Protein AF-S9SRG2-F1 (afdb_monomer)

Sequence (415 aa):
MQALTKKVGISVLIGMWIVGSGGALGHAAGHDTNTRIVNGTLVSTEGKIGGIAEEGNADIKDAAQVQVRVDKGKQQIANIEQRFKEVKRQFLDVPYASIENKLMLAKSALAASEWKDEQRSEKERGEKLAELEGWIQEAYYLSLESRIVEIRGVWVQPTESSIEQVRDHLQKIKSAHLNAVYLASGASHSFGETMQSTMLKKQAAFDPVQAYVEEGAKLGLAVLTADNKERDRMMKNGGSGKLGAALTDHPVWNVDLIEIGKNAGPVEQLVQKRRALHTAGFVIVDEQSFFNGTVKWQWWMGVYRSPAFLPDYRSAQPVALLLEQISRKIRTIYLPLQGIEGEAANRYMKWIDQMSTIVRQVKQWDKNSVQSVREVLNNLMEEISRDRDIGEGAKMKLSFDIEEGIALIDAFMTQ

Secondary structure (DSSP, 8-state):
----------------------S---------TTEEEETTEEEE----BTTB----S-----HHHHHHHHHHHHHHHHHHHHHHHHHHHTT-SS-HHHHHHHHHHHHHHHHHHH---TT--HHHHHHHHHHHHHHHHHHHHHTS---SB-EEEEEE-----SHHHHHHHHHHHHHTT--EEEEEE-SS--S-S---TTS--SS-S--HHHHHHHHHHHTT-EEEEEEHHHHHHHHHTTSEEE-SEESSS----EEEEE--TT-HHHHHHHHHHHHTTT-SEEEES-HHHHHTSS--TTTTTTTTSSPPBP--TTSSHHHHHHHHHHHHHIIIIITTTTSB-HHHHHHHHHHHHHHHHHHHT-S---HHHHHHHHHHHHHHHHHHHH-SSB-HHHHHHHHHHHHHHHHHHHHHHT-

Mean predicted aligned error: 11.52 Å

pLDDT: mean 77.33, std 23.4, range [20.62, 98.12]

Nearest PDB structures (foldseek):
  6q2f-assembly1_A  TM=5.876E-01  e=2.027E+00  Novosphingobium sp. PP1Y
  6jow-assembly2_D  TM=2.425E-01  e=1.420E-01  Pyrococcus furiosus
  5ac5-assembly1_B  TM=1.995E-01  e=4.243E-01  Streptococcus pneumoniae TIGR4
  5a6b-assembly1_A  TM=1.699E-01  e=3.270E-01  Streptococcus pneumoniae TIGR4
  5a6b-assembly1_B  TM=1.889E-01  e=1.029E+00  Streptococcus pneumoniae TIGR4

Structure (mmCIF, N/CA/C/O backbone):
data_AF-S9SRG2-F1
#
_entry.id   AF-S9SRG2-F1
#
loop_
_atom_site.group_PDB
_atom_site.id
_atom_site.type_symbol
_atom_site.label_atom_id
_atom_site.label_alt_id
_atom_site.label_comp_id
_atom_site.label_asym_id
_atom_site.label_entity_id
_atom_site.label_seq_id
_atom_site.pdbx_PDB_ins_code
_atom_site.Cartn_x
_atom_site.Cartn_y
_atom_site.Cartn_z
_atom_site.occupancy
_atom_site.B_iso_or_equiv
_atom_site.auth_seq_id
_atom_site.auth_comp_id
_atom_site.auth_asym_id
_atom_site.auth_atom_id
_atom_site.pdbx_PDB_model_num
ATOM 1 N N . MET A 1 1 ? 0.106 -51.763 15.249 1.00 27.59 1 MET A N 1
ATOM 2 C CA . MET A 1 1 ? -1.198 -51.631 14.564 1.00 27.59 1 MET A CA 1
ATOM 3 C C . MET A 1 1 ? -1.865 -50.396 15.142 1.00 27.59 1 MET A C 1
ATOM 5 O O . MET A 1 1 ? -2.055 -50.365 16.344 1.00 27.59 1 MET A O 1
ATOM 9 N N . GLN A 1 2 ? -1.766 -49.266 14.432 1.00 26.31 2 GLN A N 1
ATOM 10 C CA . GLN A 1 2 ? -2.866 -48.682 13.634 1.00 26.31 2 GLN A CA 1
ATOM 11 C C . GLN A 1 2 ? -3.991 -48.165 14.545 1.00 26.31 2 GLN A C 1
ATOM 13 O O . GLN A 1 2 ? -4.501 -48.923 15.348 1.00 26.31 2 GLN A O 1
ATOM 18 N N . ALA A 1 3 ? -4.493 -46.943 14.476 1.00 25.55 3 ALA A N 1
ATOM 19 C CA . ALA A 1 3 ? -4.219 -45.733 13.715 1.00 25.55 3 ALA A CA 1
ATOM 20 C C . ALA A 1 3 ? -5.130 -44.671 14.362 1.00 25.55 3 ALA A C 1
ATOM 22 O O . ALA A 1 3 ? -6.240 -45.029 14.738 1.00 25.55 3 ALA A O 1
ATOM 23 N N . LEU A 1 4 ? -4.689 -43.416 14.490 1.00 26.61 4 LEU A N 1
ATOM 24 C CA . LEU A 1 4 ? -5.530 -42.202 14.424 1.00 26.61 4 LEU A CA 1
ATOM 25 C C . LEU A 1 4 ? -4.648 -40.971 14.674 1.00 26.61 4 LEU A C 1
ATOM 27 O O . LEU A 1 4 ? -4.631 -40.348 15.730 1.00 26.61 4 LEU A O 1
ATOM 31 N N . THR A 1 5 ? -3.864 -40.659 13.649 1.00 28.88 5 THR A N 1
ATOM 32 C CA . THR A 1 5 ? -3.221 -39.367 13.416 1.00 28.88 5 THR A CA 1
ATOM 33 C C . THR A 1 5 ? -3.954 -38.648 12.280 1.00 28.88 5 THR A C 1
ATOM 35 O O . THR A 1 5 ? -4.378 -39.306 11.329 1.00 28.88 5 THR A O 1
ATOM 38 N N . LYS A 1 6 ? -3.980 -37.303 12.362 1.00 26.86 6 LYS A N 1
ATOM 39 C CA . LYS A 1 6 ? -4.413 -36.255 11.392 1.00 26.86 6 LYS A CA 1
ATOM 40 C C . LYS A 1 6 ? -5.714 -35.561 11.825 1.00 26.86 6 LYS A C 1
ATOM 42 O O . LYS A 1 6 ? -6.680 -36.237 12.120 1.00 26.86 6 LYS A O 1
ATOM 47 N N . LYS A 1 7 ? -5.862 -34.233 11.824 1.00 24.89 7 LYS A N 1
ATOM 48 C CA . LYS A 1 7 ? -5.049 -33.091 11.356 1.00 24.89 7 LYS A CA 1
ATOM 49 C C . LYS A 1 7 ? -5.764 -31.827 11.873 1.00 24.89 7 LYS A C 1
ATOM 51 O O . LYS A 1 7 ? -6.877 -31.619 11.422 1.00 24.89 7 LYS A O 1
ATOM 56 N N . VAL A 1 8 ? -5.144 -30.991 12.711 1.00 25.00 8 VAL A N 1
ATOM 57 C CA . VAL A 1 8 ? -5.297 -29.514 12.717 1.00 25.00 8 VAL A CA 1
ATOM 58 C C . VAL A 1 8 ? -4.052 -28.953 13.415 1.00 25.00 8 VAL A C 1
ATOM 60 O O . VAL A 1 8 ? -3.945 -28.997 14.634 1.00 25.00 8 VAL A O 1
ATOM 63 N N . GLY A 1 9 ? -3.067 -28.504 12.639 1.00 23.67 9 GLY A N 1
ATOM 64 C CA . GLY A 1 9 ? -1.883 -27.814 13.151 1.00 23.67 9 GLY A CA 1
ATOM 65 C C . GLY A 1 9 ? -2.037 -26.313 12.951 1.00 23.67 9 GLY A C 1
ATOM 66 O O . GLY A 1 9 ? -1.753 -25.818 11.865 1.00 23.67 9 GLY A O 1
ATOM 67 N N . ILE A 1 10 ? -2.497 -25.606 13.984 1.00 24.22 10 ILE A N 1
ATOM 68 C CA . ILE A 1 10 ? -2.312 -24.158 14.125 1.00 24.22 10 ILE A CA 1
ATOM 69 C C . ILE A 1 10 ? -1.013 -23.991 14.914 1.00 24.22 10 ILE A C 1
ATOM 71 O O . ILE A 1 10 ? -0.979 -24.193 16.126 1.00 24.22 10 ILE A O 1
ATOM 75 N N . SER A 1 11 ? 0.080 -23.700 14.214 1.00 24.28 11 SER A N 1
ATOM 76 C CA . SER A 1 11 ? 1.364 -23.396 14.842 1.00 24.28 11 SER A CA 1
ATOM 77 C C . SER A 1 11 ? 1.350 -21.957 15.351 1.00 24.28 11 SER A C 1
ATOM 79 O O . SER A 1 11 ? 1.573 -21.014 14.597 1.00 24.28 11 SER A O 1
ATOM 81 N N . VAL A 1 12 ? 1.084 -21.803 16.647 1.00 24.25 12 VAL A N 1
ATOM 82 C CA . VAL A 1 12 ? 1.430 -20.607 17.421 1.00 24.25 12 VAL A CA 1
ATOM 83 C C . VAL A 1 12 ? 2.943 -20.640 17.639 1.00 24.25 12 VAL A C 1
ATOM 85 O O . VAL A 1 12 ? 3.455 -21.514 18.337 1.00 24.25 12 VAL A O 1
ATOM 88 N N . LEU A 1 13 ? 3.673 -19.724 17.005 1.00 23.23 13 LEU A N 1
ATOM 89 C CA . LEU A 1 13 ? 5.106 -19.551 17.237 1.00 23.23 13 LEU A CA 1
ATOM 90 C C . LEU A 1 13 ? 5.309 -18.778 18.545 1.00 23.23 13 LEU A C 1
ATOM 92 O O . LEU A 1 13 ? 5.176 -17.559 18.603 1.00 23.23 13 LEU A O 1
ATOM 96 N N . ILE A 1 14 ? 5.614 -19.538 19.596 1.00 24.83 14 ILE A N 1
ATOM 97 C CA . ILE A 1 14 ? 6.183 -19.076 20.861 1.00 24.83 14 ILE A CA 1
ATOM 98 C C . ILE A 1 14 ? 7.696 -18.954 20.638 1.00 24.83 14 ILE A C 1
ATOM 100 O O . ILE A 1 14 ? 8.371 -19.955 20.406 1.00 24.83 14 ILE A O 1
ATOM 104 N N . GLY A 1 15 ? 8.226 -17.731 20.672 1.00 24.45 15 GLY A N 1
ATOM 105 C CA . GLY A 1 15 ? 9.664 -17.464 20.649 1.00 24.45 15 GLY A CA 1
ATOM 106 C C . GLY A 1 15 ? 10.226 -17.403 22.066 1.00 24.45 15 GLY A C 1
ATOM 107 O O . GLY A 1 15 ? 9.922 -16.479 22.814 1.00 24.45 15 GLY A O 1
ATOM 108 N N . MET A 1 16 ? 11.013 -18.419 22.416 1.00 23.05 16 MET A N 1
ATOM 109 C CA . MET A 1 16 ? 11.696 -18.625 23.691 1.00 23.05 16 MET A CA 1
ATOM 110 C C . MET A 1 16 ? 12.854 -17.651 23.946 1.00 23.05 16 MET A C 1
ATOM 112 O O . MET A 1 16 ? 13.597 -17.264 23.050 1.00 23.05 16 MET A O 1
ATOM 116 N N . TRP A 1 17 ? 13.008 -17.381 25.241 1.00 20.62 17 TRP A N 1
ATOM 117 C CA . TRP A 1 17 ? 14.208 -17.025 25.995 1.00 20.62 17 TRP A CA 1
ATOM 118 C C . TRP A 1 17 ? 15.550 -17.510 25.415 1.00 20.62 17 TRP A C 1
ATOM 120 O O . TRP A 1 17 ? 15.721 -18.696 25.137 1.00 20.62 17 TRP A O 1
ATOM 130 N N . ILE A 1 18 ? 16.542 -16.614 25.402 1.00 24.41 18 ILE A N 1
ATOM 131 C CA . ILE A 1 18 ? 17.969 -16.962 25.404 1.00 24.41 18 ILE A CA 1
ATOM 132 C C . ILE A 1 18 ? 18.570 -16.469 26.727 1.00 24.41 18 ILE A C 1
ATOM 134 O O . ILE A 1 18 ? 18.487 -15.289 27.060 1.00 24.41 18 ILE A O 1
ATOM 138 N N . VAL A 1 19 ? 19.160 -17.403 27.475 1.00 22.69 19 VAL A N 1
ATOM 139 C CA . VAL A 1 19 ? 19.951 -17.195 28.696 1.00 22.69 19 VAL A CA 1
ATOM 140 C C . VAL A 1 19 ? 21.416 -17.497 28.386 1.00 22.69 19 VAL A C 1
ATOM 142 O O . VAL A 1 19 ? 21.709 -18.521 27.776 1.00 22.69 19 VAL A O 1
ATOM 145 N N . GLY A 1 20 ? 22.305 -16.639 28.902 1.00 21.62 20 GLY A N 1
ATOM 146 C CA . GLY A 1 20 ? 23.758 -16.833 29.017 1.00 21.62 20 GLY A CA 1
ATOM 147 C C . GLY A 1 20 ? 24.553 -16.123 27.912 1.00 21.62 20 GLY A C 1
ATOM 148 O O . GLY A 1 20 ? 24.310 -16.367 26.743 1.00 21.62 20 GLY A O 1
ATOM 149 N N . SER A 1 21 ? 25.524 -15.243 28.172 1.00 22.06 21 SER A N 1
ATOM 150 C CA . SER A 1 21 ? 26.237 -14.935 29.416 1.00 22.06 21 SER A CA 1
ATOM 151 C C . SER A 1 21 ? 27.098 -13.668 29.255 1.00 22.06 21 SER A C 1
ATOM 153 O O . SER A 1 21 ? 27.870 -13.582 28.309 1.00 22.06 21 SER A O 1
ATOM 155 N N . GLY A 1 22 ? 27.012 -12.760 30.236 1.00 21.80 22 GLY A N 1
ATOM 156 C CA . GLY A 1 22 ? 28.145 -12.028 30.829 1.00 21.80 22 GLY A CA 1
ATOM 157 C C . GLY A 1 22 ? 28.872 -10.951 30.013 1.00 21.80 22 GLY A C 1
ATOM 158 O O . GLY A 1 22 ? 29.821 -11.254 29.302 1.00 21.80 22 GLY A O 1
ATOM 159 N N . GLY A 1 23 ? 28.547 -9.677 30.265 1.00 21.11 23 GLY A N 1
ATOM 160 C CA . GLY A 1 23 ? 29.424 -8.555 29.911 1.00 21.11 23 GLY A CA 1
ATOM 161 C C . GLY A 1 23 ? 28.792 -7.170 30.066 1.00 21.11 23 GLY A C 1
ATOM 162 O O . GLY A 1 23 ? 28.349 -6.598 29.084 1.00 21.11 23 GLY A O 1
ATOM 163 N N . ALA A 1 24 ? 28.798 -6.641 31.294 1.00 22.45 24 ALA A N 1
ATOM 164 C CA . ALA A 1 24 ? 28.583 -5.231 31.657 1.00 22.45 24 ALA A CA 1
ATOM 165 C C . ALA A 1 24 ? 27.199 -4.601 31.364 1.00 22.45 24 ALA A C 1
ATOM 167 O O . ALA A 1 24 ? 27.049 -3.732 30.510 1.00 22.45 24 ALA A O 1
ATOM 168 N N . LEU A 1 25 ? 26.202 -4.948 32.187 1.00 23.45 25 LEU A N 1
ATOM 169 C CA . LEU A 1 25 ? 25.038 -4.087 32.420 1.00 23.45 25 LEU A CA 1
ATOM 170 C C . LEU A 1 25 ? 25.386 -3.065 33.508 1.00 23.45 25 LEU A C 1
ATOM 172 O O . LEU A 1 25 ? 25.343 -3.365 34.700 1.00 23.45 25 LEU A O 1
ATOM 176 N N . GLY A 1 26 ? 25.744 -1.857 33.079 1.00 22.09 26 GLY A N 1
ATOM 177 C CA . GLY A 1 26 ? 25.645 -0.670 33.916 1.00 22.09 26 GLY A CA 1
ATOM 178 C C . GLY A 1 26 ? 24.181 -0.252 34.003 1.00 22.09 26 GLY A C 1
ATOM 179 O O . GLY A 1 26 ? 23.543 0.004 32.984 1.00 22.09 26 GLY A O 1
ATOM 180 N N . HIS A 1 27 ? 23.645 -0.213 35.219 1.00 24.59 27 HIS A N 1
ATOM 181 C CA . HIS A 1 27 ? 22.365 0.412 35.518 1.00 24.59 27 HIS A CA 1
ATOM 182 C C . HIS A 1 27 ? 22.336 1.858 35.002 1.00 24.59 27 HIS A C 1
ATOM 184 O O . HIS A 1 27 ? 23.081 2.704 35.488 1.00 24.59 27 HIS A O 1
ATOM 190 N N . ALA A 1 28 ? 21.412 2.148 34.089 1.00 23.69 28 ALA A N 1
ATOM 191 C CA . ALA A 1 28 ? 20.861 3.482 33.913 1.00 23.69 28 ALA A CA 1
ATOM 192 C C . ALA A 1 28 ? 19.337 3.357 33.967 1.00 23.69 28 ALA A C 1
ATOM 194 O O . ALA A 1 28 ? 18.688 2.843 33.059 1.00 23.69 28 ALA A O 1
ATOM 195 N N . ALA A 1 29 ? 18.802 3.752 35.117 1.00 24.86 29 ALA A N 1
ATOM 196 C CA . ALA A 1 29 ? 17.392 3.973 35.343 1.00 24.86 29 ALA A CA 1
ATOM 197 C C . ALA A 1 29 ? 16.911 5.143 34.474 1.00 24.86 29 ALA A C 1
ATOM 199 O O . ALA A 1 29 ? 17.573 6.175 34.390 1.00 24.86 29 ALA A O 1
ATOM 200 N N . GLY A 1 30 ? 15.748 4.968 33.857 1.00 22.53 30 GLY A N 1
ATOM 201 C CA . GLY A 1 30 ? 15.091 5.970 33.029 1.00 22.53 30 GLY A CA 1
ATOM 202 C C . GLY A 1 30 ? 14.145 5.275 32.066 1.00 22.53 30 GLY A C 1
ATOM 203 O O . GLY A 1 30 ? 14.550 4.863 30.986 1.00 22.53 30 GLY A O 1
ATOM 204 N N . HIS A 1 31 ? 12.892 5.085 32.480 1.00 26.45 31 HIS A N 1
ATOM 205 C CA . HIS A 1 31 ? 11.817 4.696 31.573 1.00 26.45 31 HIS A CA 1
ATOM 206 C C . HIS A 1 31 ? 11.578 5.878 30.621 1.00 26.45 31 HIS A C 1
ATOM 208 O O . HIS A 1 31 ? 10.761 6.748 30.903 1.00 26.45 31 HIS A O 1
ATOM 214 N N . ASP A 1 32 ? 12.336 5.953 29.530 1.00 31.14 32 ASP A N 1
ATOM 215 C CA . ASP A 1 32 ? 12.049 6.895 28.456 1.00 31.14 32 ASP A CA 1
ATOM 216 C C . ASP A 1 32 ? 10.913 6.304 27.610 1.00 31.14 32 ASP A C 1
ATOM 218 O O . ASP A 1 32 ? 11.117 5.460 26.737 1.00 31.14 32 ASP A O 1
ATOM 222 N N . THR A 1 33 ? 9.674 6.663 27.948 1.00 40.72 33 THR A N 1
ATOM 223 C CA . THR A 1 33 ? 8.454 6.215 27.254 1.00 40.72 33 THR A CA 1
ATOM 224 C C . THR A 1 33 ? 8.291 6.842 25.869 1.00 40.72 33 THR A C 1
ATOM 226 O O . THR A 1 33 ? 7.333 6.508 25.170 1.00 40.72 33 THR A O 1
ATOM 229 N N . ASN A 1 34 ? 9.207 7.731 25.470 1.00 42.22 34 ASN A N 1
ATOM 230 C CA . ASN A 1 34 ? 9.042 8.595 24.308 1.00 42.22 34 ASN A CA 1
ATOM 231 C C . ASN A 1 34 ? 9.718 8.087 23.030 1.00 42.22 34 ASN A C 1
ATOM 233 O O . ASN A 1 34 ? 9.671 8.759 21.999 1.00 42.22 34 ASN A O 1
ATOM 237 N N . THR A 1 35 ? 10.327 6.900 23.065 1.00 40.94 35 THR A N 1
ATOM 238 C CA . THR A 1 35 ? 10.994 6.299 21.905 1.00 40.94 35 THR A CA 1
ATOM 239 C C . THR A 1 35 ? 10.545 4.855 21.681 1.00 40.94 35 THR A C 1
ATOM 241 O O . THR A 1 35 ? 10.370 4.068 22.611 1.00 40.94 35 THR A O 1
ATOM 244 N N . ARG A 1 36 ? 10.317 4.486 20.415 1.00 44.12 36 ARG A N 1
ATOM 245 C CA . ARG A 1 36 ? 9.988 3.114 19.996 1.00 44.12 36 ARG A CA 1
ATOM 246 C C . ARG A 1 36 ? 10.901 2.671 18.863 1.00 44.12 36 ARG A C 1
ATOM 248 O O . ARG A 1 36 ? 11.171 3.444 17.950 1.00 44.12 36 ARG A O 1
ATOM 255 N N . ILE A 1 37 ? 11.323 1.406 18.897 1.00 44.22 37 ILE A N 1
ATOM 256 C CA . ILE A 1 37 ? 11.978 0.762 17.754 1.00 44.22 37 ILE A CA 1
ATOM 257 C C . ILE A 1 37 ? 10.890 0.194 16.841 1.00 44.22 37 ILE A C 1
ATOM 259 O O . ILE A 1 37 ? 10.158 -0.715 17.236 1.00 44.22 37 ILE A O 1
ATOM 263 N N . VAL A 1 38 ? 10.788 0.717 15.620 1.00 40.97 38 VAL A N 1
ATOM 264 C CA . VAL A 1 38 ? 9.889 0.221 14.568 1.00 40.97 38 VAL A CA 1
ATOM 265 C C . VAL A 1 38 ? 10.731 -0.123 13.346 1.00 40.97 38 VAL A C 1
ATOM 267 O O . VAL A 1 38 ? 11.479 0.717 12.855 1.00 40.97 38 VAL A O 1
ATOM 270 N N . ASN A 1 39 ? 10.650 -1.373 12.879 1.00 40.38 39 ASN A N 1
ATOM 271 C CA . ASN A 1 39 ? 11.429 -1.883 11.738 1.00 40.38 39 ASN A CA 1
ATOM 272 C C . ASN A 1 39 ? 12.942 -1.587 11.844 1.00 40.38 39 ASN A C 1
ATOM 274 O O . ASN A 1 39 ? 13.585 -1.230 10.864 1.00 40.38 39 ASN A O 1
ATOM 278 N N . GLY A 1 40 ? 13.509 -1.686 13.053 1.00 42.00 40 GLY A N 1
ATOM 279 C CA . GLY A 1 40 ? 14.929 -1.410 13.310 1.00 42.00 40 GLY A CA 1
ATOM 280 C C . GLY A 1 40 ? 15.305 0.074 13.435 1.00 42.00 40 GLY A C 1
ATOM 281 O O . GLY A 1 40 ? 16.468 0.368 13.683 1.00 42.00 40 GLY A O 1
ATOM 282 N N . THR A 1 41 ? 14.347 1.003 13.325 1.00 39.56 41 THR A N 1
ATOM 283 C CA . THR A 1 41 ? 14.576 2.454 13.461 1.00 39.56 41 THR A CA 1
ATOM 284 C C . THR A 1 41 ? 14.011 2.979 14.783 1.00 39.56 41 THR A C 1
ATOM 286 O O . THR A 1 41 ? 12.878 2.658 15.140 1.00 39.56 41 THR A O 1
ATOM 289 N N . LEU A 1 42 ? 14.785 3.792 15.511 1.00 44.16 42 LEU A N 1
ATOM 290 C CA . LEU A 1 42 ? 14.324 4.534 16.693 1.00 44.16 42 LEU A CA 1
ATOM 291 C C . LEU A 1 42 ? 13.462 5.728 16.255 1.00 44.16 42 LEU A C 1
ATOM 293 O O . LEU A 1 42 ? 13.927 6.570 15.491 1.00 44.16 42 LEU A O 1
ATOM 297 N N . VAL A 1 43 ? 12.222 5.806 16.742 1.00 44.88 43 VAL A N 1
ATOM 298 C CA . VAL A 1 43 ? 11.251 6.860 16.396 1.00 44.88 43 VAL A CA 1
ATOM 299 C C . VAL A 1 43 ? 10.671 7.490 17.667 1.00 44.88 43 VAL A C 1
ATOM 301 O O . VAL A 1 43 ? 10.350 6.771 18.615 1.00 44.88 43 VAL A O 1
ATOM 304 N N . SER A 1 44 ? 10.516 8.820 17.675 1.00 43.44 44 SER A N 1
ATOM 305 C CA . SER A 1 44 ? 9.883 9.581 18.767 1.00 43.44 44 SER A CA 1
ATOM 306 C C . SER A 1 44 ? 8.351 9.448 18.759 1.00 43.44 44 SER A C 1
ATOM 308 O O . SER A 1 44 ? 7.728 9.370 17.694 1.00 43.44 44 SER A O 1
ATOM 310 N N . THR A 1 45 ? 7.718 9.423 19.936 1.00 44.16 45 THR A N 1
ATOM 311 C CA . THR A 1 45 ? 6.250 9.357 20.084 1.00 44.16 45 THR A CA 1
ATOM 312 C C . THR A 1 45 ? 5.570 10.714 20.299 1.00 44.16 45 THR A C 1
ATOM 314 O O . THR A 1 45 ? 4.348 10.797 20.141 1.00 44.16 45 THR A O 1
ATOM 317 N N . GLU A 1 46 ? 6.312 11.778 20.619 1.00 37.41 46 GLU A N 1
ATOM 318 C CA . GLU A 1 46 ? 5.743 13.100 20.930 1.00 37.41 46 GLU A CA 1
ATOM 319 C C . GLU A 1 46 ? 5.459 13.924 19.659 1.00 37.41 46 GLU A C 1
ATOM 321 O O . GLU A 1 46 ? 6.327 14.092 18.803 1.00 37.41 46 GLU A O 1
ATOM 326 N N . GLY A 1 47 ? 4.237 14.462 19.512 1.00 36.94 47 GLY A N 1
ATOM 327 C CA . GLY A 1 47 ? 3.928 15.388 18.414 1.00 36.94 47 GLY A CA 1
ATOM 328 C C . GLY A 1 47 ? 2.446 15.761 18.275 1.00 36.94 47 GLY A C 1
ATOM 329 O O . GLY A 1 47 ? 1.563 14.922 18.143 1.00 36.94 47 GLY A O 1
ATOM 330 N N . LYS A 1 48 ? 2.138 17.053 18.230 1.00 33.78 48 LYS A N 1
ATOM 331 C CA . LYS A 1 48 ? 0.758 17.543 18.096 1.00 33.78 48 LYS A CA 1
ATOM 332 C C . LYS A 1 48 ? 0.181 17.231 16.710 1.00 33.78 48 LYS A C 1
ATOM 334 O O . LYS A 1 48 ? 0.756 17.626 15.698 1.00 33.78 48 LYS A O 1
ATOM 339 N N . ILE A 1 49 ? -0.987 16.587 16.660 1.00 34.66 49 ILE A N 1
ATOM 340 C CA . ILE A 1 49 ? -1.775 16.441 15.429 1.00 34.66 49 ILE A CA 1
ATOM 341 C C . ILE A 1 49 ? -2.750 17.619 15.332 1.00 34.66 49 ILE A C 1
ATOM 343 O O . ILE A 1 49 ? -3.513 17.894 16.258 1.00 34.66 49 ILE A O 1
ATOM 347 N N . GLY A 1 50 ? -2.774 18.293 14.180 1.00 33.03 50 GLY A N 1
ATOM 348 C CA . GLY A 1 50 ? -3.865 19.198 13.823 1.00 33.03 50 GLY A CA 1
ATOM 349 C C . GLY A 1 50 ? -5.192 18.435 13.807 1.00 33.03 50 GLY A C 1
ATOM 350 O O . GLY A 1 50 ? -5.418 17.610 12.927 1.00 33.03 50 GLY A O 1
ATOM 351 N N . GLY A 1 51 ? -6.035 18.688 14.811 1.00 33.31 51 GLY A N 1
ATOM 352 C CA . GLY A 1 51 ? -7.355 18.071 15.000 1.00 33.31 51 GLY A CA 1
ATOM 353 C C . GLY A 1 51 ? -7.457 17.113 16.193 1.00 33.31 51 GLY A C 1
ATOM 354 O O . GLY A 1 51 ? -8.555 16.878 16.692 1.00 33.31 51 GLY A O 1
ATOM 355 N N . ILE A 1 52 ? -6.332 16.621 16.717 1.00 37.12 52 ILE A N 1
ATOM 356 C CA . ILE A 1 52 ? -6.279 15.856 17.968 1.00 37.12 52 ILE A CA 1
ATOM 357 C C . ILE A 1 52 ? -5.188 16.510 18.803 1.00 37.12 52 ILE A C 1
ATOM 359 O O . ILE A 1 52 ? -4.017 16.150 18.728 1.00 37.12 52 ILE A O 1
ATOM 363 N N . ALA A 1 53 ? -5.578 17.545 19.547 1.00 31.61 53 ALA A N 1
ATOM 364 C CA . ALA A 1 53 ? -4.711 18.101 20.568 1.00 31.61 53 ALA A CA 1
ATOM 365 C C . ALA A 1 53 ? -4.330 16.966 21.530 1.00 31.61 53 ALA A C 1
ATOM 367 O O . ALA A 1 53 ? -5.192 16.482 22.263 1.00 31.61 53 ALA A O 1
ATOM 368 N N . GLU A 1 54 ? -3.058 16.558 21.508 1.00 37.81 54 GLU A N 1
ATOM 369 C CA . GLU A 1 54 ? -2.351 16.185 22.730 1.00 37.81 54 GLU A CA 1
ATOM 370 C C . GLU A 1 54 ? -2.350 17.465 23.577 1.00 37.81 54 GLU A C 1
ATOM 372 O O . GLU A 1 54 ? -1.426 18.283 23.530 1.00 37.81 54 GLU A O 1
ATOM 377 N N . GLU A 1 55 ? -3.449 17.698 24.301 1.00 38.88 55 GLU A N 1
ATOM 378 C CA . GLU A 1 55 ? -3.282 18.263 25.630 1.00 38.88 55 GLU A CA 1
ATOM 379 C C . GLU A 1 55 ? -2.362 17.269 26.312 1.00 38.88 55 GLU A C 1
ATOM 381 O O . GLU A 1 55 ? -2.722 16.107 26.500 1.00 38.88 55 GLU A O 1
ATOM 386 N N . GLY A 1 56 ? -1.112 17.694 26.497 1.00 38.34 56 GLY A N 1
ATOM 387 C CA . GLY A 1 56 ? -0.094 16.863 27.101 1.00 38.34 56 GLY A CA 1
ATOM 388 C C . GLY A 1 56 ? -0.569 16.340 28.449 1.00 38.34 56 GLY A C 1
ATOM 389 O O . GLY A 1 56 ? -1.643 16.678 28.941 1.00 38.34 56 GLY A O 1
ATOM 390 N N . ASN A 1 57 ? 0.293 15.555 29.069 1.00 40.50 57 ASN A N 1
ATOM 391 C CA . ASN A 1 57 ? 0.204 15.087 30.448 1.00 40.50 57 ASN A CA 1
ATOM 392 C C . ASN A 1 57 ? 0.181 16.244 31.488 1.00 40.50 57 ASN A C 1
ATOM 394 O O . ASN A 1 57 ? 0.852 16.193 32.513 1.00 40.50 57 ASN A O 1
ATOM 398 N N . ALA A 1 58 ? -0.531 17.340 31.216 1.00 44.28 58 ALA A N 1
ATOM 399 C CA . ALA A 1 58 ? -0.938 18.320 32.190 1.00 44.28 58 ALA A CA 1
ATOM 400 C C . ALA A 1 58 ? -1.736 17.568 33.249 1.00 44.28 58 ALA A C 1
ATOM 402 O O . ALA A 1 58 ? -2.701 16.879 32.916 1.00 44.28 58 ALA A O 1
ATOM 403 N N . ASP A 1 59 ? -1.299 17.687 34.503 1.00 47.78 59 ASP A N 1
ATOM 404 C CA . ASP A 1 59 ? -2.077 17.287 35.670 1.00 47.78 59 ASP A CA 1
ATOM 405 C C . ASP A 1 59 ? -3.531 17.699 35.433 1.00 47.78 59 ASP A C 1
ATOM 407 O O . ASP A 1 59 ? -3.850 18.893 35.439 1.00 47.78 59 ASP A O 1
ATOM 411 N N . ILE A 1 60 ? -4.407 16.726 35.172 1.00 53.22 60 ILE A N 1
ATOM 412 C CA . ILE A 1 60 ? -5.828 17.011 35.057 1.00 53.22 60 ILE A CA 1
ATOM 413 C C . ILE A 1 60 ? -6.300 17.273 36.479 1.00 53.22 60 ILE A C 1
ATOM 415 O O . ILE A 1 60 ? -6.427 16.358 37.289 1.00 53.22 60 ILE A O 1
ATOM 419 N N . LYS A 1 61 ? -6.473 18.553 36.804 1.00 53.53 61 LYS A N 1
ATOM 420 C CA . LYS A 1 61 ? -6.816 19.001 38.160 1.00 53.53 61 LYS A CA 1
ATOM 421 C C . LYS A 1 61 ? -8.324 19.097 38.393 1.00 53.53 61 LYS A C 1
ATOM 423 O O . LYS A 1 61 ? -8.724 19.369 39.519 1.00 53.53 61 LYS A O 1
ATOM 428 N N . ASP A 1 62 ? -9.146 18.896 37.359 1.00 67.06 62 ASP A N 1
ATOM 429 C CA . ASP A 1 62 ? -10.592 19.140 37.411 1.00 67.06 62 ASP A CA 1
ATOM 430 C C . ASP A 1 62 ? -11.409 18.075 36.650 1.00 67.06 62 ASP A C 1
ATOM 432 O O . ASP A 1 62 ? -11.134 17.753 35.489 1.00 67.06 62 ASP A O 1
ATOM 436 N N . ALA A 1 63 ? -12.461 17.573 37.302 1.00 69.31 63 ALA A N 1
ATOM 437 C CA . ALA A 1 63 ? -13.425 16.606 36.782 1.00 69.31 63 ALA A CA 1
ATOM 438 C C . ALA A 1 63 ? -14.133 17.081 35.498 1.00 69.31 63 ALA A C 1
ATOM 440 O O . ALA A 1 63 ? -14.481 16.261 34.642 1.00 69.31 63 ALA A O 1
ATOM 441 N N . ALA A 1 64 ? -14.323 18.397 35.324 1.00 74.19 64 ALA A N 1
ATOM 442 C CA . ALA A 1 64 ? -14.925 18.953 34.111 1.00 74.19 64 ALA A CA 1
ATOM 443 C C . ALA A 1 64 ? -14.061 18.696 32.862 1.00 74.19 64 ALA A C 1
ATOM 445 O O . ALA A 1 64 ? -14.586 18.346 31.803 1.00 74.19 64 ALA A O 1
ATOM 446 N N . GLN A 1 65 ? -12.734 18.797 32.989 1.00 77.81 65 GLN A N 1
ATOM 447 C CA . GLN A 1 65 ? -11.796 18.538 31.889 1.00 77.81 65 GLN A CA 1
ATOM 448 C C . GLN A 1 65 ? -11.768 17.052 31.513 1.00 77.81 65 GLN A C 1
ATOM 450 O O . GLN A 1 65 ? -11.753 16.707 30.329 1.00 77.81 65 GLN A O 1
ATOM 455 N N . VAL A 1 66 ? -11.840 16.162 32.510 1.00 81.44 66 VAL A N 1
ATOM 456 C CA . VAL A 1 66 ? -11.946 14.713 32.280 1.00 81.44 66 VAL A CA 1
ATOM 457 C C . VAL A 1 66 ? -13.221 14.380 31.509 1.00 81.44 66 VAL A C 1
ATOM 459 O O . VAL A 1 66 ? -13.168 13.620 30.544 1.00 81.44 66 VAL A O 1
ATOM 462 N N . GLN A 1 67 ? -14.358 14.982 31.869 1.00 85.00 67 GLN A N 1
ATOM 463 C CA . GLN A 1 67 ? -15.623 14.728 31.177 1.00 85.00 67 GLN A CA 1
ATOM 464 C C . GLN A 1 67 ? -15.592 15.180 29.708 1.00 85.00 67 GLN A C 1
ATOM 466 O O . GLN A 1 67 ? -16.019 14.428 28.834 1.00 85.00 67 GLN A O 1
ATOM 471 N N . VAL A 1 68 ? -15.016 16.352 29.413 1.00 87.62 68 VAL A N 1
ATOM 472 C CA . VAL A 1 68 ? -14.836 16.825 28.026 1.00 87.62 68 VAL A CA 1
ATOM 473 C C . VAL A 1 68 ? -14.005 15.834 27.205 1.00 87.62 68 VAL A C 1
ATOM 475 O O . VAL A 1 68 ? -14.354 15.525 26.062 1.00 87.62 68 VAL A O 1
ATOM 478 N N . ARG A 1 69 ? -12.926 15.289 27.781 1.00 87.25 69 ARG A N 1
ATOM 479 C CA . ARG A 1 69 ? -12.094 14.273 27.116 1.00 87.25 69 ARG A CA 1
ATOM 480 C C . ARG A 1 69 ? -12.820 12.940 26.928 1.00 87.25 69 ARG A C 1
ATOM 482 O O . ARG A 1 69 ? -12.677 12.338 25.868 1.00 87.25 69 ARG A O 1
ATOM 489 N N . VAL A 1 70 ? -13.641 12.508 27.889 1.00 89.88 70 VAL A N 1
ATOM 490 C CA . VAL A 1 70 ? -14.519 11.328 27.744 1.00 89.88 70 VAL A CA 1
ATOM 491 C C . VAL A 1 70 ? -15.472 11.505 26.559 1.00 89.88 70 VAL A C 1
ATOM 493 O O . VAL A 1 70 ? -15.572 10.620 25.707 1.00 89.88 70 VAL A O 1
ATOM 496 N N . ASP A 1 71 ? -16.147 12.652 26.466 1.00 90.38 71 ASP A N 1
ATOM 497 C CA . ASP A 1 71 ? -17.127 12.914 25.406 1.00 90.38 71 ASP A CA 1
ATOM 498 C C . ASP A 1 71 ? -16.458 13.006 24.026 1.00 90.38 71 ASP A C 1
ATOM 500 O O . ASP A 1 71 ? -16.943 12.420 23.051 1.00 90.38 71 ASP A O 1
ATOM 504 N N . LYS A 1 72 ? -15.281 13.640 23.953 1.00 90.12 72 LYS A N 1
ATOM 505 C CA . LYS A 1 72 ? -14.427 13.621 22.757 1.00 90.12 72 LYS A CA 1
ATOM 506 C C . LYS A 1 72 ? -14.022 12.192 22.384 1.00 90.12 72 LYS A C 1
ATOM 508 O O . LYS A 1 72 ? -14.139 11.811 21.220 1.00 90.12 72 LYS A O 1
ATOM 513 N N . GLY A 1 73 ? -13.611 11.384 23.360 1.00 91.62 73 GLY A N 1
ATOM 514 C CA . GLY A 1 73 ? -13.244 9.981 23.175 1.00 91.62 73 GLY A CA 1
ATOM 515 C C . GLY A 1 73 ? -14.381 9.137 22.590 1.00 91.62 73 GLY A C 1
ATOM 516 O O . GLY A 1 73 ? -14.159 8.382 21.643 1.00 91.62 73 GLY A O 1
ATOM 517 N N . LYS A 1 74 ? -15.620 9.323 23.067 1.00 94.50 74 LYS A N 1
ATOM 518 C CA . LYS A 1 74 ? -16.824 8.683 22.497 1.00 94.50 74 LYS A CA 1
ATOM 519 C C . LYS A 1 74 ? -17.021 9.030 21.030 1.00 94.50 74 LYS A C 1
ATOM 521 O O . LYS A 1 74 ? -17.214 8.137 20.203 1.00 94.50 74 LYS A O 1
ATOM 526 N N . GLN A 1 75 ? -16.964 10.321 20.706 1.00 94.31 75 GLN A N 1
ATOM 527 C CA . GLN A 1 75 ? -17.122 10.790 19.333 1.00 94.31 75 GLN A CA 1
ATOM 528 C C . GLN A 1 75 ? -16.028 10.211 18.429 1.00 94.31 75 GLN A C 1
ATOM 530 O O . GLN A 1 75 ? -16.305 9.757 17.319 1.00 94.31 75 GLN A O 1
ATOM 535 N N . GLN A 1 76 ? -14.786 10.186 18.910 1.00 90.81 76 GLN A N 1
ATOM 536 C CA . GLN A 1 76 ? -13.665 9.642 18.159 1.00 90.81 76 GLN A CA 1
ATOM 537 C C . GLN A 1 76 ? -13.787 8.129 17.943 1.00 90.81 76 GLN A C 1
ATOM 539 O O . GLN A 1 76 ? -13.568 7.698 16.812 1.00 90.81 76 GLN A O 1
ATOM 544 N N . ILE A 1 77 ? -14.202 7.344 18.951 1.00 95.62 77 ILE A N 1
ATOM 545 C CA . ILE A 1 77 ? -14.526 5.913 18.783 1.00 95.62 77 ILE A CA 1
ATOM 546 C C . ILE A 1 77 ? -15.586 5.736 17.693 1.00 95.62 77 ILE A C 1
ATOM 548 O O . ILE A 1 77 ? -15.369 4.965 16.761 1.00 95.62 77 ILE A O 1
ATOM 552 N N . ALA A 1 78 ? -16.694 6.478 17.754 1.00 95.62 78 ALA A N 1
ATOM 553 C CA . ALA A 1 78 ? -17.761 6.365 16.758 1.00 95.62 78 ALA A CA 1
ATOM 554 C C . ALA A 1 78 ? -17.259 6.674 15.333 1.00 95.62 78 ALA A C 1
ATOM 556 O O . ALA A 1 78 ? -17.586 5.960 14.381 1.00 95.62 78 ALA A O 1
ATOM 557 N N . ASN A 1 79 ? -16.405 7.692 15.185 1.00 93.00 79 ASN A N 1
ATOM 558 C CA . ASN A 1 79 ? -15.791 8.041 13.904 1.00 93.00 79 ASN A CA 1
ATOM 559 C C . ASN A 1 79 ? -14.898 6.913 13.366 1.00 93.00 79 ASN A C 1
ATOM 561 O O . ASN A 1 79 ? -14.981 6.578 12.180 1.00 93.00 79 ASN A O 1
ATOM 565 N N . ILE A 1 80 ? -14.054 6.308 14.212 1.00 93.75 80 ILE A N 1
ATOM 566 C CA . ILE A 1 80 ? -13.170 5.226 13.766 1.00 93.75 80 ILE A CA 1
ATOM 567 C C . ILE A 1 80 ? -13.935 3.923 13.501 1.00 93.75 80 ILE A C 1
ATOM 569 O O . ILE A 1 80 ? -13.605 3.210 12.557 1.00 93.75 80 ILE A O 1
ATOM 573 N N . GLU A 1 81 ? -15.012 3.638 14.234 1.00 96.44 81 GLU A N 1
ATOM 574 C CA . GLU A 1 81 ? -15.911 2.522 13.923 1.00 96.44 81 GLU A CA 1
ATOM 575 C C . GLU A 1 81 ? -16.597 2.705 12.571 1.00 96.44 81 GLU A C 1
ATOM 577 O O . GLU A 1 81 ? -16.671 1.763 11.779 1.00 96.44 81 GLU A O 1
ATOM 582 N N . GLN A 1 82 ? -17.070 3.919 12.277 1.00 95.81 82 GLN A N 1
ATOM 583 C CA . GLN A 1 82 ? -17.665 4.226 10.981 1.00 95.81 82 GLN A CA 1
ATOM 584 C C . GLN A 1 82 ? -16.642 4.082 9.852 1.00 95.81 82 GLN A C 1
ATOM 586 O O . GLN A 1 82 ? -16.935 3.469 8.824 1.00 95.81 82 GLN A O 1
ATOM 591 N N . ARG A 1 83 ? -15.416 4.572 10.056 1.00 92.31 83 ARG A N 1
ATOM 592 C CA . ARG A 1 83 ? -14.314 4.355 9.115 1.00 92.31 83 ARG A CA 1
ATOM 593 C C . ARG A 1 83 ? -13.998 2.871 8.942 1.00 92.31 83 ARG A C 1
ATOM 595 O O . ARG A 1 83 ? -13.763 2.435 7.823 1.00 92.31 83 ARG A O 1
ATOM 602 N N . PHE A 1 84 ? -14.019 2.077 10.007 1.00 95.62 84 PHE A N 1
ATOM 603 C CA . PHE A 1 84 ? -13.746 0.647 9.914 1.00 95.62 84 PHE A CA 1
ATOM 604 C C . PHE A 1 84 ? -14.835 -0.116 9.142 1.00 95.62 84 PHE A C 1
ATOM 606 O O . PHE A 1 84 ? -14.521 -1.021 8.367 1.00 95.62 84 PHE A O 1
ATOM 613 N N . LYS A 1 85 ? -16.105 0.292 9.272 1.00 96.06 85 LYS A N 1
ATOM 614 C CA . LYS A 1 85 ? -17.190 -0.200 8.404 1.00 96.06 85 LYS A CA 1
ATOM 615 C C . LYS A 1 85 ? -16.930 0.146 6.940 1.00 96.06 85 LYS A C 1
ATOM 617 O O . LYS A 1 85 ? -17.096 -0.712 6.079 1.00 96.06 85 LYS A O 1
ATOM 622 N N . GLU A 1 86 ? -16.481 1.368 6.667 1.00 92.88 86 GLU A N 1
ATOM 623 C CA . GLU A 1 86 ? -16.151 1.804 5.310 1.00 92.88 86 GLU A CA 1
ATOM 624 C C . GLU A 1 86 ? -14.988 1.007 4.710 1.00 92.88 86 GLU A C 1
ATOM 626 O O . GLU A 1 86 ? -15.071 0.531 3.585 1.00 92.88 86 GLU A O 1
ATOM 631 N N . VAL A 1 87 ? -13.936 0.786 5.493 1.00 93.06 87 VAL A N 1
ATOM 632 C CA . VAL A 1 87 ? -12.770 -0.027 5.123 1.00 93.06 87 VAL A CA 1
ATOM 633 C C . VAL A 1 87 ? -13.180 -1.454 4.748 1.00 93.06 87 VAL A C 1
ATOM 635 O O . VAL A 1 87 ? -12.719 -1.961 3.727 1.00 93.06 87 VAL A O 1
ATOM 638 N N . LYS A 1 88 ? -14.089 -2.078 5.519 1.00 95.88 88 LYS A N 1
ATOM 639 C CA . LYS A 1 88 ? -14.679 -3.389 5.185 1.00 95.88 88 LYS A CA 1
ATOM 640 C C . LYS A 1 88 ? -15.496 -3.333 3.894 1.00 95.88 88 LYS A C 1
ATOM 642 O O . LYS A 1 88 ? -15.337 -4.204 3.048 1.00 95.88 88 LYS A O 1
ATOM 647 N N . ARG A 1 89 ? -16.331 -2.302 3.722 1.00 94.19 89 ARG A N 1
ATOM 648 C CA . ARG A 1 89 ? -17.170 -2.108 2.525 1.00 94.19 89 ARG A CA 1
ATOM 649 C C . ARG A 1 89 ? -16.344 -1.930 1.248 1.00 94.19 89 ARG A C 1
ATOM 651 O O . ARG A 1 89 ? -16.749 -2.405 0.193 1.00 94.19 89 ARG A O 1
ATOM 658 N N . GLN A 1 90 ? -15.205 -1.250 1.352 1.00 92.38 90 GLN A N 1
ATOM 659 C CA . GLN A 1 90 ? -14.257 -1.028 0.256 1.00 92.38 90 GLN A CA 1
ATOM 660 C C . GLN A 1 90 ? -13.254 -2.176 0.076 1.00 92.38 90 GLN A C 1
ATOM 662 O O . GLN A 1 90 ? -12.449 -2.136 -0.852 1.00 92.38 90 GLN A O 1
ATOM 667 N N . PHE A 1 91 ? -13.268 -3.176 0.964 1.00 95.62 91 PHE A N 1
ATOM 668 C CA . PHE A 1 91 ? -12.333 -4.300 0.963 1.00 95.62 91 PHE A CA 1
ATOM 669 C C . PHE A 1 91 ? -10.853 -3.871 0.903 1.00 95.62 91 PHE A C 1
ATOM 671 O O . PHE A 1 91 ? -10.046 -4.468 0.186 1.00 95.62 91 PHE A O 1
ATOM 678 N N . LEU A 1 92 ? -10.481 -2.823 1.647 1.00 92.25 92 LEU A N 1
ATOM 679 C CA . LEU A 1 92 ? -9.100 -2.326 1.646 1.00 92.25 92 LEU A CA 1
ATOM 680 C C . LEU A 1 92 ? -8.131 -3.357 2.236 1.00 92.25 92 LEU A C 1
ATOM 682 O O . LEU A 1 92 ? -8.476 -4.101 3.159 1.00 92.25 92 LEU A O 1
ATOM 686 N N . ASP A 1 93 ? -6.892 -3.367 1.748 1.00 92.69 93 ASP A N 1
ATOM 687 C CA . ASP A 1 93 ? -5.846 -4.258 2.248 1.00 92.69 93 ASP A CA 1
ATOM 688 C C . ASP A 1 93 ? -5.213 -3.739 3.549 1.00 92.69 93 ASP A C 1
ATOM 690 O O . ASP A 1 93 ? -4.183 -3.049 3.588 1.00 92.69 93 ASP A O 1
ATOM 694 N N . VAL A 1 94 ? -5.888 -4.053 4.653 1.00 93.38 94 VAL A N 1
ATOM 695 C CA . VAL A 1 94 ? -5.541 -3.622 6.009 1.00 93.38 94 VAL A CA 1
ATOM 696 C C . VAL A 1 94 ? -5.541 -4.801 6.991 1.00 93.38 94 VAL A C 1
ATOM 698 O O . VAL A 1 94 ? -6.196 -5.817 6.752 1.00 93.38 94 VAL A O 1
ATOM 701 N N . PRO A 1 95 ? -4.845 -4.695 8.137 1.0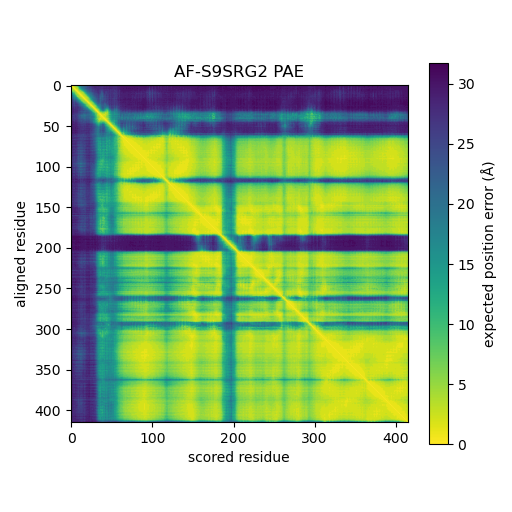0 94.62 95 PRO A N 1
ATOM 702 C CA . PRO A 1 95 ? -4.861 -5.726 9.167 1.00 94.62 95 PRO A CA 1
ATOM 703 C C . PRO A 1 95 ? -6.153 -5.647 10.002 1.00 94.62 95 PRO A C 1
ATOM 705 O O . PRO A 1 95 ? -6.148 -5.131 11.119 1.00 94.62 95 PRO A O 1
ATOM 708 N N . TYR A 1 96 ? -7.263 -6.170 9.467 1.00 96.00 96 TYR A N 1
ATOM 709 C CA . TYR A 1 96 ? -8.600 -6.111 10.085 1.00 96.00 96 TYR A CA 1
ATOM 710 C C . TYR A 1 96 ? -8.615 -6.516 11.566 1.00 96.00 96 TYR A C 1
ATOM 712 O O . TYR A 1 96 ? -9.134 -5.772 12.395 1.00 96.00 96 TYR A O 1
ATOM 720 N N . ALA A 1 97 ? -7.981 -7.641 11.911 1.00 95.81 97 ALA A N 1
ATOM 721 C CA . ALA A 1 97 ? -7.911 -8.126 13.290 1.00 95.81 97 ALA A CA 1
ATOM 722 C C . ALA A 1 97 ? -7.173 -7.152 14.228 1.00 95.81 97 ALA A C 1
ATOM 724 O O . ALA A 1 97 ? -7.578 -6.957 15.373 1.00 95.81 97 ALA A O 1
ATOM 725 N N . SER A 1 98 ? -6.113 -6.496 13.745 1.00 95.00 98 SER A N 1
ATOM 726 C CA . SER A 1 98 ? -5.389 -5.493 14.531 1.00 95.00 98 SER A CA 1
ATOM 727 C C . SER A 1 98 ? -6.243 -4.251 14.769 1.00 95.00 98 SER A C 1
ATOM 729 O O . SER A 1 98 ? -6.239 -3.729 15.880 1.00 95.00 98 SER A O 1
ATOM 731 N N . ILE A 1 99 ? -7.007 -3.799 13.767 1.00 95.50 99 ILE A N 1
ATOM 732 C CA . ILE A 1 99 ? -7.928 -2.660 13.918 1.00 95.50 99 ILE A CA 1
ATOM 733 C C . ILE A 1 99 ? -9.018 -2.994 14.945 1.00 95.50 99 ILE A C 1
ATOM 735 O O . ILE A 1 99 ? -9.260 -2.202 15.855 1.00 95.50 99 ILE A O 1
ATOM 739 N N . GLU A 1 100 ? -9.629 -4.179 14.851 1.00 96.94 100 GLU A N 1
ATOM 740 C CA . GLU A 1 100 ? -10.641 -4.654 15.809 1.00 96.94 100 GLU A CA 1
ATOM 741 C C . GLU A 1 100 ? -10.100 -4.708 17.233 1.00 96.94 100 GLU A C 1
ATOM 743 O O . GLU A 1 100 ? -10.735 -4.197 18.155 1.00 96.94 100 GLU A O 1
ATOM 748 N N . ASN A 1 101 ? -8.898 -5.257 17.408 1.00 97.19 101 ASN A N 1
ATOM 749 C CA . ASN A 1 101 ? -8.247 -5.309 18.708 1.00 97.19 101 ASN A CA 1
ATOM 750 C C . ASN A 1 101 ? -8.003 -3.902 19.283 1.00 97.19 101 ASN A C 1
ATOM 752 O O . ASN A 1 101 ? -8.273 -3.663 20.457 1.00 97.19 101 ASN A O 1
ATOM 756 N N . LYS A 1 102 ? -7.548 -2.939 18.468 1.00 96.31 102 LYS A N 1
ATOM 757 C CA . LYS A 1 102 ? -7.342 -1.553 18.929 1.00 96.31 102 LYS A CA 1
ATOM 758 C C . LYS A 1 102 ? -8.652 -0.850 19.276 1.00 96.31 102 LYS A C 1
ATOM 760 O O . LYS A 1 102 ? -8.708 -0.165 20.293 1.00 96.31 102 LYS A O 1
ATOM 765 N N . LEU A 1 103 ? -9.720 -1.080 18.512 1.00 96.69 103 LEU A N 1
ATOM 766 C CA . LEU A 1 103 ? -11.061 -0.591 18.849 1.00 96.69 103 LEU A CA 1
ATOM 767 C C . LEU A 1 103 ? -11.588 -1.193 20.156 1.00 96.69 103 LEU A C 1
ATOM 769 O O . LEU A 1 103 ? -12.201 -0.485 20.953 1.00 96.69 103 LEU A O 1
ATOM 773 N N . MET A 1 104 ? -11.343 -2.481 20.395 1.00 97.75 104 MET A N 1
ATOM 774 C CA . MET A 1 104 ? -11.705 -3.142 21.649 1.00 97.75 104 MET A CA 1
ATOM 775 C C . MET A 1 104 ? -10.956 -2.523 22.836 1.00 97.75 104 MET A C 1
ATOM 777 O O . MET A 1 104 ? -11.594 -2.133 23.810 1.00 97.75 104 MET A O 1
ATOM 781 N N . LEU A 1 105 ? -9.633 -2.356 22.729 1.00 96.62 105 LEU A N 1
ATOM 782 C CA . LEU A 1 105 ? -8.813 -1.719 23.767 1.00 96.62 105 LEU A CA 1
ATOM 783 C C . LEU A 1 105 ? -9.250 -0.272 24.041 1.00 96.62 105 LEU A C 1
ATOM 785 O O . LEU A 1 105 ? -9.366 0.118 25.202 1.00 96.62 105 LEU A O 1
ATOM 789 N N . ALA A 1 106 ? -9.557 0.502 22.994 1.00 95.81 106 ALA A N 1
ATOM 790 C CA . ALA A 1 106 ? -10.110 1.848 23.121 1.00 95.81 106 ALA A CA 1
ATOM 791 C C . ALA A 1 106 ? -11.430 1.841 23.912 1.00 95.81 106 ALA A C 1
ATOM 793 O O . ALA A 1 106 ? -11.568 2.562 24.895 1.00 95.81 106 ALA A O 1
ATOM 794 N N . LYS A 1 107 ? -12.388 0.976 23.558 1.00 96.56 107 LYS A N 1
ATOM 795 C CA . LYS A 1 107 ? -13.665 0.867 24.286 1.00 96.56 107 LYS A CA 1
ATOM 796 C C . LYS A 1 107 ? -13.480 0.467 25.749 1.00 96.56 107 LYS A C 1
ATOM 798 O O . LYS A 1 107 ? -14.167 1.011 26.610 1.00 96.56 107 LYS A O 1
ATOM 803 N N . SER A 1 108 ? -12.553 -0.445 26.042 1.00 95.00 108 SER A N 1
ATOM 804 C CA . SER A 1 108 ? -12.226 -0.831 27.419 1.00 95.00 108 SER A CA 1
ATOM 805 C C . SER A 1 108 ? -11.626 0.330 28.219 1.00 95.00 108 SER A C 1
ATOM 807 O O . SER A 1 108 ? -12.011 0.530 29.370 1.00 95.00 108 SER A O 1
ATOM 809 N N . ALA A 1 109 ? -10.733 1.121 27.616 1.00 92.88 109 ALA A N 1
ATOM 810 C CA . ALA A 1 109 ? -10.159 2.310 28.246 1.00 92.88 109 ALA A CA 1
ATOM 811 C C . ALA A 1 109 ? -11.218 3.400 28.492 1.00 92.88 109 ALA A C 1
ATOM 813 O O . ALA A 1 109 ? -11.269 3.968 29.584 1.00 92.88 109 ALA A O 1
ATOM 814 N N . LEU A 1 110 ? -12.119 3.625 27.525 1.00 93.31 110 LEU A N 1
ATOM 815 C CA . LEU A 1 110 ? -13.256 4.532 27.690 1.00 93.31 110 LEU A CA 1
ATOM 816 C C . LEU A 1 110 ? -14.146 4.084 28.856 1.00 93.31 110 LEU A C 1
ATOM 818 O O . LEU A 1 110 ? -14.372 4.872 29.770 1.00 93.31 110 LEU A O 1
ATOM 822 N N . ALA A 1 111 ? -14.570 2.817 28.884 1.00 91.62 111 ALA A N 1
ATOM 823 C CA . ALA A 1 111 ? -15.384 2.290 29.977 1.00 91.62 111 ALA A CA 1
ATOM 824 C C . ALA A 1 111 ? -14.692 2.482 31.339 1.00 91.62 111 ALA A C 1
ATOM 826 O O . ALA A 1 111 ? -15.315 2.951 32.286 1.00 91.62 111 ALA A O 1
ATOM 827 N N . ALA A 1 112 ? -13.384 2.216 31.433 1.00 88.44 112 ALA A N 1
ATOM 828 C CA . ALA A 1 112 ? -12.622 2.437 32.661 1.00 88.44 112 ALA A CA 1
ATOM 829 C C . ALA A 1 112 ? -12.567 3.919 33.087 1.00 88.44 112 ALA A C 1
ATOM 831 O O . ALA A 1 112 ? -12.576 4.204 34.285 1.00 88.44 112 ALA A O 1
ATOM 832 N N . SER A 1 113 ? -12.536 4.856 32.134 1.00 85.62 113 SER A N 1
ATOM 833 C CA . SER A 1 113 ? -12.561 6.303 32.404 1.00 85.62 113 SER A CA 1
ATOM 834 C C . SER A 1 113 ? -13.942 6.829 32.830 1.00 85.62 113 SER A C 1
ATOM 836 O O . SER A 1 113 ? -14.036 7.866 33.495 1.00 85.62 113 SER A O 1
ATOM 838 N N . GLU A 1 114 ? -15.014 6.114 32.478 1.00 85.62 114 GLU A N 1
ATOM 839 C CA . GLU A 1 114 ? -16.398 6.436 32.847 1.00 85.62 114 GLU A CA 1
ATOM 840 C C . GLU A 1 114 ? -16.817 5.859 34.202 1.00 85.62 114 GLU A C 1
ATOM 842 O O . GLU A 1 114 ? -17.770 6.351 34.809 1.00 85.62 114 GLU A O 1
ATOM 847 N N . TRP A 1 115 ? -16.122 4.826 34.687 1.00 78.94 115 TRP A N 1
ATOM 848 C CA . TRP A 1 115 ? -16.395 4.222 35.988 1.00 78.94 115 TRP A CA 1
ATOM 849 C C . TRP A 1 115 ? -16.100 5.217 37.112 1.00 78.94 115 TRP A C 1
ATOM 851 O O . TRP A 1 115 ? -14.945 5.526 37.409 1.00 78.94 115 TRP A O 1
ATOM 861 N N . LYS A 1 116 ? -17.174 5.709 37.736 1.00 66.25 116 LYS A N 1
ATOM 862 C CA . LYS A 1 116 ? -17.135 6.557 38.927 1.00 66.25 116 LYS A CA 1
ATOM 863 C C . LYS A 1 116 ? -17.026 5.667 40.161 1.00 66.25 116 LYS A C 1
ATOM 865 O O . LYS A 1 116 ? -18.040 5.253 40.712 1.00 66.25 116 LYS A O 1
ATOM 870 N N . ASP A 1 117 ? -15.801 5.344 40.542 1.00 66.62 117 ASP A N 1
ATOM 871 C CA . ASP A 1 117 ? -15.497 4.772 41.852 1.00 66.62 117 ASP A CA 1
ATOM 872 C C . ASP A 1 117 ? -14.956 5.899 42.740 1.00 66.62 117 ASP A C 1
ATOM 874 O O . ASP A 1 117 ? -14.086 6.652 42.298 1.00 66.62 117 ASP A O 1
ATOM 878 N N . GLU A 1 118 ? -15.463 6.033 43.968 1.00 56.00 118 GLU A N 1
ATOM 879 C CA . GLU A 1 118 ? -15.019 7.054 44.935 1.00 56.00 118 GLU A CA 1
ATOM 880 C C . GLU A 1 118 ? -13.517 6.937 45.255 1.00 56.00 118 GLU A C 1
ATOM 882 O O . GLU A 1 118 ? -12.912 7.891 45.743 1.00 56.00 118 GLU A O 1
ATOM 887 N N . GLN A 1 119 ? -12.898 5.790 44.949 1.00 54.91 119 GLN A N 1
ATOM 888 C CA . GLN A 1 119 ? -11.469 5.543 45.150 1.00 54.91 119 GLN A CA 1
ATOM 889 C C . GLN A 1 119 ? -10.578 5.893 43.950 1.00 54.91 119 GLN A C 1
ATOM 891 O O . GLN A 1 119 ? -9.360 5.963 44.119 1.00 54.91 119 GLN A O 1
ATOM 896 N N . ARG A 1 120 ? -11.132 6.101 42.747 1.00 69.81 120 ARG A N 1
ATOM 897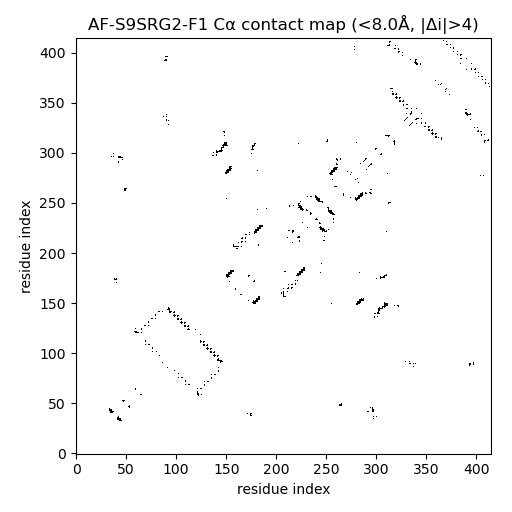 C CA . ARG A 1 120 ? -10.318 6.318 41.541 1.00 69.81 120 ARG A CA 1
ATOM 898 C C . ARG A 1 120 ? -10.015 7.801 41.361 1.00 69.81 120 ARG A C 1
ATOM 900 O O . ARG A 1 120 ? -10.918 8.620 41.202 1.00 69.81 120 ARG A O 1
ATOM 907 N N . SER A 1 121 ? -8.734 8.149 41.363 1.00 77.88 121 SER A N 1
ATOM 908 C CA . SER A 1 121 ? -8.305 9.540 41.220 1.00 77.88 121 SER A CA 1
ATOM 909 C C . SER A 1 121 ? -8.547 10.063 39.799 1.00 77.88 121 SER A C 1
ATOM 911 O O . SER A 1 121 ? -8.482 9.317 38.819 1.00 77.88 121 SER A O 1
ATOM 913 N N . GLU A 1 122 ? -8.760 11.373 39.654 1.00 77.00 122 GLU A N 1
ATOM 914 C CA . GLU A 1 122 ? -8.877 12.002 38.327 1.00 77.00 122 GLU A CA 1
ATOM 915 C C . GLU A 1 122 ? -7.615 11.812 37.471 1.00 77.00 122 GLU A C 1
ATOM 917 O O . GLU A 1 122 ? -7.692 11.726 36.245 1.00 77.00 122 GLU A O 1
ATOM 922 N N . LYS A 1 123 ? -6.455 11.643 38.117 1.00 79.00 123 LYS A N 1
ATOM 923 C CA . LYS A 1 123 ? -5.196 11.298 37.455 1.00 79.00 123 LYS A CA 1
ATOM 924 C C . LYS A 1 123 ? -5.276 9.946 36.740 1.00 79.00 123 LYS A C 1
ATOM 926 O O . LYS A 1 123 ? -4.965 9.870 35.556 1.00 79.00 123 LYS A O 1
ATOM 931 N N . GLU A 1 124 ? -5.745 8.900 37.419 1.00 82.56 124 GLU A N 1
ATOM 932 C CA . GLU A 1 124 ? -5.888 7.560 36.823 1.00 82.56 124 GLU A CA 1
ATOM 933 C C . GLU A 1 124 ? -6.894 7.559 35.664 1.00 82.56 124 GLU A C 1
ATOM 935 O O . GLU A 1 124 ? -6.701 6.876 34.656 1.00 82.56 124 GLU A O 1
ATOM 940 N N . ARG A 1 125 ? -7.966 8.356 35.769 1.00 83.75 125 ARG A N 1
ATOM 941 C CA . ARG A 1 125 ? -8.917 8.551 34.663 1.00 83.75 125 ARG A CA 1
ATOM 942 C C . ARG A 1 125 ? -8.249 9.246 33.475 1.00 83.75 125 ARG A C 1
ATOM 944 O O . ARG A 1 125 ? -8.441 8.815 32.339 1.00 83.75 125 ARG A O 1
ATOM 951 N N . GLY A 1 126 ? -7.436 10.268 33.735 1.00 82.25 126 GLY A N 1
ATOM 952 C CA . GLY A 1 126 ? -6.624 10.954 32.730 1.00 82.25 126 GLY A CA 1
ATOM 953 C C . GLY A 1 126 ? -5.647 10.032 31.997 1.00 82.25 126 GLY A C 1
ATOM 954 O O . GLY A 1 126 ? -5.561 10.085 30.771 1.00 82.25 126 GLY A O 1
ATOM 955 N N . GLU A 1 127 ? -4.974 9.136 32.720 1.00 84.00 127 GLU A N 1
ATOM 956 C CA . GLU A 1 127 ? -4.075 8.130 32.138 1.00 84.00 127 GLU A CA 1
ATOM 957 C C . GLU A 1 127 ? -4.834 7.162 31.212 1.00 84.00 127 GLU A C 1
ATOM 959 O O . GLU A 1 127 ? -4.389 6.886 30.096 1.00 84.00 127 GLU A O 1
ATOM 964 N N . LYS A 1 128 ? -6.036 6.711 31.605 1.00 87.88 128 LYS A N 1
ATOM 965 C CA . LYS A 1 128 ? -6.892 5.883 30.734 1.00 87.88 128 LYS A CA 1
ATOM 966 C C . LYS A 1 128 ? -7.400 6.615 29.501 1.00 87.88 128 LYS A C 1
ATOM 968 O O . LYS A 1 128 ? -7.526 5.997 28.445 1.00 87.88 128 LYS A O 1
ATOM 973 N N . LEU A 1 129 ? -7.640 7.918 29.593 1.00 88.19 129 LEU A N 1
ATOM 974 C CA . LEU A 1 129 ? -7.979 8.735 28.429 1.00 88.19 129 LEU A CA 1
ATOM 975 C C . LEU A 1 129 ? -6.792 8.902 27.470 1.00 88.19 129 LEU A C 1
ATOM 977 O O . LEU A 1 129 ? -6.991 8.874 26.259 1.00 88.19 129 LEU A O 1
ATOM 981 N N . ALA A 1 130 ? -5.563 8.990 27.980 1.00 83.88 130 ALA A N 1
ATOM 982 C CA . ALA A 1 130 ? -4.370 8.984 27.133 1.00 83.88 130 ALA A CA 1
ATOM 983 C C . ALA A 1 130 ? -4.175 7.627 26.421 1.00 83.88 130 ALA A C 1
ATOM 985 O O . ALA A 1 130 ? -3.893 7.594 25.223 1.00 83.88 130 ALA A O 1
ATOM 986 N N . GLU A 1 131 ? -4.391 6.501 27.118 1.00 87.62 131 GLU A N 1
ATOM 987 C CA . GLU A 1 131 ? -4.397 5.164 26.493 1.00 87.62 131 GLU A CA 1
ATOM 988 C C . GLU A 1 131 ? -5.466 5.058 25.391 1.00 87.62 131 GLU A C 1
ATOM 990 O O . GLU A 1 131 ? -5.179 4.587 24.289 1.00 87.62 131 GLU A O 1
ATOM 995 N N . LEU A 1 132 ? -6.690 5.523 25.673 1.00 90.69 132 LEU A N 1
ATOM 996 C CA . LEU A 1 132 ? -7.803 5.591 24.723 1.00 90.69 132 LEU A CA 1
ATOM 997 C C . LEU A 1 132 ? -7.414 6.351 23.449 1.00 90.69 132 LEU A C 1
ATOM 999 O O . LEU A 1 132 ? -7.583 5.828 22.346 1.00 90.69 132 LEU A O 1
ATOM 1003 N N . GLU A 1 133 ? -6.900 7.571 23.601 1.00 87.00 133 GLU A N 1
ATOM 1004 C CA . GLU A 1 133 ? -6.473 8.429 22.491 1.00 87.00 133 GLU A CA 1
ATOM 1005 C C . GLU A 1 133 ? -5.376 7.751 21.661 1.00 87.00 133 GLU A C 1
AT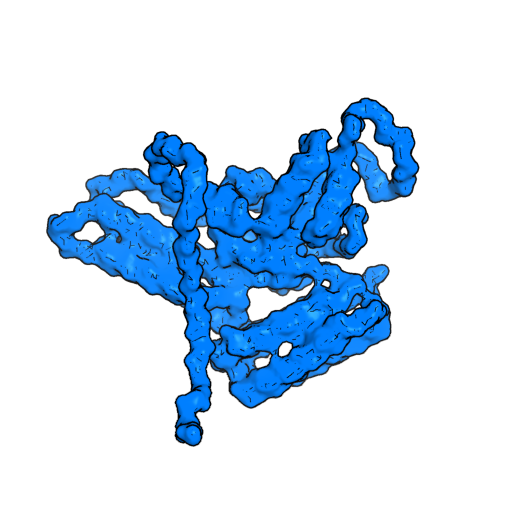OM 1007 O O . GLU A 1 133 ? -5.455 7.735 20.429 1.00 87.00 133 GLU A O 1
ATOM 1012 N N . GLY A 1 134 ? -4.417 7.103 22.331 1.00 85.12 134 GLY A N 1
ATOM 1013 C CA . GLY A 1 134 ? -3.412 6.258 21.696 1.00 85.12 134 GLY A CA 1
ATOM 1014 C C . GLY A 1 134 ? -4.051 5.178 20.824 1.00 85.12 134 GLY A C 1
ATOM 1015 O O . GLY A 1 134 ? -3.825 5.154 19.616 1.00 85.12 134 GLY A O 1
ATOM 1016 N N . TRP A 1 135 ? -4.906 4.322 21.390 1.00 90.81 135 TRP A N 1
ATOM 1017 C CA . TRP A 1 135 ? -5.536 3.215 20.657 1.00 90.81 135 TRP A CA 1
ATOM 1018 C C . TRP A 1 135 ? -6.428 3.659 19.500 1.00 90.81 135 TRP A C 1
ATOM 1020 O O . TRP A 1 135 ? -6.409 3.018 18.446 1.00 90.81 135 TRP A O 1
ATOM 1030 N N . ILE A 1 136 ? -7.166 4.762 19.654 1.00 89.75 136 ILE A N 1
ATOM 1031 C CA . ILE A 1 136 ? -7.940 5.370 18.562 1.00 89.75 136 ILE A CA 1
ATOM 1032 C C . ILE A 1 136 ? -7.009 5.763 17.418 1.00 89.75 136 ILE A C 1
ATOM 1034 O O . ILE A 1 136 ? -7.291 5.454 16.256 1.00 89.75 136 ILE A O 1
ATOM 1038 N N . GLN A 1 137 ? -5.891 6.415 17.741 1.00 85.56 137 GLN A N 1
ATOM 1039 C CA . GLN A 1 137 ? -4.919 6.831 16.744 1.00 85.56 137 GLN A CA 1
ATOM 1040 C C . GLN A 1 137 ? -4.338 5.619 16.010 1.00 85.56 137 GLN A C 1
ATOM 1042 O O . GLN A 1 137 ? -4.308 5.601 14.780 1.00 85.56 137 GLN A O 1
ATOM 1047 N N . GLU A 1 138 ? -3.926 4.579 16.737 1.00 86.88 138 GLU A N 1
ATOM 1048 C CA . GLU A 1 138 ? -3.395 3.356 16.127 1.00 86.88 138 GLU A CA 1
ATOM 1049 C C . GLU A 1 138 ? -4.421 2.683 15.205 1.00 86.88 138 GLU A C 1
ATOM 1051 O O . GLU A 1 138 ? -4.085 2.322 14.077 1.00 86.88 138 GLU A O 1
ATOM 1056 N N . ALA A 1 139 ? -5.678 2.557 15.645 1.00 91.38 139 ALA A N 1
ATOM 1057 C CA . ALA A 1 139 ? -6.759 1.989 14.839 1.00 91.38 139 ALA A CA 1
ATOM 1058 C C . ALA A 1 139 ? -6.974 2.776 13.537 1.00 91.38 139 ALA A C 1
ATOM 1060 O O . ALA A 1 139 ? -7.127 2.186 12.464 1.00 91.38 139 ALA A O 1
ATOM 1061 N N . TYR A 1 140 ? -6.935 4.107 13.618 1.00 88.81 140 TYR A N 1
ATOM 1062 C CA . TYR A 1 140 ? -7.034 4.979 12.457 1.00 88.81 140 TYR A CA 1
ATOM 1063 C C . TYR A 1 140 ? -5.887 4.755 11.466 1.00 88.81 140 TYR A C 1
ATOM 1065 O O . TYR A 1 140 ? -6.145 4.531 10.283 1.00 88.81 140 TYR A O 1
ATOM 1073 N N . TYR A 1 141 ? -4.639 4.699 11.920 1.00 85.69 141 TYR A N 1
ATOM 1074 C CA . TYR A 1 141 ? -3.515 4.465 11.013 1.00 85.69 141 TYR A CA 1
ATOM 1075 C C . TYR A 1 141 ? -3.509 3.068 10.403 1.00 85.69 141 TYR A C 1
ATOM 1077 O O . TYR A 1 141 ? -3.298 2.932 9.200 1.00 85.69 141 TYR A O 1
ATOM 1085 N N . LEU A 1 142 ? -3.823 2.037 11.189 1.00 89.56 142 LEU A N 1
ATOM 1086 C CA . LEU A 1 142 ? -3.951 0.666 10.689 1.00 89.56 142 LEU A CA 1
ATOM 1087 C C . LEU A 1 142 ? -5.038 0.539 9.613 1.00 89.56 142 LEU A C 1
ATOM 1089 O O . LEU A 1 142 ? -4.947 -0.331 8.752 1.00 89.56 142 LEU A O 1
ATOM 1093 N N . SER A 1 143 ? -6.039 1.421 9.628 1.00 90.25 143 SER A N 1
ATOM 1094 C CA . SER A 1 143 ? -7.097 1.474 8.616 1.00 90.25 143 SER A CA 1
ATOM 1095 C C . SER A 1 143 ? -6.696 2.174 7.307 1.00 90.25 143 SER A C 1
ATOM 1097 O O . SER A 1 143 ? -7.538 2.368 6.428 1.00 90.25 143 SER A O 1
ATOM 1099 N N . LEU A 1 144 ? -5.436 2.593 7.163 1.00 86.94 144 LEU A N 1
ATOM 1100 C CA . LEU A 1 144 ? -4.875 3.077 5.904 1.00 86.94 144 LEU A CA 1
ATOM 1101 C C . LEU A 1 144 ? -4.239 1.905 5.142 1.00 86.94 144 LEU A C 1
ATOM 1103 O O . LEU A 1 144 ? -3.426 1.146 5.680 1.00 86.94 144 LEU A O 1
ATOM 1107 N N . GLU A 1 145 ? -4.608 1.761 3.868 1.00 87.19 145 GLU A N 1
ATOM 1108 C CA . GLU A 1 145 ? -4.033 0.740 2.988 1.00 87.19 145 GLU A CA 1
ATOM 1109 C C . GLU A 1 145 ? -2.535 1.012 2.759 1.00 87.19 145 GLU A C 1
ATOM 1111 O O . GLU A 1 145 ? -2.115 2.162 2.590 1.00 87.19 145 GLU A O 1
ATOM 1116 N N . SER A 1 146 ? -1.722 -0.046 2.743 1.00 88.38 146 SER A N 1
ATOM 1117 C CA . SER A 1 146 ? -0.305 0.015 2.371 1.00 88.38 146 SER A CA 1
ATOM 1118 C C . SER A 1 146 ? -0.130 -0.776 1.081 1.00 88.38 146 SER A C 1
ATOM 1120 O O . SER A 1 146 ? -0.235 -2.000 1.096 1.00 88.38 146 SER A O 1
ATOM 1122 N N . ARG A 1 147 ? 0.074 -0.081 -0.043 1.00 88.19 147 ARG A N 1
ATOM 1123 C CA . ARG A 1 147 ? 0.180 -0.718 -1.365 1.00 88.19 147 ARG A CA 1
ATOM 1124 C C . ARG A 1 147 ? 1.517 -1.421 -1.531 1.00 88.19 147 ARG A C 1
ATOM 1126 O O . ARG A 1 147 ? 2.539 -0.865 -1.139 1.00 88.19 147 ARG A O 1
ATOM 1133 N N . ILE A 1 148 ? 1.515 -2.619 -2.117 1.00 90.31 148 ILE A N 1
ATOM 1134 C CA . ILE A 1 148 ? 2.754 -3.383 -2.297 1.00 90.31 148 ILE A CA 1
ATOM 1135 C C . ILE A 1 148 ? 3.574 -2.873 -3.486 1.00 90.31 148 ILE A C 1
ATOM 1137 O O . ILE A 1 148 ? 4.784 -2.792 -3.356 1.00 90.31 148 ILE A O 1
ATOM 1141 N N . VAL A 1 149 ? 2.951 -2.537 -4.622 1.00 92.56 149 VAL A N 1
ATOM 1142 C CA . VAL A 1 149 ? 3.639 -2.048 -5.828 1.00 92.56 149 VAL A CA 1
ATOM 1143 C C . VAL A 1 149 ? 3.394 -0.550 -5.936 1.00 92.56 149 VAL A C 1
ATOM 1145 O O . VAL A 1 149 ? 2.297 -0.126 -6.278 1.00 92.56 149 VAL A O 1
ATOM 1148 N N . GLU A 1 150 ? 4.391 0.245 -5.559 1.00 91.88 150 GLU A N 1
ATOM 1149 C CA . GLU A 1 150 ? 4.278 1.703 -5.442 1.00 91.88 150 GLU A CA 1
ATOM 1150 C C . GLU A 1 150 ? 5.676 2.315 -5.298 1.00 91.88 150 GLU A C 1
ATOM 1152 O O . GLU A 1 150 ? 6.532 1.755 -4.614 1.00 91.88 150 GLU A O 1
ATOM 1157 N N . ILE A 1 151 ? 5.918 3.479 -5.896 1.00 92.69 151 ILE A N 1
ATOM 1158 C CA . ILE A 1 151 ? 7.095 4.299 -5.617 1.00 92.69 151 ILE A CA 1
ATOM 1159 C C . ILE A 1 151 ? 6.899 4.987 -4.280 1.00 92.69 151 ILE A C 1
ATOM 1161 O O . ILE A 1 151 ? 5.967 5.763 -4.069 1.00 92.69 151 ILE A O 1
ATOM 1165 N N . ARG A 1 152 ? 7.844 4.746 -3.387 1.00 92.44 152 ARG A N 1
ATOM 1166 C CA . ARG A 1 152 ? 7.952 5.451 -2.122 1.00 92.44 152 ARG A CA 1
ATOM 1167 C C . ARG A 1 152 ? 9.332 6.065 -2.075 1.00 92.44 152 ARG A C 1
ATOM 1169 O O . ARG A 1 152 ? 10.306 5.411 -1.702 1.00 92.44 152 ARG A O 1
ATOM 1176 N N . GLY A 1 153 ? 9.390 7.290 -2.576 1.00 92.56 153 GLY A N 1
ATOM 1177 C CA . GLY A 1 153 ? 10.598 8.072 -2.725 1.00 92.56 153 GLY A CA 1
ATOM 1178 C C . GLY A 1 153 ? 10.842 9.011 -1.553 1.00 92.56 153 GLY A C 1
ATOM 1179 O O . GLY A 1 153 ? 9.900 9.523 -0.947 1.00 92.56 153 GLY A O 1
ATOM 1180 N N . VAL A 1 154 ? 12.111 9.301 -1.297 1.00 91.94 154 VAL A N 1
ATOM 1181 C CA . VAL A 1 154 ? 12.538 10.425 -0.458 1.00 91.94 154 VAL A CA 1
ATOM 1182 C C . VAL A 1 154 ? 13.503 11.311 -1.235 1.00 91.94 154 VAL A C 1
ATOM 1184 O O . VAL A 1 154 ? 14.346 10.823 -1.989 1.00 91.94 154 VAL A O 1
ATOM 1187 N N . TRP A 1 155 ? 13.331 12.619 -1.094 1.00 91.31 155 TRP A N 1
ATOM 1188 C CA . TRP A 1 155 ? 14.238 13.622 -1.623 1.00 91.31 155 TRP A CA 1
ATOM 1189 C C . TRP A 1 155 ? 15.413 13.796 -0.671 1.00 91.31 155 TRP A C 1
ATOM 1191 O O . TRP A 1 155 ? 15.217 14.187 0.477 1.00 91.31 155 TRP A O 1
ATOM 1201 N N . VAL A 1 156 ? 16.622 13.552 -1.162 1.00 90.31 156 VAL A N 1
ATOM 1202 C CA . VAL A 1 156 ? 17.846 13.573 -0.359 1.00 90.31 156 VAL A CA 1
ATOM 1203 C C . VAL A 1 156 ? 18.774 14.645 -0.895 1.00 90.31 156 VAL A C 1
ATOM 1205 O O . VAL A 1 156 ? 19.056 14.706 -2.093 1.00 90.31 156 VAL A O 1
ATOM 1208 N N . GLN A 1 157 ? 19.281 15.488 -0.001 1.00 86.44 157 GLN A N 1
ATOM 1209 C CA . GLN A 1 157 ? 20.416 16.344 -0.312 1.00 86.44 157 GLN A CA 1
ATOM 1210 C C . GLN A 1 157 ? 21.694 15.601 0.099 1.00 86.44 157 GLN A C 1
ATOM 1212 O O . GLN A 1 157 ? 21.918 15.442 1.299 1.00 86.44 157 GLN A O 1
ATOM 1217 N N . PRO A 1 158 ? 22.522 15.131 -0.853 1.00 83.81 158 PRO A N 1
ATOM 1218 C CA . PRO A 1 158 ? 23.693 14.329 -0.517 1.00 83.81 158 PRO A CA 1
ATOM 1219 C C . PRO A 1 158 ? 24.714 15.196 0.229 1.00 83.81 158 PRO A C 1
ATOM 1221 O O . PRO A 1 158 ? 25.241 16.163 -0.324 1.00 83.81 158 PRO A O 1
ATOM 1224 N N . THR A 1 159 ? 24.965 14.873 1.498 1.00 84.50 159 THR A N 1
ATOM 1225 C CA . THR A 1 159 ? 25.902 15.601 2.383 1.00 84.50 159 THR A CA 1
ATOM 1226 C C . THR A 1 159 ? 26.942 14.682 3.024 1.00 84.50 159 THR A C 1
ATOM 1228 O O . THR A 1 159 ? 27.828 15.142 3.742 1.00 84.50 159 THR A O 1
ATOM 1231 N N . GLU A 1 160 ? 26.849 13.383 2.747 1.00 87.62 160 GLU A N 1
ATOM 1232 C CA . GLU A 1 160 ? 27.721 12.343 3.264 1.00 87.62 160 GLU A CA 1
ATOM 1233 C C . GLU A 1 160 ? 29.146 12.475 2.723 1.00 87.62 160 GLU A C 1
ATOM 1235 O O . GLU A 1 160 ? 29.394 12.906 1.596 1.00 87.62 160 GLU A O 1
ATOM 1240 N N . SER A 1 161 ? 30.095 12.053 3.551 1.00 87.81 161 SER A N 1
ATOM 1241 C CA . SER A 1 161 ? 31.534 12.190 3.318 1.00 87.81 161 SER A CA 1
ATOM 1242 C C . SER A 1 161 ? 32.266 10.852 3.160 1.00 87.81 161 SER A C 1
ATOM 1244 O O . SER A 1 161 ? 33.470 10.850 2.904 1.00 87.81 161 SER A O 1
ATOM 1246 N N . SER A 1 162 ? 31.563 9.720 3.298 1.00 91.12 162 SER A N 1
ATOM 1247 C CA . SER A 1 162 ? 32.119 8.377 3.097 1.00 91.12 162 SER A CA 1
ATOM 1248 C C . SER A 1 162 ? 31.078 7.367 2.599 1.00 91.12 162 SER A C 1
ATOM 1250 O O . SER A 1 162 ? 29.869 7.591 2.708 1.00 91.12 162 SER A O 1
ATOM 1252 N N . ILE A 1 163 ? 31.551 6.225 2.082 1.00 92.94 163 ILE A N 1
ATOM 1253 C CA . ILE A 1 163 ? 30.695 5.118 1.618 1.00 92.94 163 ILE A CA 1
ATOM 1254 C C . ILE A 1 163 ? 29.866 4.558 2.778 1.00 92.94 163 ILE A C 1
ATOM 1256 O O . ILE A 1 163 ? 28.699 4.226 2.597 1.00 92.94 163 ILE A O 1
ATOM 1260 N N . GLU A 1 164 ? 30.450 4.462 3.972 1.00 94.75 164 GLU A N 1
ATOM 1261 C CA . GLU A 1 164 ? 29.778 3.962 5.174 1.00 94.75 164 GLU A CA 1
ATOM 1262 C C . GLU A 1 164 ? 28.592 4.853 5.544 1.00 94.75 164 GLU A C 1
ATOM 1264 O O . GLU A 1 164 ? 27.501 4.338 5.760 1.00 94.75 164 GLU A O 1
ATOM 1269 N N . GLN A 1 165 ? 28.768 6.180 5.512 1.00 94.06 165 GLN A N 1
ATOM 1270 C CA . GLN A 1 165 ? 27.674 7.119 5.776 1.00 94.06 165 GLN A CA 1
ATOM 1271 C C . GLN A 1 165 ? 26.542 6.980 4.750 1.00 94.06 165 GLN A C 1
ATOM 1273 O O . GLN A 1 165 ? 25.373 6.947 5.130 1.00 94.06 165 GLN A O 1
ATOM 1278 N N . VAL A 1 166 ? 26.875 6.836 3.461 1.00 94.25 166 VAL A N 1
ATOM 1279 C CA . VAL A 1 166 ? 25.876 6.609 2.401 1.00 94.25 166 VAL A CA 1
ATOM 1280 C C . VAL A 1 166 ? 25.148 5.278 2.597 1.00 94.25 166 VAL A C 1
ATOM 1282 O O . VAL A 1 166 ? 23.925 5.215 2.471 1.00 94.25 166 VAL A O 1
ATOM 1285 N N . ARG A 1 167 ? 25.873 4.210 2.943 1.00 95.75 167 ARG A N 1
ATOM 1286 C CA . ARG A 1 167 ? 25.288 2.892 3.205 1.00 95.75 167 ARG A CA 1
ATOM 1287 C C . ARG A 1 167 ? 24.327 2.935 4.387 1.00 95.75 167 ARG A C 1
ATOM 1289 O O . ARG A 1 167 ? 23.210 2.439 4.257 1.00 95.75 167 ARG A O 1
ATOM 1296 N N . ASP A 1 168 ? 24.736 3.529 5.502 1.00 94.12 168 ASP A N 1
ATOM 1297 C CA . ASP A 1 168 ? 23.901 3.654 6.699 1.00 94.12 168 ASP A CA 1
ATOM 1298 C C . ASP A 1 168 ? 22.641 4.472 6.394 1.00 94.12 168 ASP A C 1
ATOM 1300 O O . ASP A 1 168 ? 21.533 4.101 6.795 1.00 94.12 168 ASP A O 1
ATOM 1304 N N . HIS A 1 169 ? 22.782 5.541 5.605 1.00 93.75 169 HIS A N 1
ATOM 1305 C CA . HIS A 1 169 ? 21.647 6.350 5.191 1.00 93.75 169 HIS A CA 1
ATOM 1306 C C . HIS A 1 169 ? 20.671 5.563 4.299 1.00 93.75 169 HIS A C 1
ATOM 1308 O O . HIS A 1 169 ? 19.469 5.510 4.571 1.00 93.75 169 HIS A O 1
ATOM 1314 N N . LEU A 1 170 ? 21.169 4.856 3.284 1.00 95.00 170 LEU A N 1
ATOM 1315 C CA . LEU A 1 170 ? 20.329 4.026 2.419 1.00 95.00 170 LEU A CA 1
ATOM 1316 C C . LEU A 1 170 ? 19.691 2.849 3.161 1.00 95.00 170 LEU A C 1
ATOM 1318 O O . LEU A 1 170 ? 18.557 2.479 2.860 1.00 95.00 170 LEU A O 1
ATOM 1322 N N . GLN A 1 171 ? 20.369 2.278 4.157 1.00 93.50 171 GLN A N 1
ATOM 1323 C CA . GLN A 1 171 ? 19.782 1.268 5.035 1.00 93.50 171 GLN A CA 1
ATOM 1324 C C . GLN A 1 171 ? 18.657 1.847 5.888 1.00 93.50 171 GLN A C 1
ATOM 1326 O O . GLN A 1 171 ? 17.626 1.188 6.035 1.00 93.50 171 GLN A O 1
ATOM 1331 N N . LYS A 1 172 ? 18.801 3.078 6.395 1.00 90.56 172 LYS A N 1
ATOM 1332 C CA . LYS A 1 172 ? 17.716 3.794 7.080 1.00 90.56 172 LYS A CA 1
ATOM 1333 C C . LYS A 1 172 ? 16.517 3.981 6.147 1.00 90.56 172 LYS A C 1
ATOM 1335 O O . LYS A 1 172 ? 15.404 3.640 6.531 1.00 90.56 172 LYS A O 1
ATOM 1340 N N . ILE A 1 173 ? 16.739 4.404 4.900 1.00 91.38 173 ILE A N 1
ATOM 1341 C CA . ILE A 1 173 ? 15.697 4.542 3.863 1.00 91.38 173 ILE A CA 1
ATOM 1342 C C . ILE A 1 173 ? 15.066 3.187 3.495 1.00 91.38 173 ILE A C 1
ATOM 1344 O O . ILE A 1 173 ? 13.854 3.076 3.332 1.00 91.38 173 ILE A O 1
ATOM 1348 N N . LYS A 1 174 ? 15.839 2.106 3.401 1.00 90.88 174 LYS A N 1
ATOM 1349 C CA . LYS A 1 174 ? 15.289 0.782 3.070 1.00 90.88 174 LYS A CA 1
ATOM 1350 C C . LYS A 1 174 ? 14.489 0.182 4.222 1.00 90.88 174 LYS A C 1
ATOM 1352 O O . LYS A 1 174 ? 13.382 -0.317 4.013 1.00 90.88 174 LYS A O 1
ATOM 1357 N N . SER A 1 175 ? 15.024 0.281 5.438 1.00 88.44 175 SER A N 1
ATOM 1358 C CA . SER A 1 175 ? 14.306 -0.025 6.684 1.00 88.44 175 SER A CA 1
ATOM 1359 C C . SER A 1 175 ? 13.062 0.846 6.806 1.00 88.44 175 SER A C 1
ATOM 1361 O O . SER A 1 175 ? 12.083 0.451 7.441 1.00 88.44 175 SER A O 1
ATOM 1363 N N . ALA A 1 176 ? 13.066 1.983 6.092 1.00 86.38 176 ALA A N 1
ATOM 1364 C CA . ALA A 1 176 ? 11.928 2.853 5.985 1.00 86.38 176 ALA A CA 1
ATOM 1365 C C . ALA A 1 176 ? 10.756 2.318 5.138 1.00 86.38 176 ALA A C 1
ATOM 1367 O O . ALA A 1 176 ? 9.738 2.992 4.980 1.00 86.38 176 ALA A O 1
ATOM 1368 N N . HIS A 1 177 ? 10.906 1.130 4.543 1.00 91.25 177 HIS A N 1
ATOM 1369 C CA . HIS A 1 177 ? 10.000 0.597 3.521 1.00 91.25 177 HIS A CA 1
ATOM 1370 C C . HIS A 1 177 ? 9.839 1.528 2.305 1.00 91.25 177 HIS A C 1
ATOM 1372 O O . HIS A 1 177 ? 8.871 1.398 1.545 1.00 91.25 177 HIS A O 1
ATOM 1378 N N . LEU A 1 178 ? 10.794 2.444 2.118 1.00 91.75 178 LEU A N 1
ATOM 1379 C CA . LEU A 1 178 ? 10.953 3.256 0.924 1.00 91.75 178 LEU A CA 1
ATOM 1380 C C . LEU A 1 178 ? 11.774 2.473 -0.106 1.00 91.75 178 LEU A C 1
ATOM 1382 O O . LEU A 1 178 ? 12.558 1.580 0.232 1.00 91.75 178 LEU A O 1
ATOM 1386 N N . ASN A 1 179 ? 11.561 2.784 -1.381 1.00 94.69 179 ASN A N 1
ATOM 1387 C CA . ASN A 1 179 ? 12.195 2.073 -2.490 1.00 94.69 179 ASN A CA 1
ATOM 1388 C C . ASN A 1 179 ? 12.802 2.988 -3.558 1.00 94.69 179 ASN A C 1
ATOM 1390 O O . ASN A 1 179 ? 13.356 2.476 -4.531 1.00 94.69 179 ASN A O 1
ATOM 1394 N N . ALA A 1 180 ? 12.742 4.308 -3.369 1.00 95.06 180 ALA A N 1
ATOM 1395 C CA . ALA A 1 180 ? 13.367 5.272 -4.261 1.00 95.06 180 ALA A CA 1
ATOM 1396 C C . ALA A 1 180 ? 14.043 6.423 -3.496 1.00 95.06 180 ALA A C 1
ATOM 1398 O O . ALA A 1 180 ? 13.596 6.841 -2.427 1.00 95.06 180 ALA A O 1
ATOM 1399 N N . VAL A 1 181 ? 15.108 6.959 -4.080 1.00 94.62 181 VAL A N 1
ATOM 1400 C CA . VAL A 1 181 ? 15.881 8.104 -3.602 1.00 94.62 181 VAL A CA 1
ATOM 1401 C C . VAL A 1 181 ? 16.008 9.098 -4.746 1.00 94.62 181 VAL A C 1
ATOM 1403 O O . VAL A 1 181 ? 16.480 8.754 -5.828 1.00 94.62 181 VAL A O 1
ATOM 1406 N N . TYR A 1 182 ? 15.584 10.332 -4.496 1.00 93.31 182 TYR A N 1
ATOM 1407 C CA . TYR A 1 182 ? 15.691 11.454 -5.421 1.00 93.31 182 TYR A CA 1
ATOM 1408 C C . TYR A 1 182 ? 16.785 12.389 -4.915 1.00 93.31 182 TYR A C 1
ATOM 1410 O O . TYR A 1 182 ? 16.565 13.179 -3.999 1.00 93.31 182 TYR A O 1
ATOM 1418 N N . LEU A 1 183 ? 17.980 12.269 -5.487 1.00 90.88 183 LEU A N 1
ATOM 1419 C CA . LEU A 1 183 ? 19.136 13.081 -5.130 1.00 90.88 183 LEU A CA 1
ATOM 1420 C C . LEU A 1 183 ? 18.989 14.491 -5.703 1.00 90.88 183 LEU A C 1
ATOM 1422 O O . LEU A 1 183 ? 18.889 14.673 -6.920 1.00 90.88 183 LEU A O 1
ATOM 1426 N N . ALA A 1 184 ? 19.030 15.485 -4.821 1.00 84.81 184 ALA A N 1
ATOM 1427 C CA . ALA A 1 184 ? 18.999 16.890 -5.186 1.00 84.81 184 ALA A CA 1
ATOM 1428 C C . ALA A 1 184 ? 20.250 17.261 -5.998 1.00 84.81 184 ALA A C 1
ATOM 1430 O O . ALA A 1 184 ? 21.360 17.287 -5.462 1.00 84.81 184 ALA A O 1
ATOM 1431 N N . SER A 1 185 ? 20.084 17.612 -7.274 1.00 71.25 185 SER A N 1
ATOM 1432 C CA . SER A 1 185 ? 21.157 18.226 -8.057 1.00 71.25 185 SER A CA 1
ATOM 1433 C C . SER A 1 185 ? 21.207 19.722 -7.751 1.00 71.25 185 SER A C 1
ATOM 1435 O O . SER A 1 185 ? 20.362 20.494 -8.204 1.00 71.25 185 SER A O 1
ATOM 1437 N N . GLY A 1 186 ? 22.174 20.162 -6.949 1.00 54.12 186 GLY A N 1
ATOM 1438 C CA . GLY A 1 186 ? 22.345 21.578 -6.628 1.00 54.12 186 GLY A CA 1
ATOM 1439 C C . GLY A 1 186 ? 22.908 22.368 -7.810 1.00 54.12 186 GLY A C 1
ATOM 1440 O O . GLY A 1 186 ? 24.117 22.393 -7.981 1.00 54.12 186 GLY A O 1
ATOM 1441 N N . ALA A 1 187 ? 22.050 23.015 -8.608 1.00 37.09 187 ALA A N 1
ATOM 1442 C CA . ALA A 1 187 ? 22.338 24.187 -9.456 1.00 37.09 187 ALA A CA 1
ATOM 1443 C C . ALA A 1 187 ? 23.776 24.323 -10.015 1.00 37.09 187 ALA A C 1
ATOM 1445 O O . ALA A 1 187 ? 24.398 25.376 -9.927 1.00 37.09 187 ALA A O 1
ATOM 1446 N N . SER A 1 188 ? 24.301 23.257 -10.599 1.00 37.00 188 SER A N 1
ATOM 1447 C CA . SER A 1 188 ? 25.415 23.233 -11.539 1.00 37.00 188 SER A CA 1
ATOM 1448 C C . SER A 1 188 ? 25.493 21.797 -12.035 1.00 37.00 188 SER A C 1
ATOM 1450 O O . SER A 1 188 ? 25.426 20.877 -11.228 1.00 37.00 188 SER A O 1
ATOM 1452 N N . HIS A 1 189 ? 25.672 21.623 -13.339 1.00 38.19 189 HIS A N 1
ATOM 1453 C CA . HIS A 1 189 ? 25.670 20.350 -14.068 1.00 38.19 189 HIS A CA 1
ATOM 1454 C C . HIS A 1 189 ? 24.269 19.923 -14.511 1.00 38.19 189 HIS A C 1
ATOM 1456 O O . HIS A 1 189 ? 23.526 19.210 -13.845 1.00 38.19 189 HIS A O 1
ATOM 1462 N N . SER A 1 190 ? 23.927 20.413 -15.700 1.00 35.97 190 SER A N 1
ATOM 1463 C CA . SER A 1 190 ? 22.977 19.811 -16.622 1.00 35.97 190 SER A CA 1
ATOM 1464 C C . SER A 1 190 ? 23.282 18.313 -16.724 1.00 35.97 190 SER A C 1
ATOM 1466 O O . SER A 1 190 ? 24.282 17.918 -17.323 1.00 35.97 190 SER A O 1
ATOM 1468 N N . PHE A 1 191 ? 22.447 17.472 -16.120 1.00 43.09 191 PHE A N 1
ATOM 1469 C CA . PHE A 1 191 ? 22.509 16.024 -16.302 1.00 43.09 191 PHE A CA 1
ATOM 1470 C C . PHE A 1 191 ? 21.947 15.697 -17.685 1.00 43.09 191 PHE A C 1
ATOM 1472 O O . PHE A 1 191 ? 20.758 15.453 -17.860 1.00 43.09 191 PHE A O 1
ATOM 1479 N N . GLY A 1 192 ? 22.807 15.809 -18.689 1.00 36.38 192 GLY A N 1
ATOM 1480 C CA . GLY A 1 192 ? 22.423 15.692 -20.087 1.00 36.38 192 GLY A CA 1
ATOM 1481 C C . GLY A 1 192 ? 23.615 15.867 -21.007 1.00 36.38 192 GLY A C 1
ATOM 1482 O O . GLY A 1 192 ? 23.559 16.681 -21.908 1.00 36.38 192 GLY A O 1
ATOM 1483 N N . GLU A 1 193 ? 24.705 15.166 -20.719 1.00 31.41 193 GLU A N 1
ATOM 1484 C CA . GLU A 1 193 ? 25.749 14.776 -21.663 1.00 31.41 193 GLU A CA 1
ATOM 1485 C C . GLU A 1 193 ? 26.714 13.884 -20.887 1.00 31.41 193 GLU A C 1
ATOM 1487 O O . GLU A 1 193 ? 26.993 14.118 -19.712 1.00 31.41 193 GLU A O 1
ATOM 1492 N N . THR A 1 194 ? 27.159 12.809 -21.523 1.00 39.19 194 THR A N 1
ATOM 1493 C CA . THR A 1 194 ? 28.123 11.840 -21.008 1.00 39.19 194 THR A CA 1
ATOM 1494 C C . THR A 1 194 ? 29.299 12.559 -20.337 1.00 39.19 194 THR A C 1
ATOM 1496 O O . THR A 1 194 ? 30.210 13.028 -21.019 1.00 39.19 194 THR A O 1
ATOM 1499 N N . MET A 1 195 ? 29.305 12.667 -19.003 1.00 36.81 195 MET A N 1
ATOM 1500 C CA . MET A 1 195 ? 30.466 13.211 -18.308 1.00 36.81 195 MET A CA 1
ATOM 1501 C C . MET A 1 195 ? 31.574 12.167 -18.353 1.00 36.81 195 MET A C 1
ATOM 1503 O O . MET A 1 195 ? 31.617 11.224 -17.565 1.00 36.81 195 MET A O 1
ATOM 1507 N N . GLN A 1 196 ? 32.500 12.367 -19.293 1.00 34.50 196 GLN A N 1
ATOM 1508 C CA . GLN A 1 196 ? 33.869 11.915 -19.114 1.00 34.50 196 GLN A CA 1
ATOM 1509 C C . GLN A 1 196 ? 34.362 12.420 -17.754 1.00 34.50 196 GLN A C 1
ATOM 1511 O O . GLN A 1 196 ? 34.177 13.587 -17.398 1.00 34.50 196 GLN A O 1
ATOM 1516 N N . SER A 1 197 ? 34.988 11.513 -17.010 1.00 36.94 197 SER A N 1
ATOM 1517 C CA . SER A 1 197 ? 35.423 11.590 -15.610 1.00 36.94 197 SER A CA 1
ATOM 1518 C C . SER A 1 197 ? 36.447 12.691 -15.276 1.00 36.94 197 SER A C 1
ATOM 1520 O O . SER A 1 197 ? 37.195 12.584 -14.308 1.00 36.94 197 SER A O 1
ATOM 1522 N N . THR A 1 198 ? 36.553 13.744 -16.083 1.00 32.78 198 THR A N 1
ATOM 1523 C CA . THR A 1 198 ? 37.678 14.685 -16.081 1.00 32.78 198 THR A CA 1
ATOM 1524 C C . THR A 1 198 ? 37.356 16.084 -15.554 1.00 32.78 198 THR A C 1
ATOM 1526 O O . THR A 1 198 ? 38.284 16.882 -15.426 1.00 32.78 198 THR A O 1
ATOM 1529 N N . MET A 1 199 ? 36.104 16.384 -15.179 1.00 33.88 199 MET A N 1
ATOM 1530 C CA . MET A 1 199 ? 35.732 17.674 -14.557 1.00 33.88 199 MET A CA 1
ATOM 1531 C C . MET A 1 199 ? 35.445 17.615 -13.047 1.00 33.88 199 MET A C 1
ATOM 1533 O O . MET A 1 199 ? 35.285 18.659 -12.421 1.00 33.88 199 MET A O 1
ATOM 1537 N N . LEU A 1 200 ? 35.523 16.433 -12.426 1.00 41.16 200 LEU A N 1
ATOM 1538 C CA . LEU A 1 200 ? 35.712 16.279 -10.977 1.00 41.16 200 LEU A CA 1
ATOM 1539 C C . LEU A 1 200 ? 37.146 16.695 -10.604 1.00 41.16 200 LEU A C 1
ATOM 1541 O O . LEU A 1 200 ? 37.984 15.865 -10.253 1.00 41.16 200 LEU A O 1
ATOM 1545 N N . LYS A 1 201 ? 37.500 17.977 -10.734 1.00 37.47 201 LYS A N 1
ATOM 1546 C CA . LYS A 1 201 ? 38.803 18.459 -10.260 1.00 37.47 201 LYS A CA 1
ATOM 1547 C C . LYS A 1 201 ? 38.661 19.462 -9.127 1.00 37.47 201 LYS A C 1
ATOM 1549 O O . LYS A 1 201 ? 38.452 20.648 -9.342 1.00 37.47 201 LYS A O 1
ATOM 1554 N N . LYS A 1 202 ? 38.981 18.908 -7.949 1.00 42.34 202 LYS A N 1
ATOM 1555 C CA . LYS A 1 202 ? 39.474 19.534 -6.714 1.00 42.34 202 LYS A CA 1
ATOM 1556 C C . LYS A 1 202 ? 38.420 20.122 -5.775 1.00 42.34 202 LYS A C 1
ATOM 1558 O O . LYS A 1 202 ? 38.390 21.330 -5.598 1.00 42.34 202 LYS A O 1
ATOM 1563 N N . GLN A 1 203 ? 37.685 19.242 -5.083 1.00 38.91 203 GLN A N 1
ATOM 1564 C CA . GLN A 1 203 ? 37.487 19.278 -3.615 1.00 38.91 203 GLN A CA 1
ATOM 1565 C C . GLN A 1 203 ? 36.518 18.169 -3.146 1.00 38.91 203 GLN A C 1
ATOM 1567 O O . GLN A 1 203 ? 35.392 18.448 -2.772 1.00 38.91 203 GLN A O 1
ATOM 1572 N N . ALA A 1 204 ? 36.951 16.907 -3.188 1.00 51.75 204 ALA A N 1
ATOM 1573 C CA . ALA A 1 204 ? 36.568 15.826 -2.264 1.00 51.75 204 ALA A CA 1
ATOM 1574 C C . ALA A 1 204 ? 37.252 14.540 -2.748 1.00 51.75 204 ALA A C 1
ATOM 1576 O O . ALA A 1 204 ? 37.274 14.264 -3.943 1.00 51.75 204 ALA A O 1
ATOM 1577 N N . ALA A 1 205 ? 37.825 13.748 -1.844 1.00 66.69 205 ALA A N 1
ATOM 1578 C CA . ALA A 1 205 ? 38.323 12.407 -2.166 1.00 66.69 205 ALA A CA 1
ATOM 1579 C C . ALA A 1 205 ? 37.179 11.382 -2.363 1.00 66.69 205 ALA A C 1
ATOM 1581 O O . ALA A 1 205 ? 37.445 10.203 -2.570 1.00 66.69 205 ALA A O 1
ATOM 1582 N N . PHE A 1 206 ? 35.922 11.828 -2.274 1.00 81.50 206 PHE A N 1
ATOM 1583 C CA . PHE A 1 206 ? 34.717 11.013 -2.221 1.00 81.50 206 PHE A CA 1
ATOM 1584 C C . PHE A 1 206 ? 33.610 11.649 -3.074 1.00 81.50 206 PHE A C 1
ATOM 1586 O O . PHE A 1 206 ? 33.328 12.837 -2.915 1.00 81.50 206 PHE A O 1
ATOM 1593 N N . ASP A 1 207 ? 33.003 10.864 -3.968 1.00 83.62 207 ASP A N 1
ATOM 1594 C CA . ASP A 1 207 ? 31.826 11.252 -4.752 1.00 83.62 207 ASP A CA 1
ATOM 1595 C C . ASP A 1 207 ? 30.573 10.614 -4.124 1.00 83.62 207 ASP A C 1
ATOM 1597 O O . ASP A 1 207 ? 30.358 9.404 -4.276 1.00 83.62 207 ASP A O 1
ATOM 1601 N N . PRO A 1 208 ? 29.740 11.391 -3.406 1.00 84.69 208 PRO A N 1
ATOM 1602 C CA . PRO A 1 208 ? 28.553 10.847 -2.768 1.00 84.69 208 PRO A CA 1
ATOM 1603 C C . PRO A 1 208 ? 27.537 10.337 -3.794 1.00 84.69 208 PRO A C 1
ATOM 1605 O O . PRO A 1 208 ? 26.898 9.323 -3.538 1.00 84.69 208 PRO A O 1
ATOM 1608 N N . VAL A 1 209 ? 27.396 10.968 -4.966 1.00 85.69 209 VAL A N 1
ATOM 1609 C CA . VAL A 1 209 ? 26.398 10.559 -5.970 1.00 85.69 209 VAL A CA 1
ATOM 1610 C C . VAL A 1 209 ? 26.727 9.172 -6.503 1.00 85.69 209 VAL A C 1
ATOM 1612 O O . VAL A 1 209 ? 25.851 8.305 -6.534 1.00 85.69 209 VAL A O 1
ATOM 1615 N N . GLN A 1 210 ? 27.991 8.936 -6.859 1.00 85.25 210 GLN A N 1
ATOM 1616 C CA . GLN A 1 210 ? 28.439 7.611 -7.282 1.00 85.25 210 GLN A CA 1
ATOM 1617 C C . GLN A 1 210 ? 28.224 6.570 -6.173 1.00 85.25 210 GLN A C 1
ATOM 1619 O O . GLN A 1 210 ? 27.693 5.491 -6.442 1.00 85.25 210 GLN A O 1
ATOM 1624 N N . ALA A 1 211 ? 28.556 6.903 -4.921 1.00 90.62 211 ALA A N 1
ATOM 1625 C CA . ALA A 1 211 ? 28.329 6.007 -3.790 1.00 90.62 211 ALA A CA 1
ATOM 1626 C C . ALA A 1 211 ? 26.838 5.670 -3.597 1.00 90.62 211 ALA A C 1
ATOM 1628 O O . ALA A 1 211 ? 26.501 4.511 -3.357 1.00 90.62 211 ALA A O 1
ATOM 1629 N N . TYR A 1 212 ? 25.936 6.646 -3.758 1.00 92.94 212 TYR A N 1
ATOM 1630 C CA . TYR A 1 212 ? 24.490 6.421 -3.692 1.00 92.94 212 TYR A CA 1
ATOM 1631 C C . TYR A 1 212 ? 24.006 5.470 -4.786 1.00 92.94 212 TYR A C 1
ATOM 1633 O O . TYR A 1 212 ? 23.202 4.584 -4.505 1.00 92.94 212 TYR A O 1
ATOM 1641 N N . VAL A 1 213 ? 24.496 5.626 -6.018 1.00 89.31 213 VAL A N 1
ATOM 1642 C CA . VAL A 1 213 ? 24.148 4.745 -7.143 1.00 89.31 213 VAL A CA 1
ATOM 1643 C C . VAL A 1 213 ? 24.608 3.311 -6.873 1.00 89.31 213 VAL A C 1
ATOM 1645 O O . VAL A 1 213 ? 23.814 2.376 -6.990 1.00 89.31 213 VAL A O 1
ATOM 1648 N N . GLU A 1 214 ? 25.866 3.130 -6.471 1.00 91.56 214 GLU A N 1
ATOM 1649 C CA . GLU A 1 214 ? 26.454 1.806 -6.251 1.00 91.56 214 GLU A CA 1
ATOM 1650 C C . GLU A 1 214 ? 25.850 1.083 -5.040 1.00 91.56 214 GLU A C 1
ATOM 1652 O O . GLU A 1 214 ? 25.489 -0.092 -5.135 1.00 91.56 214 GLU A O 1
ATOM 1657 N N . GLU A 1 215 ? 25.721 1.760 -3.896 1.00 95.56 215 GLU A N 1
ATOM 1658 C CA . GLU A 1 215 ? 25.145 1.163 -2.685 1.00 95.56 215 GLU A CA 1
ATOM 1659 C C . GLU A 1 215 ? 23.617 1.028 -2.790 1.00 95.56 215 GLU A C 1
ATOM 1661 O O . GLU A 1 215 ? 23.049 0.044 -2.310 1.00 95.56 215 GLU A O 1
ATOM 1666 N N . GLY A 1 216 ? 22.942 1.955 -3.477 1.00 94.19 216 GLY A N 1
ATOM 1667 C CA . GLY A 1 216 ? 21.500 1.900 -3.725 1.00 94.19 216 GLY A CA 1
ATOM 1668 C C . GLY A 1 216 ? 21.110 0.700 -4.585 1.00 94.19 216 GLY A C 1
ATOM 1669 O O . GLY A 1 216 ? 20.190 -0.039 -4.224 1.00 94.19 216 GLY A O 1
ATOM 1670 N N . ALA A 1 217 ? 21.865 0.431 -5.655 1.00 92.06 217 ALA A N 1
ATOM 1671 C CA . ALA A 1 217 ? 21.659 -0.742 -6.504 1.00 92.06 217 ALA A CA 1
ATOM 1672 C C . ALA A 1 217 ? 21.791 -2.060 -5.718 1.00 92.06 217 ALA A C 1
ATOM 1674 O O . ALA A 1 217 ? 20.963 -2.959 -5.878 1.00 92.06 217 ALA A O 1
ATOM 1675 N N . LYS A 1 218 ? 22.767 -2.161 -4.801 1.00 94.50 218 LYS A N 1
ATOM 1676 C CA . LYS A 1 218 ? 22.943 -3.341 -3.925 1.00 94.50 218 LYS A CA 1
ATOM 1677 C C . LYS A 1 218 ? 21.736 -3.586 -3.012 1.00 94.50 218 LYS A C 1
ATOM 1679 O O . LYS A 1 218 ? 21.458 -4.731 -2.664 1.00 94.50 218 LYS A O 1
ATOM 1684 N N . LEU A 1 219 ? 21.013 -2.529 -2.635 1.00 92.88 219 LEU A N 1
ATOM 1685 C CA . LEU A 1 219 ? 19.819 -2.584 -1.780 1.00 92.88 219 LEU A CA 1
ATOM 1686 C C . LEU A 1 219 ? 18.497 -2.656 -2.571 1.00 92.88 219 LEU A C 1
ATOM 1688 O O . LEU A 1 219 ? 17.411 -2.700 -1.972 1.00 92.88 219 LEU A O 1
ATOM 1692 N N . GLY A 1 220 ? 18.566 -2.660 -3.907 1.00 91.44 220 GLY A N 1
ATOM 1693 C CA . GLY A 1 220 ? 17.396 -2.591 -4.781 1.00 91.44 220 GLY A CA 1
ATOM 1694 C C . GLY A 1 220 ? 16.575 -1.322 -4.538 1.00 91.44 220 GLY A C 1
ATOM 1695 O O . GLY A 1 220 ? 15.357 -1.406 -4.355 1.00 91.44 220 GLY A O 1
ATOM 1696 N N . LEU A 1 221 ? 17.252 -0.178 -4.414 1.00 94.44 221 LEU A N 1
ATOM 1697 C CA . LEU A 1 221 ? 16.653 1.153 -4.349 1.00 94.44 221 LEU A CA 1
ATOM 1698 C C . LEU A 1 221 ? 16.810 1.845 -5.704 1.00 94.44 221 LEU A C 1
ATOM 1700 O O . LEU A 1 221 ? 17.907 1.875 -6.262 1.00 94.44 221 LEU A O 1
ATOM 1704 N N . ALA A 1 222 ? 15.734 2.458 -6.194 1.00 94.44 222 ALA A N 1
ATOM 1705 C CA . ALA A 1 222 ? 15.818 3.330 -7.353 1.00 94.44 222 ALA A CA 1
ATOM 1706 C C . ALA A 1 222 ? 16.504 4.639 -6.975 1.00 94.44 222 ALA A C 1
ATOM 1708 O O . ALA A 1 222 ? 16.020 5.358 -6.108 1.00 94.44 222 ALA A O 1
ATOM 1709 N N . VAL A 1 223 ? 17.612 4.966 -7.633 1.00 93.06 223 VAL A N 1
ATOM 1710 C CA . VAL A 1 223 ? 18.308 6.243 -7.447 1.00 93.06 223 VAL A CA 1
ATOM 1711 C C . VAL A 1 223 ? 18.085 7.102 -8.683 1.00 93.06 223 VAL A C 1
ATOM 1713 O O . VAL A 1 223 ? 18.436 6.708 -9.800 1.00 93.06 223 VAL A O 1
ATOM 1716 N N . LEU A 1 224 ? 17.481 8.267 -8.470 1.00 90.94 224 LEU A N 1
ATOM 1717 C CA . LEU A 1 224 ? 17.187 9.277 -9.478 1.00 90.94 224 LEU A CA 1
ATOM 1718 C C . LEU A 1 224 ? 17.848 10.598 -9.081 1.00 90.94 224 LEU A C 1
ATOM 1720 O O . LEU A 1 224 ? 18.020 10.880 -7.898 1.00 90.94 224 LEU A O 1
ATOM 1724 N N . THR A 1 225 ? 18.199 11.423 -10.060 1.00 86.50 225 THR A N 1
ATOM 1725 C CA . THR A 1 225 ? 18.634 12.807 -9.834 1.00 86.50 225 THR A CA 1
ATOM 1726 C C . THR A 1 225 ? 17.517 13.767 -10.193 1.00 86.50 225 THR A C 1
ATOM 1728 O O . THR A 1 225 ? 16.866 13.569 -11.213 1.00 86.50 225 THR A O 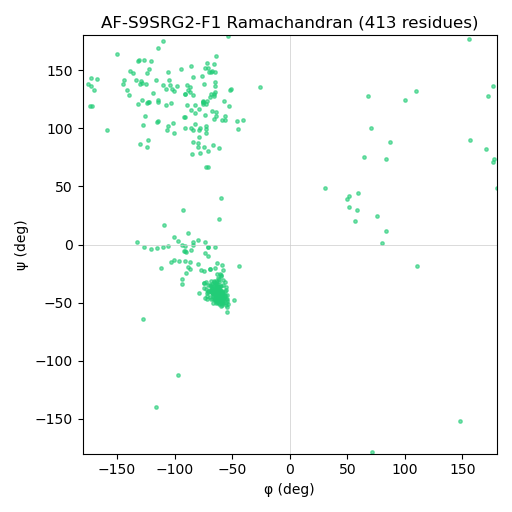1
ATOM 1731 N N . ALA A 1 226 ? 17.286 14.799 -9.388 1.00 82.56 226 ALA A N 1
ATOM 1732 C CA . ALA A 1 226 ? 16.286 15.818 -9.679 1.00 82.56 226 ALA A CA 1
ATOM 1733 C C . ALA A 1 226 ? 16.752 17.208 -9.219 1.00 82.56 226 ALA A C 1
ATOM 1735 O O . ALA A 1 226 ? 17.362 17.359 -8.159 1.00 82.56 226 ALA A O 1
ATOM 1736 N N . ASP A 1 227 ? 16.440 18.240 -10.007 1.00 82.94 227 ASP A N 1
ATOM 1737 C CA . ASP A 1 227 ? 16.810 19.624 -9.693 1.00 82.94 227 ASP A CA 1
ATOM 1738 C C . ASP A 1 227 ? 15.802 20.284 -8.748 1.00 82.94 227 ASP A C 1
ATOM 1740 O O . ASP A 1 227 ? 14.585 20.106 -8.862 1.00 82.94 227 ASP A O 1
ATOM 1744 N N . ASN A 1 228 ? 16.308 21.133 -7.853 1.00 83.25 228 ASN A N 1
ATOM 1745 C CA . ASN A 1 228 ? 15.482 21.904 -6.929 1.00 83.25 228 ASN A CA 1
ATOM 1746 C C . ASN A 1 228 ? 14.467 22.785 -7.677 1.00 83.25 228 ASN A C 1
ATOM 1748 O O . ASN A 1 228 ? 13.336 22.924 -7.213 1.00 83.25 228 ASN A O 1
ATOM 1752 N N . LYS A 1 229 ? 14.810 23.336 -8.855 1.00 84.12 229 LYS A N 1
ATOM 1753 C CA . LYS A 1 229 ? 13.845 24.130 -9.639 1.00 84.12 229 LYS A CA 1
ATOM 1754 C C . LYS A 1 229 ? 12.721 23.268 -10.198 1.00 84.12 229 LYS A C 1
ATOM 1756 O O . LYS A 1 229 ? 11.588 23.742 -10.277 1.00 84.12 229 LYS A O 1
ATOM 1761 N N . GLU A 1 230 ? 13.010 22.028 -10.590 1.00 83.56 230 GLU A N 1
ATOM 1762 C CA . GLU A 1 230 ? 11.987 21.097 -11.066 1.00 83.56 230 GLU A CA 1
ATOM 1763 C C . GLU A 1 230 ? 11.032 20.716 -9.935 1.00 83.56 230 GLU A C 1
ATOM 1765 O O . GLU A 1 230 ? 9.817 20.842 -10.107 1.00 83.56 230 GLU A O 1
ATOM 1770 N N . ARG A 1 231 ? 11.572 20.369 -8.760 1.00 87.00 231 ARG A N 1
ATOM 1771 C CA . ARG A 1 231 ? 10.787 20.139 -7.540 1.00 87.00 231 ARG A CA 1
ATOM 1772 C C . ARG A 1 231 ? 9.892 21.333 -7.220 1.00 87.00 231 ARG A C 1
ATOM 1774 O O . ARG A 1 231 ? 8.686 21.170 -7.050 1.00 87.00 231 ARG A O 1
ATOM 1781 N N . ASP A 1 232 ? 10.455 22.539 -7.185 1.00 86.62 232 ASP A N 1
ATOM 1782 C CA . ASP A 1 232 ? 9.715 23.755 -6.837 1.00 86.62 232 ASP A CA 1
ATOM 1783 C C . ASP A 1 232 ? 8.634 24.082 -7.876 1.00 86.62 232 ASP A C 1
ATOM 1785 O O . ASP A 1 232 ? 7.530 24.506 -7.523 1.00 86.62 232 ASP A O 1
ATOM 1789 N N . ARG A 1 233 ? 8.916 23.859 -9.167 1.00 87.31 233 ARG A N 1
ATOM 1790 C CA . ARG A 1 233 ? 7.932 23.993 -10.250 1.00 87.31 233 ARG A CA 1
ATOM 1791 C C . ARG A 1 233 ? 6.798 22.983 -10.088 1.00 87.31 233 ARG A C 1
ATOM 1793 O O . ARG A 1 233 ? 5.638 23.365 -10.209 1.00 87.31 233 ARG A O 1
ATOM 1800 N N . MET A 1 234 ? 7.114 21.719 -9.812 1.00 88.00 234 MET A N 1
ATOM 1801 C CA . MET A 1 234 ? 6.109 20.678 -9.598 1.00 88.00 234 MET A CA 1
ATOM 1802 C C . MET A 1 234 ? 5.236 20.998 -8.388 1.00 88.00 234 MET A C 1
ATOM 1804 O O . MET A 1 234 ? 4.018 20.990 -8.524 1.00 88.00 234 MET A O 1
ATOM 1808 N N . MET A 1 235 ? 5.827 21.379 -7.251 1.00 85.06 235 MET A N 1
ATOM 1809 C CA . MET A 1 235 ? 5.080 21.787 -6.054 1.00 85.06 235 MET A CA 1
ATOM 1810 C C . MET A 1 235 ? 4.113 22.947 -6.338 1.00 85.06 235 MET A C 1
ATOM 1812 O O . MET A 1 235 ? 2.973 22.917 -5.876 1.00 85.06 235 MET A O 1
ATOM 1816 N N . LYS A 1 236 ? 4.516 23.935 -7.152 1.00 85.50 236 LYS A N 1
ATOM 1817 C CA . LYS A 1 236 ? 3.633 25.039 -7.583 1.00 85.50 236 LYS A CA 1
ATOM 1818 C C . LYS A 1 236 ? 2.505 24.583 -8.512 1.00 85.50 236 LYS A C 1
ATOM 1820 O O . LYS A 1 236 ? 1.405 25.119 -8.433 1.00 85.50 236 LYS A O 1
ATOM 1825 N N . ASN A 1 237 ? 2.755 23.585 -9.355 1.00 84.00 237 ASN A N 1
ATOM 1826 C CA . ASN A 1 237 ? 1.813 23.089 -10.363 1.00 84.00 237 ASN A CA 1
ATOM 1827 C C . ASN A 1 237 ? 0.947 21.924 -9.857 1.00 84.00 237 ASN A C 1
ATOM 1829 O O . ASN A 1 237 ? 0.537 21.060 -10.628 1.00 84.00 237 ASN A O 1
ATOM 1833 N N . GLY A 1 238 ? 0.669 21.884 -8.554 1.00 77.38 238 GLY A N 1
ATOM 1834 C CA . GLY A 1 238 ? -0.187 20.859 -7.965 1.00 77.38 238 GLY A CA 1
ATOM 1835 C C . GLY A 1 238 ? 0.526 19.549 -7.637 1.00 77.38 238 GLY A C 1
ATOM 1836 O O . GLY A 1 238 ? -0.152 18.586 -7.304 1.00 77.38 238 GLY A O 1
ATOM 1837 N N . GLY A 1 239 ? 1.857 19.506 -7.680 1.00 81.69 239 GLY A N 1
ATOM 1838 C CA . GLY A 1 239 ? 2.671 18.459 -7.066 1.00 81.69 239 GLY A CA 1
ATOM 1839 C C . GLY A 1 239 ? 2.704 17.121 -7.799 1.00 81.69 239 GLY A C 1
ATOM 1840 O O . GLY A 1 239 ? 2.961 16.134 -7.134 1.00 81.69 239 GLY A O 1
ATOM 1841 N N . SER A 1 240 ? 2.458 17.054 -9.110 1.00 84.75 240 SER A N 1
ATOM 1842 C CA . SER A 1 240 ? 2.453 15.788 -9.873 1.00 84.75 240 SER A CA 1
ATOM 1843 C C . SER A 1 240 ? 3.232 15.904 -11.180 1.00 84.75 240 SER A C 1
ATOM 1845 O O . SER A 1 240 ? 3.132 16.926 -11.861 1.00 84.75 240 SER A O 1
ATOM 1847 N N . GLY A 1 241 ? 3.975 14.863 -11.566 1.00 84.25 241 GLY A N 1
ATOM 1848 C CA . GLY A 1 241 ? 4.684 14.820 -12.853 1.00 84.25 241 GLY A CA 1
ATOM 1849 C C . GLY A 1 241 ? 5.892 13.883 -12.875 1.00 84.25 241 GLY A C 1
ATOM 1850 O O . GLY A 1 241 ? 6.229 13.277 -11.858 1.00 84.25 241 GLY A O 1
ATOM 1851 N N . LYS A 1 242 ? 6.542 13.760 -14.043 1.00 85.75 242 LYS A N 1
ATOM 1852 C CA . LYS A 1 242 ? 7.843 13.083 -14.154 1.00 85.75 242 LYS A CA 1
ATOM 1853 C C . LYS A 1 242 ? 8.862 13.909 -13.389 1.00 85.75 242 LYS A C 1
ATOM 1855 O O . LYS A 1 242 ? 8.943 15.116 -13.607 1.00 85.75 242 LYS A O 1
ATOM 1860 N N . LEU A 1 243 ? 9.605 13.254 -12.510 1.00 82.31 243 LEU A N 1
ATOM 1861 C CA . LEU A 1 243 ? 10.607 13.904 -11.686 1.00 82.31 243 LEU A CA 1
ATOM 1862 C C . LEU A 1 243 ? 11.962 13.257 -11.932 1.00 82.31 243 LEU A C 1
ATOM 1864 O O . LEU A 1 243 ? 12.123 12.057 -11.710 1.00 82.31 243 LEU A O 1
ATOM 1868 N N . GLY A 1 244 ? 12.930 14.070 -12.342 1.00 79.81 244 GLY A N 1
ATOM 1869 C CA . GLY A 1 244 ? 14.313 13.645 -12.430 1.00 79.81 244 GLY A CA 1
ATOM 1870 C C . GLY A 1 244 ? 14.658 12.667 -13.556 1.00 79.81 244 GLY A C 1
ATOM 1871 O O . GLY A 1 244 ? 13.828 12.275 -14.377 1.00 79.81 244 GLY A O 1
ATOM 1872 N N . ALA A 1 245 ? 15.930 12.275 -13.579 1.00 84.06 245 ALA A N 1
ATOM 1873 C CA . ALA A 1 245 ? 16.492 11.268 -14.472 1.00 84.06 245 ALA A CA 1
ATOM 1874 C C . ALA A 1 245 ? 17.001 10.071 -13.662 1.00 84.06 245 ALA A C 1
ATOM 1876 O O . ALA A 1 245 ? 17.569 10.235 -12.581 1.00 84.06 245 ALA A O 1
ATOM 1877 N N . ALA A 1 246 ? 16.806 8.860 -14.179 1.00 82.06 246 ALA A N 1
ATOM 1878 C CA . ALA A 1 246 ? 17.305 7.656 -13.530 1.00 82.06 246 ALA A CA 1
ATOM 1879 C C . ALA A 1 246 ? 18.842 7.608 -13.581 1.00 82.06 246 ALA A C 1
ATOM 1881 O O . ALA A 1 246 ? 19.436 7.768 -14.646 1.00 82.06 246 ALA A O 1
ATOM 1882 N N . LEU A 1 247 ? 19.475 7.380 -12.427 1.00 81.62 247 LEU A N 1
ATOM 1883 C CA . LEU A 1 247 ? 20.921 7.136 -12.303 1.00 81.62 247 LEU A CA 1
ATOM 1884 C C . LEU A 1 247 ? 21.255 5.644 -12.154 1.00 81.62 247 LEU A C 1
ATOM 1886 O O . LEU A 1 247 ? 22.407 5.238 -12.259 1.00 81.62 247 LEU A O 1
ATOM 1890 N N . THR A 1 248 ? 20.236 4.835 -11.886 1.00 82.56 248 THR A N 1
ATOM 1891 C CA . THR A 1 248 ? 20.290 3.372 -11.798 1.00 82.56 248 THR A CA 1
ATOM 1892 C C . THR A 1 248 ? 19.464 2.775 -12.930 1.00 82.56 248 THR A C 1
ATOM 1894 O O . THR A 1 248 ? 18.723 3.496 -13.601 1.00 82.56 248 THR A O 1
ATOM 1897 N N . ASP A 1 249 ? 19.573 1.462 -13.145 1.00 84.00 249 ASP A N 1
ATOM 1898 C CA . ASP A 1 249 ? 18.749 0.751 -14.124 1.00 84.00 249 ASP A CA 1
ATOM 1899 C C . ASP A 1 249 ? 17.302 0.612 -13.624 1.00 84.00 249 ASP A C 1
ATOM 1901 O O . ASP A 1 249 ? 16.824 -0.481 -13.334 1.00 84.00 249 ASP A O 1
ATOM 1905 N N . HIS A 1 250 ? 16.604 1.741 -13.517 1.00 85.44 250 HIS A N 1
ATOM 1906 C CA . HIS A 1 250 ? 15.207 1.868 -13.131 1.00 85.44 250 HIS A CA 1
ATOM 1907 C C . HIS A 1 250 ? 14.492 2.871 -14.044 1.00 85.44 250 HIS A C 1
ATOM 1909 O O . HIS A 1 250 ? 15.100 3.831 -14.517 1.00 85.44 250 HIS A O 1
ATOM 1915 N N . PRO A 1 251 ? 13.199 2.671 -14.322 1.00 86.19 251 PRO A N 1
ATOM 1916 C CA . PRO A 1 251 ? 12.441 3.594 -15.149 1.00 86.19 251 PRO A CA 1
ATOM 1917 C C . PRO A 1 251 ? 12.121 4.905 -14.419 1.00 86.19 251 PRO A C 1
ATOM 1919 O O . PRO A 1 251 ? 11.941 4.930 -13.200 1.00 86.19 251 PRO A O 1
ATOM 1922 N N . VAL A 1 252 ? 11.967 5.991 -15.183 1.00 83.94 252 VAL A N 1
ATOM 1923 C CA . VAL A 1 252 ? 11.459 7.274 -14.670 1.00 83.94 252 VAL A CA 1
ATOM 1924 C C . VAL A 1 252 ? 9.935 7.284 -14.733 1.00 83.94 252 VAL A C 1
ATOM 1926 O O . VAL A 1 252 ? 9.337 7.017 -15.780 1.00 83.94 252 VAL A O 1
ATOM 1929 N N . TRP A 1 253 ? 9.306 7.661 -13.624 1.00 86.81 253 TRP A N 1
ATOM 1930 C CA . TRP A 1 253 ? 7.859 7.635 -13.453 1.00 86.81 253 TRP A CA 1
ATOM 1931 C C . TRP A 1 253 ? 7.263 9.005 -13.148 1.00 86.81 253 TRP A C 1
ATOM 1933 O O . TRP A 1 253 ? 7.930 9.893 -12.621 1.00 86.81 253 TRP A O 1
ATOM 1943 N N . ASN A 1 254 ? 5.966 9.143 -13.427 1.00 87.38 254 ASN A N 1
ATOM 1944 C CA . ASN A 1 254 ? 5.164 10.214 -12.848 1.00 87.38 254 ASN A CA 1
ATOM 1945 C C . ASN A 1 254 ? 4.936 9.933 -11.361 1.00 87.38 254 ASN A C 1
ATOM 1947 O O . ASN A 1 254 ? 4.362 8.901 -11.010 1.00 87.38 254 ASN A O 1
ATOM 1951 N N . VAL A 1 255 ? 5.333 10.873 -10.513 1.00 89.00 255 VAL A N 1
ATOM 1952 C CA . VAL A 1 255 ? 5.181 10.798 -9.059 1.00 89.00 255 VAL A CA 1
ATOM 1953 C C . VAL A 1 255 ? 4.481 12.036 -8.523 1.00 89.00 255 VAL A C 1
ATOM 1955 O O . VAL A 1 255 ? 4.471 13.095 -9.158 1.00 89.00 255 VAL A O 1
ATOM 1958 N N . ASP A 1 256 ? 3.909 11.897 -7.334 1.00 88.94 256 ASP A N 1
ATOM 1959 C CA . ASP A 1 256 ? 3.381 13.013 -6.564 1.00 88.94 256 ASP A CA 1
ATOM 1960 C C . ASP A 1 256 ? 4.381 13.476 -5.496 1.00 88.94 256 ASP A C 1
ATOM 1962 O O . ASP A 1 256 ? 4.962 12.669 -4.778 1.00 88.94 256 ASP A O 1
ATOM 1966 N N . LEU A 1 257 ? 4.567 14.783 -5.350 1.00 87.94 257 LEU A N 1
ATOM 1967 C CA . LEU A 1 257 ? 5.402 15.373 -4.310 1.00 87.94 257 LEU A CA 1
ATOM 1968 C C . LEU A 1 257 ? 4.593 15.647 -3.046 1.00 87.94 257 LEU A C 1
ATOM 1970 O O . LEU A 1 257 ? 3.476 16.168 -3.099 1.00 87.94 257 LEU A O 1
ATOM 1974 N N . ILE A 1 258 ? 5.190 15.325 -1.899 1.00 82.62 258 ILE A N 1
ATOM 1975 C CA . ILE A 1 258 ? 4.561 15.474 -0.590 1.00 82.62 258 ILE A CA 1
ATOM 1976 C C . ILE A 1 258 ? 5.512 16.180 0.380 1.00 82.62 258 ILE A C 1
ATOM 1978 O O . ILE A 1 258 ? 6.597 15.684 0.683 1.00 82.62 258 ILE A O 1
ATOM 1982 N N . GLU A 1 259 ? 5.071 17.321 0.914 1.00 79.75 259 GLU A N 1
ATOM 1983 C CA . GLU A 1 259 ? 5.742 18.062 1.989 1.00 79.75 259 GLU A CA 1
ATOM 1984 C C . GLU A 1 259 ? 5.007 17.809 3.312 1.00 79.75 259 GLU A C 1
ATOM 1986 O O . GLU A 1 259 ? 3.808 18.074 3.421 1.00 79.75 259 GLU A O 1
ATOM 1991 N N . ILE A 1 260 ? 5.709 17.276 4.316 1.00 72.50 260 ILE A N 1
ATOM 1992 C CA . ILE A 1 260 ? 5.063 16.793 5.546 1.00 72.50 260 ILE A CA 1
ATOM 1993 C C . ILE A 1 260 ? 5.029 17.860 6.656 1.00 72.50 260 ILE A C 1
ATOM 1995 O O . ILE A 1 260 ? 4.080 17.913 7.441 1.00 72.50 260 ILE A O 1
ATOM 1999 N N . GLY A 1 261 ? 6.009 18.769 6.687 1.00 57.69 261 GLY A N 1
ATOM 2000 C CA . GLY A 1 261 ? 6.254 19.699 7.796 1.00 57.69 261 GLY A CA 1
ATOM 2001 C C . GLY A 1 261 ? 5.183 20.761 8.092 1.00 57.69 261 GLY A C 1
ATOM 2002 O O . GLY A 1 261 ? 5.349 21.507 9.054 1.00 57.69 261 GLY A O 1
ATOM 2003 N N . LYS A 1 262 ? 4.083 20.864 7.325 1.00 53.97 262 LYS A N 1
ATOM 2004 C CA . LYS A 1 262 ? 3.091 21.950 7.497 1.00 53.97 262 LYS A CA 1
ATOM 2005 C C . LYS A 1 262 ? 1.714 21.551 8.015 1.00 53.97 262 LYS A C 1
ATOM 2007 O O . LYS A 1 262 ? 1.057 22.438 8.535 1.00 53.97 262 LYS A O 1
ATOM 2012 N N . ASN A 1 263 ? 1.278 20.288 7.925 1.00 47.25 263 ASN A N 1
ATOM 2013 C CA . ASN A 1 263 ? 0.062 19.755 8.572 1.00 47.25 263 ASN A CA 1
ATOM 2014 C C . ASN A 1 263 ? -0.004 18.224 8.357 1.00 47.25 263 ASN A C 1
ATOM 2016 O O . ASN A 1 263 ? -0.128 17.793 7.217 1.00 47.25 263 ASN A O 1
ATOM 2020 N N . ALA A 1 264 ? 0.005 17.392 9.406 1.00 50.62 264 ALA A N 1
ATOM 2021 C CA . ALA A 1 264 ? -0.005 15.923 9.253 1.00 50.62 264 ALA A CA 1
ATOM 2022 C C . ALA A 1 264 ? -1.350 15.341 8.745 1.00 50.62 264 ALA A C 1
ATOM 2024 O O . ALA A 1 264 ? -1.353 14.405 7.949 1.00 50.62 264 ALA A O 1
ATOM 2025 N N . GLY A 1 265 ? -2.493 15.921 9.138 1.00 56.09 265 GLY A N 1
ATOM 2026 C CA . GLY A 1 265 ? -3.835 15.440 8.750 1.00 56.09 265 GLY A CA 1
ATOM 2027 C C . GLY A 1 265 ? -4.183 15.548 7.248 1.00 56.09 265 GLY A C 1
ATOM 2028 O O . GLY A 1 265 ? -4.755 14.612 6.690 1.00 56.09 265 GLY A O 1
ATOM 2029 N N . PRO A 1 266 ? -3.826 16.643 6.546 1.00 60.69 266 PRO A N 1
ATOM 2030 C CA . PRO A 1 266 ? -3.986 16.765 5.097 1.00 60.69 266 PRO A CA 1
ATOM 2031 C C . PRO A 1 266 ? -3.176 15.757 4.283 1.00 60.69 266 PRO A C 1
ATOM 2033 O O . PRO A 1 266 ? -3.590 15.400 3.181 1.00 60.69 266 PRO A O 1
ATOM 2036 N N . VAL A 1 267 ? -2.028 15.294 4.788 1.00 65.69 267 VAL A N 1
ATOM 2037 C CA . VAL A 1 267 ? -1.104 14.507 3.966 1.00 65.69 267 VAL A CA 1
ATOM 2038 C C . VAL A 1 267 ? -1.610 13.086 3.735 1.00 65.69 267 VAL A C 1
ATOM 2040 O O . VAL A 1 267 ? -1.503 12.570 2.629 1.00 65.69 267 VAL A O 1
ATOM 2043 N N . GLU A 1 268 ? -2.240 12.457 4.720 1.00 69.69 268 GLU A N 1
ATOM 2044 C CA . GLU A 1 268 ? -2.823 11.123 4.536 1.00 69.69 268 GLU A CA 1
ATOM 2045 C C . GLU A 1 268 ? -3.990 11.145 3.543 1.00 69.69 268 GLU A C 1
ATOM 2047 O O . GLU A 1 268 ? -4.090 10.276 2.677 1.00 69.69 268 GLU A O 1
ATOM 2052 N N . GLN A 1 269 ? -4.856 12.162 3.630 1.00 69.88 269 GLN A N 1
ATOM 2053 C CA . GLN A 1 269 ? -5.942 12.360 2.667 1.00 69.88 269 GLN A CA 1
ATOM 2054 C C . GLN A 1 269 ? -5.391 12.633 1.268 1.00 69.88 269 GLN A C 1
ATOM 2056 O O . GLN A 1 269 ? -5.933 12.127 0.286 1.00 69.88 269 GLN A O 1
ATOM 2061 N N . LEU A 1 270 ? -4.290 13.386 1.175 1.00 72.81 270 LEU A N 1
ATOM 2062 C CA . LEU A 1 270 ? -3.577 13.606 -0.075 1.00 72.81 270 LEU A CA 1
ATOM 2063 C C . LEU A 1 270 ? -3.056 12.281 -0.641 1.00 72.81 270 LEU A C 1
ATOM 2065 O O . LEU A 1 270 ? -3.376 11.973 -1.783 1.00 72.81 270 LEU A O 1
ATOM 2069 N N . VAL A 1 271 ? -2.352 11.465 0.151 1.00 78.12 271 VAL A N 1
ATOM 2070 C CA . VAL A 1 271 ? -1.860 10.137 -0.266 1.00 78.12 271 VAL A CA 1
ATOM 2071 C C . VAL A 1 271 ? -3.008 9.278 -0.795 1.00 78.12 271 VAL A C 1
ATOM 2073 O O . VAL A 1 271 ? -2.911 8.735 -1.892 1.00 78.12 271 VAL A O 1
ATOM 2076 N N . GLN A 1 272 ? -4.126 9.195 -0.070 1.00 74.31 272 GLN A N 1
ATOM 2077 C CA . GLN A 1 272 ? -5.282 8.398 -0.497 1.00 74.31 272 GLN A CA 1
ATOM 2078 C C . GLN A 1 272 ? -5.932 8.944 -1.777 1.00 74.31 272 GLN A C 1
ATOM 2080 O O . GLN A 1 272 ? -6.259 8.179 -2.682 1.00 74.31 272 GLN A O 1
ATOM 2085 N N . LYS A 1 273 ? -6.067 10.270 -1.902 1.00 75.94 273 LYS A N 1
ATOM 2086 C CA . LYS A 1 273 ? -6.596 10.909 -3.114 1.00 75.94 273 LYS A CA 1
ATOM 2087 C C . LYS A 1 273 ? -5.697 10.666 -4.327 1.00 75.94 273 LYS A C 1
ATOM 2089 O O . LYS A 1 273 ? -6.209 10.428 -5.414 1.00 75.94 273 LYS A O 1
ATOM 2094 N N . ARG A 1 274 ? -4.374 10.720 -4.155 1.00 77.06 274 ARG A N 1
ATOM 2095 C CA . ARG A 1 274 ? -3.398 10.463 -5.227 1.00 77.06 274 ARG A CA 1
ATOM 2096 C C . ARG A 1 274 ? -3.387 9.007 -5.664 1.00 77.06 274 ARG A C 1
ATOM 2098 O O . ARG A 1 274 ? -3.400 8.721 -6.853 1.00 77.06 274 ARG A O 1
ATOM 2105 N N . ARG A 1 275 ? -3.494 8.093 -4.705 1.00 80.00 275 ARG A N 1
ATOM 2106 C CA . ARG A 1 275 ? -3.644 6.652 -4.935 1.00 80.00 275 ARG A CA 1
ATOM 2107 C C . ARG A 1 275 ? -4.835 6.289 -5.816 1.00 80.00 275 ARG A C 1
ATOM 2109 O O . ARG A 1 275 ? -4.752 5.320 -6.569 1.00 80.00 275 ARG A O 1
ATOM 2116 N N . ALA A 1 276 ? -5.917 7.060 -5.755 1.00 73.62 276 ALA A N 1
ATOM 2117 C CA . ALA A 1 276 ? -7.076 6.878 -6.626 1.00 73.62 276 ALA A CA 1
ATOM 2118 C C . ALA A 1 276 ? -6.820 7.271 -8.098 1.00 73.62 276 ALA A C 1
ATOM 2120 O O . ALA A 1 276 ? -7.662 6.999 -8.942 1.00 73.62 276 ALA A O 1
ATOM 2121 N N . LEU A 1 277 ? -5.684 7.905 -8.417 1.00 72.38 277 LEU A N 1
ATOM 2122 C CA . LEU A 1 277 ? -5.326 8.355 -9.769 1.00 72.38 277 LEU A CA 1
ATOM 2123 C C . LEU A 1 277 ? -4.339 7.417 -10.491 1.00 72.38 277 LEU A C 1
ATOM 2125 O O . LEU A 1 277 ? -3.847 7.782 -11.554 1.00 72.38 277 LEU A O 1
ATOM 2129 N N . HIS A 1 278 ? -4.011 6.253 -9.915 1.00 72.88 278 HIS A N 1
ATOM 2130 C CA . HIS A 1 278 ? -3.011 5.307 -10.446 1.00 72.88 278 HIS A CA 1
ATOM 2131 C C . HIS A 1 278 ? -1.641 5.946 -10.763 1.00 72.88 278 HIS A C 1
ATOM 2133 O O . HIS A 1 278 ? -0.949 5.528 -11.692 1.00 72.88 278 HIS A O 1
ATOM 2139 N N . THR A 1 279 ? -1.224 6.971 -10.006 1.00 76.94 279 THR A N 1
ATOM 2140 C CA . THR A 1 279 ? 0.150 7.484 -10.107 1.00 76.94 279 THR A CA 1
ATOM 2141 C C . THR A 1 279 ? 1.136 6.421 -9.631 1.00 76.94 279 THR A C 1
ATOM 2143 O O . THR A 1 279 ? 0.784 5.538 -8.847 1.00 76.94 279 THR A O 1
ATOM 2146 N N . ALA A 1 280 ? 2.386 6.484 -10.100 1.00 84.56 280 ALA A N 1
ATOM 2147 C CA . ALA A 1 280 ? 3.368 5.461 -9.749 1.00 84.56 280 ALA A CA 1
ATOM 2148 C C . ALA A 1 280 ? 3.698 5.461 -8.253 1.00 84.56 280 ALA A C 1
ATOM 2150 O O . ALA A 1 280 ? 4.195 4.461 -7.749 1.00 84.56 280 ALA A O 1
ATOM 2151 N N . GLY A 1 281 ? 3.437 6.566 -7.550 1.00 89.00 281 GLY A N 1
ATOM 2152 C CA . GLY A 1 281 ? 3.618 6.713 -6.114 1.00 89.00 281 GLY A CA 1
ATOM 2153 C C . GLY A 1 281 ? 3.998 8.143 -5.738 1.00 89.00 281 GLY A C 1
ATOM 2154 O O . GLY A 1 281 ? 3.653 9.093 -6.447 1.00 89.00 281 GLY A O 1
ATOM 2155 N N . PHE A 1 282 ? 4.724 8.305 -4.632 1.00 89.19 282 PHE A N 1
ATOM 2156 C CA . PHE A 1 282 ? 5.029 9.618 -4.058 1.00 89.19 282 PHE A CA 1
ATOM 2157 C C . PHE A 1 282 ? 6.501 9.789 -3.715 1.00 89.19 282 PHE A C 1
ATOM 2159 O O . PHE A 1 282 ? 7.216 8.821 -3.457 1.00 89.19 282 PHE A O 1
ATOM 2166 N N . VAL A 1 283 ? 6.917 11.048 -3.640 1.00 89.31 283 VAL A N 1
ATOM 2167 C CA . VAL A 1 283 ? 8.229 11.472 -3.165 1.00 89.31 283 VAL A CA 1
ATOM 2168 C C . VAL A 1 283 ? 8.050 12.450 -2.018 1.00 89.31 283 VAL A C 1
ATOM 2170 O O . VAL A 1 283 ? 7.431 13.507 -2.157 1.00 89.31 283 VAL A O 1
ATOM 2173 N N . ILE A 1 284 ? 8.615 12.090 -0.874 1.00 88.88 284 ILE A N 1
ATOM 2174 C CA . ILE A 1 284 ? 8.663 12.942 0.306 1.00 88.88 284 ILE A CA 1
ATOM 2175 C C . ILE A 1 284 ? 9.781 13.961 0.105 1.00 88.88 284 ILE A C 1
ATOM 2177 O O . ILE A 1 284 ? 10.943 13.579 -0.000 1.00 88.88 284 ILE A O 1
ATOM 2181 N N . VAL A 1 285 ? 9.441 15.250 0.047 1.00 85.69 285 VAL A N 1
ATOM 2182 C CA . VAL A 1 285 ? 10.422 16.319 -0.233 1.00 85.69 285 VAL A CA 1
ATOM 2183 C C . VAL A 1 285 ? 11.089 16.907 1.013 1.00 85.69 285 VAL A C 1
ATOM 2185 O O . VAL A 1 285 ? 12.008 17.711 0.891 1.00 85.69 285 VAL A O 1
ATOM 2188 N N . ASP A 1 286 ? 10.633 16.507 2.200 1.00 80.19 286 ASP A N 1
ATOM 2189 C CA . ASP A 1 286 ? 11.163 16.931 3.497 1.00 80.19 286 ASP A CA 1
ATOM 2190 C C . ASP A 1 286 ? 11.580 15.702 4.315 1.00 80.19 286 ASP A C 1
ATOM 2192 O O . ASP A 1 286 ? 10.819 15.152 5.118 1.00 80.19 286 ASP A O 1
ATOM 2196 N N . GLU A 1 287 ? 12.798 15.243 4.043 1.00 83.44 287 GLU A N 1
ATOM 2197 C CA . GLU A 1 287 ? 13.409 14.081 4.681 1.00 83.44 287 GLU A CA 1
ATOM 2198 C C . GLU A 1 287 ? 13.567 14.252 6.197 1.00 83.44 287 GLU 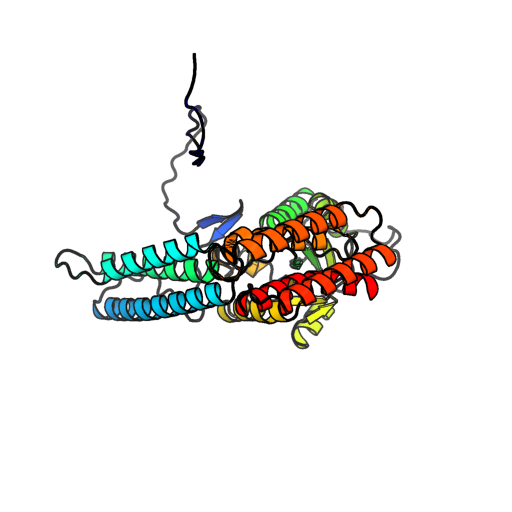A C 1
ATOM 2200 O O . GLU A 1 287 ? 13.318 13.318 6.963 1.00 83.44 287 GLU A O 1
ATOM 2205 N N . GLN A 1 288 ? 13.955 15.448 6.646 1.00 79.00 288 GLN A N 1
ATOM 2206 C CA . GLN A 1 288 ? 14.154 15.712 8.067 1.00 79.00 288 GLN A CA 1
ATOM 2207 C C . GLN A 1 288 ? 12.842 15.580 8.831 1.00 79.00 288 GLN A C 1
ATOM 2209 O O . GLN A 1 288 ? 12.817 14.911 9.862 1.00 79.00 288 GLN A O 1
ATOM 2214 N N . SER A 1 289 ? 11.739 16.131 8.314 1.00 75.69 289 SER A N 1
ATOM 2215 C CA . SER A 1 289 ? 10.430 15.934 8.945 1.00 75.69 289 SER A CA 1
ATOM 2216 C C . SER A 1 289 ? 9.989 14.472 8.948 1.00 75.69 289 SER A C 1
ATOM 2218 O O . SER A 1 289 ? 9.322 14.045 9.890 1.00 75.69 289 SER A O 1
ATOM 2220 N N . PHE A 1 290 ? 10.371 13.703 7.924 1.00 78.12 290 PHE A N 1
ATOM 2221 C CA . PHE A 1 290 ? 10.037 12.285 7.819 1.00 78.12 290 PHE A CA 1
ATOM 2222 C C . PHE A 1 290 ? 10.797 11.402 8.814 1.00 78.12 290 PHE A C 1
ATOM 2224 O O . PHE A 1 290 ? 10.186 10.567 9.476 1.00 78.12 290 PHE A O 1
ATOM 2231 N N . PHE A 1 291 ? 12.114 11.579 8.939 1.00 77.50 291 PHE A N 1
ATOM 2232 C CA . PHE A 1 291 ? 12.938 10.728 9.801 1.00 77.50 291 PHE A CA 1
ATOM 2233 C C . PHE A 1 291 ? 13.142 11.262 11.214 1.00 77.50 291 PHE A C 1
ATOM 2235 O O . PHE A 1 291 ? 13.293 10.471 12.142 1.00 77.50 291 PHE A O 1
ATOM 2242 N N . ASN A 1 292 ? 13.210 12.582 11.367 1.00 68.62 292 ASN A N 1
ATOM 2243 C CA . ASN A 1 292 ? 13.625 13.243 12.604 1.00 68.62 292 ASN A CA 1
ATOM 2244 C C . ASN A 1 292 ? 12.537 14.179 13.168 1.00 68.62 292 ASN A C 1
ATOM 2246 O O . ASN A 1 292 ? 12.749 14.776 14.221 1.00 68.62 292 ASN A O 1
ATOM 2250 N N . GLY A 1 293 ? 11.411 14.353 12.469 1.00 60.59 293 GLY A N 1
ATOM 2251 C CA . GLY A 1 293 ? 10.377 15.328 12.811 1.00 60.59 293 GLY A CA 1
ATOM 2252 C C . GLY A 1 293 ? 9.023 14.725 13.191 1.00 60.59 293 GLY A C 1
ATOM 2253 O O . GLY A 1 293 ? 8.924 13.747 13.924 1.00 60.59 293 GLY A O 1
ATOM 2254 N N . THR A 1 294 ? 7.962 15.378 12.711 1.00 49.91 294 THR A N 1
ATOM 2255 C CA . THR A 1 294 ? 6.542 15.200 13.069 1.00 49.91 294 THR A CA 1
ATOM 2256 C C . THR A 1 294 ? 5.881 13.934 12.514 1.00 49.91 294 THR A C 1
ATOM 2258 O O . THR A 1 294 ? 4.734 13.640 12.871 1.00 49.91 294 THR A O 1
ATOM 2261 N N . VAL A 1 295 ? 6.561 13.181 11.642 1.00 51.34 295 VAL A N 1
ATOM 2262 C CA . VAL A 1 295 ? 6.057 11.914 11.093 1.00 51.34 295 VAL A CA 1
ATOM 2263 C C . VAL A 1 295 ? 6.263 10.819 12.113 1.00 51.34 295 VAL A C 1
ATOM 2265 O O . VAL A 1 295 ? 7.268 10.114 12.156 1.00 51.34 295 VAL A O 1
ATOM 2268 N N . LYS A 1 296 ? 5.267 10.711 12.978 1.00 61.19 296 LYS A N 1
ATOM 2269 C CA . LYS A 1 296 ? 5.301 9.761 14.067 1.00 61.19 296 LYS A CA 1
ATOM 2270 C C . LYS A 1 296 ? 5.328 8.306 13.562 1.00 61.19 296 LYS A C 1
ATOM 2272 O O . LYS A 1 296 ? 4.906 7.996 12.441 1.00 61.19 296 LYS A O 1
ATOM 2277 N N . TRP A 1 297 ? 5.736 7.399 14.453 1.00 59.34 297 TRP A N 1
ATOM 2278 C CA . TRP A 1 297 ? 5.737 5.931 14.310 1.00 59.34 297 TRP A CA 1
ATOM 2279 C C . TRP A 1 297 ? 4.436 5.344 13.698 1.00 59.34 297 TRP A C 1
ATOM 2281 O O . TRP A 1 297 ? 4.403 4.245 13.159 1.00 59.34 297 TRP A O 1
ATOM 2291 N N . GLN A 1 298 ? 3.346 6.096 13.719 1.00 63.91 298 GLN A N 1
ATOM 2292 C CA . GLN A 1 298 ? 2.058 5.770 13.143 1.00 63.91 298 GLN A CA 1
ATOM 2293 C C . GLN A 1 298 ? 2.019 5.627 11.609 1.00 63.91 298 GLN A C 1
ATOM 2295 O O . GLN A 1 298 ? 1.259 4.803 11.097 1.00 63.91 298 GLN A O 1
ATOM 2300 N N . TRP A 1 299 ? 2.840 6.357 10.851 1.00 68.69 299 TRP A N 1
ATOM 2301 C CA . TRP A 1 299 ? 2.894 6.192 9.386 1.00 68.69 299 TRP A CA 1
ATOM 2302 C C . TRP A 1 299 ? 3.428 4.819 8.978 1.00 68.69 299 TRP A C 1
ATOM 2304 O O . TRP A 1 299 ? 2.978 4.217 7.999 1.00 68.69 299 TRP A O 1
ATOM 2314 N N . TRP A 1 300 ? 4.318 4.303 9.815 1.00 69.94 300 TRP A N 1
ATOM 2315 C CA . TRP A 1 300 ? 4.908 2.977 9.746 1.00 69.94 300 TRP A CA 1
ATOM 2316 C C . TRP A 1 300 ? 3.916 1.862 10.049 1.00 69.94 300 TRP A C 1
ATOM 2318 O O . TRP A 1 300 ? 4.136 0.731 9.643 1.00 69.94 300 TRP A O 1
ATOM 2328 N N . MET A 1 301 ? 2.813 2.159 10.737 1.00 66.06 301 MET A N 1
ATOM 2329 C CA . MET A 1 301 ? 1.695 1.227 10.901 1.00 66.06 301 MET A CA 1
ATOM 2330 C C . MET A 1 301 ? 0.637 1.347 9.803 1.00 66.06 301 MET A C 1
ATOM 2332 O O . MET A 1 301 ? -0.121 0.401 9.571 1.00 66.06 301 MET A O 1
ATOM 2336 N N . GLY A 1 302 ? 0.556 2.516 9.167 1.00 78.50 302 GLY A N 1
ATOM 2337 C CA . GLY A 1 302 ? -0.421 2.824 8.132 1.00 78.50 302 GLY A CA 1
ATOM 2338 C C . GLY A 1 302 ? 0.140 2.648 6.731 1.00 78.50 302 GLY A C 1
ATOM 2339 O O . GLY A 1 302 ? 0.422 1.534 6.292 1.00 78.50 302 GLY A O 1
ATOM 2340 N N . VAL A 1 303 ? 0.290 3.760 6.009 1.00 79.88 303 VAL A N 1
ATOM 2341 C CA . VAL A 1 303 ? 0.609 3.769 4.573 1.00 79.88 303 VAL A CA 1
ATOM 2342 C C . VAL A 1 303 ? 1.941 3.095 4.227 1.00 79.88 303 VAL A C 1
ATOM 2344 O O . VAL A 1 303 ? 2.056 2.554 3.126 1.00 79.88 303 VAL A O 1
ATOM 2347 N N . TYR A 1 304 ? 2.893 3.037 5.166 1.00 84.38 304 TYR A N 1
ATOM 2348 C CA . TYR A 1 304 ? 4.219 2.428 4.989 1.00 84.38 304 TYR A CA 1
ATOM 2349 C C . TYR A 1 304 ? 4.419 1.116 5.761 1.00 84.38 304 TYR A C 1
ATOM 2351 O O . TYR A 1 304 ? 5.543 0.641 5.911 1.00 84.38 304 TYR A O 1
ATOM 2359 N N . ARG A 1 305 ? 3.328 0.484 6.210 1.00 86.88 305 ARG A N 1
ATOM 2360 C CA . ARG A 1 305 ? 3.355 -0.780 6.965 1.00 86.88 305 ARG A CA 1
ATOM 2361 C C . ARG A 1 305 ? 4.108 -1.906 6.278 1.00 86.88 305 ARG A C 1
ATOM 2363 O O . ARG A 1 305 ? 4.855 -2.627 6.931 1.00 86.88 305 ARG A O 1
ATOM 2370 N N . SER A 1 306 ? 3.897 -2.075 4.981 1.00 88.25 306 SER A N 1
ATOM 2371 C CA . SER A 1 306 ? 4.513 -3.154 4.211 1.00 88.25 306 SER A CA 1
ATOM 2372 C C . SER A 1 306 ? 5.644 -2.604 3.345 1.00 88.25 306 SER A C 1
ATOM 2374 O O . SER A 1 306 ? 5.465 -1.519 2.790 1.00 88.25 306 SER A O 1
ATOM 2376 N N . PRO A 1 307 ? 6.771 -3.320 3.182 1.00 89.06 307 PRO A N 1
ATOM 2377 C CA . PRO A 1 307 ? 7.803 -2.953 2.216 1.00 89.06 307 PRO A CA 1
ATOM 2378 C C . PRO A 1 307 ? 7.209 -2.748 0.822 1.00 89.06 307 PRO A C 1
ATOM 2380 O O . PRO A 1 307 ? 6.434 -3.587 0.361 1.00 89.06 307 PRO A O 1
ATOM 2383 N N . ALA A 1 308 ? 7.568 -1.651 0.154 1.00 90.81 308 ALA A N 1
ATOM 2384 C CA . ALA A 1 308 ? 7.139 -1.420 -1.219 1.00 90.81 308 ALA A CA 1
ATOM 2385 C C . ALA A 1 308 ? 8.091 -2.062 -2.227 1.00 90.81 308 ALA A C 1
ATOM 2387 O O . ALA A 1 308 ? 9.313 -1.913 -2.164 1.00 90.81 308 ALA A O 1
ATOM 2388 N N . PHE A 1 309 ? 7.499 -2.718 -3.210 1.00 92.44 309 PHE A N 1
ATOM 2389 C CA . PHE A 1 309 ? 8.131 -3.181 -4.424 1.00 92.44 309 PHE A CA 1
ATOM 2390 C C . PHE A 1 309 ? 8.071 -2.070 -5.474 1.00 92.44 309 PHE A C 1
ATOM 2392 O O . PHE A 1 309 ? 7.026 -1.445 -5.668 1.00 92.44 309 PHE A O 1
ATOM 2399 N N . LEU A 1 310 ? 9.199 -1.802 -6.130 1.00 92.25 310 LEU A N 1
ATOM 2400 C CA . LEU A 1 310 ? 9.256 -0.766 -7.153 1.00 92.25 310 LEU A CA 1
ATOM 2401 C C . LEU A 1 310 ? 8.364 -1.174 -8.339 1.00 92.25 310 LEU A C 1
ATOM 2403 O O . LEU A 1 310 ? 8.494 -2.303 -8.823 1.00 92.25 310 LEU A O 1
ATOM 2407 N N . PRO A 1 311 ? 7.488 -0.293 -8.846 1.00 92.88 311 PRO A N 1
ATOM 2408 C CA . PRO A 1 311 ? 6.793 -0.540 -10.098 1.00 92.88 311 PRO A CA 1
ATOM 2409 C C . PRO A 1 311 ? 7.806 -0.418 -11.242 1.00 92.88 311 PRO A C 1
ATOM 2411 O O . PRO A 1 311 ? 7.922 0.630 -11.841 1.00 92.88 311 PRO A O 1
ATOM 2414 N N . ASP A 1 312 ? 8.626 -1.423 -11.540 1.00 92.12 312 ASP A N 1
ATOM 2415 C CA . ASP A 1 312 ? 9.487 -1.374 -12.733 1.00 92.12 312 ASP A CA 1
ATOM 2416 C C . ASP A 1 312 ? 8.717 -1.872 -13.965 1.00 92.12 312 ASP A C 1
ATOM 2418 O O . ASP A 1 312 ? 8.590 -3.080 -14.163 1.00 92.12 312 ASP A O 1
ATOM 2422 N N . TYR A 1 313 ? 8.211 -0.960 -14.808 1.00 91.00 313 TYR A N 1
ATOM 2423 C CA . TYR A 1 313 ? 7.429 -1.341 -15.997 1.00 91.00 313 TYR A CA 1
ATOM 2424 C C . TYR A 1 313 ? 8.231 -2.160 -17.018 1.00 91.00 313 TYR A C 1
ATOM 2426 O O . TYR A 1 313 ? 7.639 -2.790 -17.890 1.00 91.00 313 TYR A O 1
ATOM 2434 N N . ARG A 1 314 ? 9.568 -2.177 -16.932 1.00 90.69 314 ARG A N 1
ATOM 2435 C CA . ARG A 1 314 ? 10.452 -2.931 -17.841 1.00 90.69 314 ARG A CA 1
ATOM 2436 C C . ARG A 1 314 ? 10.607 -4.391 -17.422 1.00 90.69 314 ARG A C 1
ATOM 2438 O O . ARG A 1 314 ? 11.300 -5.146 -18.096 1.00 90.69 314 ARG A O 1
ATOM 2445 N N . SER A 1 315 ? 9.962 -4.789 -16.329 1.00 91.75 315 SER A N 1
ATOM 2446 C CA . SER A 1 315 ? 9.973 -6.146 -15.802 1.00 91.75 315 SER A CA 1
ATOM 2447 C C . SER A 1 315 ? 8.556 -6.698 -15.669 1.00 91.75 315 SER A C 1
ATOM 2449 O O . SER A 1 315 ? 7.616 -5.985 -15.326 1.00 91.75 315 SER A O 1
ATOM 2451 N N . ALA A 1 316 ? 8.420 -8.012 -15.853 1.00 93.31 316 ALA A N 1
ATOM 2452 C CA . ALA A 1 316 ? 7.188 -8.747 -15.571 1.00 93.31 316 ALA A CA 1
ATOM 2453 C C . ALA A 1 316 ? 6.877 -8.827 -14.063 1.00 93.31 316 ALA A C 1
ATOM 2455 O O . ALA A 1 316 ? 5.744 -9.089 -13.651 1.00 93.31 316 ALA A O 1
ATOM 2456 N N . GLN A 1 317 ? 7.900 -8.650 -13.222 1.00 93.31 317 GLN A N 1
ATOM 2457 C CA . GLN A 1 317 ? 7.843 -8.969 -11.798 1.00 93.31 317 GLN A CA 1
ATOM 2458 C C . GLN A 1 317 ? 6.804 -8.150 -11.010 1.00 93.31 317 GLN A C 1
ATOM 2460 O O . GLN A 1 317 ? 6.075 -8.767 -10.229 1.00 93.31 317 GLN A O 1
ATOM 2465 N N . PRO A 1 318 ? 6.665 -6.821 -11.193 1.00 93.88 318 PRO A N 1
ATOM 2466 C CA . PRO A 1 318 ? 5.607 -6.061 -10.528 1.00 93.88 318 PRO A CA 1
ATOM 2467 C C . PRO A 1 318 ? 4.197 -6.558 -10.872 1.00 93.88 318 PRO A C 1
ATOM 2469 O O . PRO A 1 318 ? 3.361 -6.681 -9.980 1.00 93.88 318 PRO A O 1
ATOM 2472 N N . VAL A 1 319 ? 3.938 -6.902 -12.140 1.00 95.38 319 VAL A N 1
ATOM 2473 C CA . VAL A 1 319 ? 2.629 -7.411 -12.587 1.00 95.38 319 VAL A CA 1
ATOM 2474 C C . VAL A 1 319 ? 2.347 -8.784 -11.973 1.00 95.38 319 VAL A C 1
ATOM 2476 O O . VAL A 1 319 ? 1.259 -9.015 -11.446 1.00 95.38 319 VAL A O 1
ATOM 2479 N N . ALA A 1 320 ? 3.340 -9.681 -11.959 1.00 95.38 320 ALA A N 1
ATOM 2480 C CA . ALA A 1 320 ? 3.214 -10.976 -11.291 1.00 95.38 320 ALA A CA 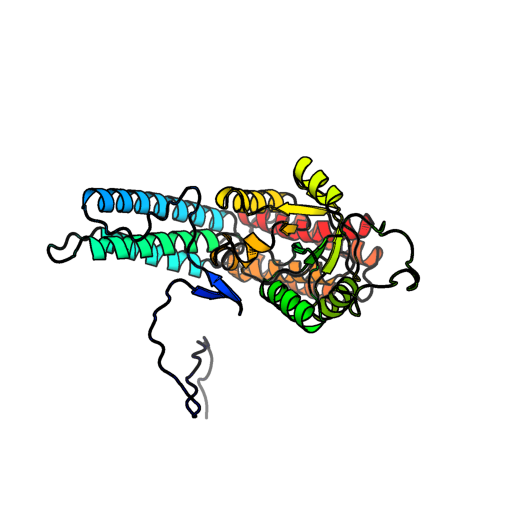1
ATOM 2481 C C . ALA A 1 320 ? 2.906 -10.819 -9.792 1.00 95.38 320 ALA A C 1
ATOM 2483 O O . ALA A 1 320 ? 2.037 -11.518 -9.270 1.00 95.38 320 ALA A O 1
ATOM 2484 N N . LEU A 1 321 ? 3.574 -9.876 -9.115 1.00 95.62 321 LEU A N 1
ATOM 2485 C CA . LEU A 1 321 ? 3.351 -9.590 -7.699 1.00 95.62 321 LEU A CA 1
ATOM 2486 C C . LEU A 1 321 ? 1.948 -9.026 -7.435 1.00 95.62 321 LEU A C 1
ATOM 2488 O O . LEU A 1 321 ? 1.325 -9.411 -6.446 1.00 95.62 321 LEU A O 1
ATOM 2492 N N . LEU A 1 322 ? 1.426 -8.155 -8.304 1.00 95.56 322 LEU A N 1
ATOM 2493 C CA . LEU A 1 322 ? 0.044 -7.672 -8.201 1.00 95.56 322 LEU A CA 1
ATOM 2494 C C . LEU A 1 322 ? -0.957 -8.829 -8.296 1.00 95.56 322 LEU A C 1
ATOM 2496 O O . LEU A 1 322 ? -1.845 -8.928 -7.452 1.00 95.56 322 LEU A O 1
ATOM 2500 N N . LEU A 1 323 ? -0.766 -9.763 -9.233 1.00 96.62 323 LEU A N 1
ATOM 2501 C CA . LEU A 1 323 ? -1.601 -10.966 -9.342 1.00 96.62 323 LEU A CA 1
ATOM 2502 C C . LEU A 1 323 ? -1.521 -11.847 -8.081 1.00 96.62 323 LEU A C 1
ATOM 2504 O O . LEU A 1 323 ? -2.556 -12.280 -7.571 1.00 96.62 323 LEU A O 1
ATOM 2508 N N . GLU A 1 324 ? -0.322 -12.055 -7.522 1.00 96.19 324 GLU A N 1
ATOM 2509 C CA . GLU A 1 324 ? -0.146 -12.765 -6.239 1.00 96.19 324 GLU A CA 1
ATOM 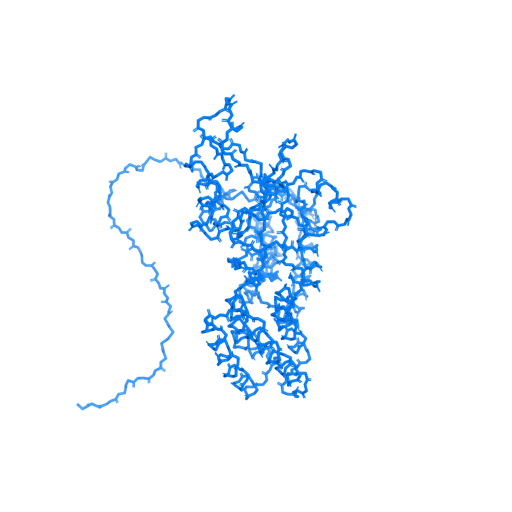2510 C C . GLU A 1 324 ? -0.929 -12.073 -5.111 1.00 96.19 324 GLU A C 1
ATOM 2512 O O . GLU A 1 324 ? -1.584 -12.733 -4.296 1.00 96.19 324 GLU A O 1
ATOM 2517 N N . GLN A 1 325 ? -0.907 -10.735 -5.071 1.00 95.94 325 GLN A N 1
ATOM 2518 C CA . GLN A 1 325 ? -1.679 -9.981 -4.088 1.00 95.94 325 GLN A CA 1
ATOM 2519 C C . GLN A 1 325 ? -3.181 -10.102 -4.304 1.00 95.94 325 GLN A C 1
ATOM 2521 O O . GLN A 1 325 ? -3.891 -10.274 -3.317 1.00 95.94 325 GLN A O 1
ATOM 2526 N N . ILE A 1 326 ? -3.677 -10.048 -5.540 1.00 96.88 326 ILE A N 1
ATOM 2527 C CA . ILE A 1 326 ? -5.108 -10.214 -5.822 1.00 96.88 326 ILE A CA 1
ATOM 2528 C C . ILE A 1 326 ? -5.582 -11.587 -5.326 1.00 96.88 326 ILE A C 1
ATOM 2530 O O . ILE A 1 326 ? -6.563 -11.666 -4.585 1.00 96.88 326 ILE A O 1
ATOM 2534 N N . SER A 1 327 ? -4.848 -12.660 -5.642 1.00 97.62 327 SER A N 1
ATOM 2535 C CA . SER A 1 327 ? -5.164 -14.014 -5.164 1.00 97.62 327 SER A CA 1
ATOM 2536 C C . SER A 1 327 ? -5.179 -14.099 -3.632 1.00 97.62 327 SER A C 1
ATOM 2538 O O . SER A 1 327 ? -6.134 -14.606 -3.031 1.00 97.62 327 SER A O 1
ATOM 2540 N N . ARG A 1 328 ? -4.177 -13.508 -2.962 1.00 97.38 328 ARG A N 1
ATOM 2541 C CA . ARG A 1 328 ? -4.172 -13.401 -1.495 1.00 97.38 328 ARG A CA 1
ATOM 2542 C C . ARG A 1 328 ? -5.399 -12.642 -0.987 1.00 97.38 328 ARG A C 1
ATOM 2544 O O . ARG A 1 328 ? -6.049 -13.134 -0.068 1.00 97.38 328 ARG A O 1
ATOM 2551 N N . LYS A 1 329 ? -5.728 -11.475 -1.551 1.00 97.31 329 LYS A N 1
ATOM 2552 C CA . LYS A 1 329 ? -6.868 -10.648 -1.118 1.00 97.31 329 LYS A CA 1
ATOM 2553 C C . LYS A 1 329 ? -8.200 -11.384 -1.291 1.00 97.31 329 LYS A C 1
ATOM 2555 O O . LYS A 1 329 ? -9.031 -11.296 -0.390 1.00 97.31 329 LYS A O 1
ATOM 2560 N N . ILE A 1 330 ? -8.377 -12.191 -2.344 1.00 98.12 330 ILE A N 1
ATOM 2561 C CA . ILE A 1 330 ? -9.536 -13.098 -2.472 1.00 98.12 330 ILE A CA 1
ATOM 2562 C C . ILE A 1 330 ? -9.639 -14.013 -1.260 1.00 98.12 330 ILE A C 1
ATOM 2564 O O . ILE A 1 330 ? -10.679 -14.049 -0.600 1.00 98.12 330 ILE A O 1
ATOM 2568 N N . ARG A 1 331 ? -8.545 -14.690 -0.912 1.00 97.75 331 ARG A N 1
ATOM 2569 C CA . ARG A 1 331 ? -8.513 -15.621 0.217 1.00 97.75 331 ARG A CA 1
ATOM 2570 C C . ARG A 1 331 ? -8.717 -14.946 1.572 1.00 97.75 331 ARG A C 1
ATOM 2572 O O . ARG A 1 331 ? -9.390 -15.506 2.430 1.00 97.75 331 ARG A O 1
ATOM 2579 N N . THR A 1 332 ? -8.077 -13.800 1.799 1.00 97.06 332 THR A N 1
ATOM 2580 C CA . THR A 1 332 ? -7.938 -13.218 3.144 1.00 97.06 332 THR A CA 1
ATOM 2581 C C . THR A 1 332 ? -8.877 -12.052 3.422 1.00 97.06 332 THR A C 1
ATOM 2583 O O . THR A 1 332 ? -9.011 -11.671 4.580 1.00 97.06 332 THR A O 1
ATOM 2586 N N . ILE A 1 333 ? -9.495 -11.467 2.393 1.00 97.56 333 ILE A N 1
ATOM 2587 C CA . ILE A 1 333 ? -10.343 -10.274 2.515 1.00 97.56 333 ILE A CA 1
ATOM 2588 C C . ILE A 1 333 ? -11.700 -10.518 1.865 1.00 97.56 333 ILE A C 1
ATOM 2590 O O . ILE A 1 333 ? -12.701 -10.532 2.576 1.00 97.56 333 ILE A O 1
ATOM 2594 N N . TYR A 1 334 ? -11.753 -10.740 0.548 1.00 97.75 334 TYR A N 1
ATOM 2595 C CA . TYR A 1 334 ? -13.034 -10.786 -0.162 1.00 97.75 334 TYR A CA 1
ATOM 2596 C C . TYR A 1 334 ? -13.891 -11.966 0.302 1.00 97.75 334 TYR A C 1
ATOM 2598 O O . TYR A 1 334 ? -15.058 -11.761 0.615 1.00 97.75 334 TYR A O 1
ATOM 2606 N N . LEU A 1 335 ? -13.331 -13.175 0.417 1.00 97.50 335 LEU A N 1
ATOM 2607 C CA . LEU A 1 335 ? -14.098 -14.343 0.857 1.00 97.50 335 LEU A CA 1
ATOM 2608 C C . LEU A 1 335 ? -14.548 -14.230 2.334 1.00 97.50 335 LEU A C 1
ATOM 2610 O O . LEU A 1 335 ? -15.743 -14.373 2.590 1.00 97.50 335 LEU A O 1
ATOM 2614 N N . PRO A 1 336 ? -13.674 -13.909 3.316 1.00 97.62 336 PRO A N 1
ATOM 2615 C CA . PRO A 1 336 ? -14.099 -13.740 4.711 1.00 97.62 336 PRO A CA 1
ATOM 2616 C C . PRO A 1 336 ? -15.112 -12.612 4.938 1.00 97.62 336 PRO A C 1
ATOM 2618 O O . PRO A 1 336 ? -15.964 -12.724 5.818 1.00 97.62 336 PRO A O 1
ATOM 2621 N N . LEU A 1 337 ? -15.033 -11.532 4.154 1.00 97.38 337 LEU A N 1
ATOM 2622 C CA . LEU A 1 337 ? -15.980 -10.415 4.206 1.00 97.38 337 LEU A CA 1
ATOM 2623 C C . LEU A 1 337 ? -17.195 -10.611 3.286 1.00 97.38 337 LEU A C 1
ATOM 2625 O O . LEU A 1 337 ? -17.969 -9.674 3.113 1.00 97.38 337 LEU A O 1
ATOM 2629 N N . GLN A 1 338 ? -17.374 -11.809 2.714 1.00 97.38 338 GLN A N 1
ATOM 2630 C CA . GLN A 1 338 ? -18.514 -12.170 1.861 1.00 97.38 338 GLN A CA 1
ATOM 2631 C C . GLN A 1 338 ? -18.673 -11.266 0.624 1.00 97.38 338 GLN A C 1
ATOM 2633 O O . GLN A 1 338 ? -19.772 -11.046 0.129 1.00 97.38 338 GLN A O 1
ATOM 2638 N N . GLY A 1 339 ? -17.563 -10.729 0.115 1.00 97.25 339 GLY A N 1
ATOM 2639 C CA . GLY A 1 339 ? -17.509 -9.996 -1.150 1.00 97.25 339 GLY A CA 1
ATOM 2640 C C . GLY A 1 339 ? -17.466 -10.897 -2.382 1.00 97.25 339 GLY A C 1
ATOM 2641 O O . GLY A 1 339 ? -17.725 -10.426 -3.483 1.00 97.25 339 GLY A O 1
ATOM 2642 N N . ILE A 1 340 ? -17.137 -12.176 -2.208 1.00 98.12 340 ILE A N 1
ATOM 2643 C CA . ILE A 1 340 ? -17.111 -13.190 -3.264 1.00 98.12 340 ILE A CA 1
ATOM 2644 C C . ILE A 1 340 ? -17.563 -14.534 -2.693 1.00 98.12 340 ILE A C 1
ATOM 2646 O O . ILE A 1 340 ? -17.166 -14.901 -1.583 1.00 98.12 340 ILE A O 1
ATOM 2650 N N . GLU A 1 341 ? -18.381 -15.271 -3.440 1.00 97.69 341 GLU A N 1
ATOM 2651 C CA . GLU A 1 341 ? -18.821 -16.606 -3.035 1.00 97.69 341 GLU A CA 1
ATOM 2652 C C . GLU A 1 341 ? -17.694 -17.643 -3.129 1.00 97.69 341 GLU A C 1
ATOM 2654 O O . GLU A 1 341 ? -16.730 -17.495 -3.882 1.00 97.69 341 GLU A O 1
ATOM 2659 N N . GLY A 1 342 ? -17.807 -18.733 -2.364 1.00 97.50 342 GLY A N 1
ATOM 2660 C CA . GLY A 1 342 ? -16.740 -19.731 -2.234 1.00 97.50 342 GLY A CA 1
ATOM 2661 C C . GLY A 1 342 ? -16.335 -20.403 -3.551 1.00 97.50 342 GLY A C 1
ATOM 2662 O O . GLY A 1 342 ? -15.144 -20.615 -3.793 1.00 97.50 342 GLY A O 1
ATOM 2663 N N . GLU A 1 343 ? -17.296 -20.721 -4.422 1.00 96.25 343 GLU A N 1
ATOM 2664 C CA . GLU A 1 343 ? -17.007 -21.336 -5.725 1.00 96.25 343 GLU A CA 1
ATOM 2665 C C . GLU A 1 343 ? -16.301 -20.358 -6.671 1.00 96.25 343 GLU A C 1
ATOM 2667 O O . GLU A 1 343 ? -15.274 -20.705 -7.264 1.00 96.25 343 GLU A O 1
ATOM 2672 N N . ALA A 1 344 ? -16.789 -19.117 -6.744 1.00 97.19 344 ALA A N 1
ATOM 2673 C CA . ALA A 1 344 ? -16.159 -18.047 -7.508 1.00 97.19 344 ALA A CA 1
ATOM 2674 C C . ALA A 1 344 ? -14.743 -17.744 -7.000 1.00 97.19 344 ALA A C 1
ATOM 2676 O O . ALA A 1 344 ? -13.799 -17.701 -7.789 1.00 97.19 344 ALA A O 1
ATOM 2677 N N . ALA A 1 345 ? -14.554 -17.640 -5.682 1.00 97.88 345 ALA A N 1
ATOM 2678 C CA . ALA A 1 345 ? -13.248 -17.415 -5.070 1.00 97.88 345 ALA A CA 1
ATOM 2679 C C . ALA A 1 345 ? -12.228 -18.481 -5.495 1.00 97.88 345 ALA A C 1
ATOM 2681 O O . ALA A 1 345 ? -11.114 -18.151 -5.902 1.00 97.88 345 ALA A O 1
ATOM 2682 N N . ASN A 1 346 ? -12.616 -19.759 -5.454 1.00 97.56 346 ASN A N 1
ATOM 2683 C CA . ASN A 1 346 ? -11.752 -20.864 -5.870 1.00 97.56 346 ASN A CA 1
ATOM 2684 C C . ASN A 1 346 ? -11.426 -20.822 -7.370 1.00 97.56 346 ASN A C 1
ATOM 2686 O O . ASN A 1 346 ? -10.275 -21.053 -7.751 1.00 97.56 346 ASN A O 1
ATOM 2690 N N . ARG A 1 347 ? -12.418 -20.509 -8.214 1.00 96.62 347 ARG A N 1
ATOM 2691 C CA . ARG A 1 347 ? -12.250 -20.360 -9.666 1.00 96.62 347 ARG A CA 1
ATOM 2692 C C . ARG A 1 347 ? -11.231 -19.266 -10.000 1.00 96.62 347 ARG A C 1
ATOM 2694 O O . ARG A 1 347 ? -10.257 -19.549 -10.700 1.00 96.62 347 ARG A O 1
ATOM 2701 N N . TYR A 1 348 ? -11.409 -18.058 -9.462 1.00 97.12 348 TYR A N 1
ATOM 2702 C CA . TYR A 1 348 ? -10.521 -16.931 -9.759 1.00 97.12 348 TYR A CA 1
ATOM 2703 C C . TYR A 1 348 ? -9.140 -17.074 -9.133 1.00 97.12 348 TYR A C 1
ATOM 2705 O O . TYR A 1 348 ? -8.165 -16.807 -9.824 1.00 97.12 348 TYR A O 1
ATOM 2713 N N . MET A 1 349 ? -9.013 -17.554 -7.888 1.00 97.56 349 MET A N 1
ATOM 2714 C CA . MET A 1 349 ? -7.686 -17.803 -7.301 1.00 97.56 349 MET A CA 1
ATOM 2715 C C . MET A 1 349 ? -6.873 -18.765 -8.168 1.00 97.56 349 MET A C 1
ATOM 2717 O O . MET A 1 349 ? -5.726 -18.477 -8.484 1.00 97.56 349 MET A O 1
ATOM 2721 N N . LYS A 1 350 ? -7.476 -19.874 -8.623 1.00 96.88 350 LYS A N 1
ATOM 2722 C CA . LYS A 1 350 ? -6.785 -20.836 -9.491 1.00 96.88 350 LYS A CA 1
ATOM 2723 C C . LYS A 1 350 ? -6.315 -20.188 -10.793 1.00 96.88 350 LYS A C 1
ATOM 2725 O O . LYS A 1 350 ? -5.177 -20.409 -11.201 1.00 96.88 350 LYS A O 1
ATOM 2730 N N . TRP A 1 351 ? -7.182 -19.410 -11.439 1.00 95.12 351 TRP A N 1
ATOM 2731 C CA . TRP A 1 351 ? -6.836 -18.720 -12.678 1.00 95.12 351 TRP A CA 1
ATOM 2732 C C . TRP A 1 351 ? -5.720 -17.689 -12.448 1.00 95.12 351 TRP A C 1
ATOM 2734 O O . TRP A 1 351 ? -4.720 -17.693 -13.162 1.00 95.12 351 TRP A O 1
ATOM 2744 N N . ILE A 1 352 ? -5.839 -16.855 -11.414 1.00 97.19 352 ILE A N 1
ATOM 2745 C CA . ILE A 1 352 ? -4.882 -15.793 -11.079 1.00 97.19 352 ILE A CA 1
ATOM 2746 C C . ILE A 1 352 ? -3.522 -16.361 -10.664 1.00 97.19 352 ILE A C 1
ATOM 2748 O O . ILE A 1 352 ? -2.498 -15.862 -11.125 1.00 97.19 352 ILE A O 1
ATOM 2752 N N . ASP A 1 353 ? -3.486 -17.437 -9.877 1.00 97.00 353 ASP A N 1
ATOM 2753 C CA . ASP A 1 353 ? -2.242 -18.111 -9.482 1.00 97.00 353 ASP A CA 1
ATOM 2754 C C . ASP A 1 353 ? -1.506 -18.695 -10.702 1.00 97.00 353 ASP A C 1
ATOM 2756 O O . ASP A 1 353 ? -0.279 -18.588 -10.822 1.00 97.00 353 ASP A O 1
ATOM 2760 N N . GLN A 1 354 ? -2.253 -19.280 -11.647 1.00 95.31 354 GLN A N 1
ATOM 2761 C CA . GLN A 1 354 ? -1.697 -19.761 -12.915 1.00 95.31 354 GLN A CA 1
ATOM 2762 C C . GLN A 1 354 ? -1.136 -18.607 -13.751 1.00 95.31 354 GLN A C 1
ATOM 2764 O O . GLN A 1 354 ? -0.007 -18.699 -14.233 1.00 95.31 354 GLN A O 1
ATOM 2769 N N . MET A 1 355 ? -1.885 -17.509 -13.885 1.00 93.44 355 MET A N 1
ATOM 2770 C CA . MET A 1 355 ? -1.437 -16.319 -14.614 1.00 93.44 355 MET A CA 1
ATOM 2771 C C . MET A 1 355 ? -0.184 -15.711 -13.990 1.00 93.44 355 MET A C 1
ATOM 2773 O O . MET A 1 355 ? 0.783 -15.462 -14.701 1.00 93.44 355 MET A O 1
ATOM 2777 N N . SER A 1 356 ? -0.161 -15.537 -12.668 1.00 95.25 356 SER A N 1
ATOM 2778 C CA . SER A 1 356 ? 1.012 -15.035 -11.950 1.00 95.25 356 SER A CA 1
ATOM 2779 C C . SER A 1 356 ? 2.250 -15.894 -12.225 1.00 95.25 356 SER A C 1
ATOM 2781 O O . SER A 1 356 ? 3.315 -15.367 -12.551 1.00 95.25 356 SER A O 1
ATOM 2783 N N . THR A 1 357 ? 2.093 -17.223 -12.193 1.00 93.88 357 THR A N 1
ATOM 2784 C CA . THR A 1 357 ? 3.177 -18.165 -12.504 1.00 93.88 357 THR A CA 1
ATOM 2785 C C . THR A 1 357 ? 3.695 -17.983 -13.933 1.00 93.88 357 THR A C 1
ATOM 2787 O O . THR A 1 357 ? 4.908 -17.945 -14.137 1.00 93.88 357 THR A O 1
ATOM 2790 N N . ILE A 1 358 ? 2.796 -17.835 -14.912 1.00 91.94 358 ILE A N 1
ATOM 2791 C CA . ILE A 1 358 ? 3.156 -17.611 -16.320 1.00 91.94 358 ILE A CA 1
ATOM 2792 C C . ILE A 1 358 ? 3.895 -16.279 -16.481 1.00 91.94 358 ILE A C 1
ATOM 2794 O O . ILE A 1 358 ? 4.986 -16.256 -17.047 1.00 91.94 358 ILE A O 1
ATOM 2798 N N . VAL A 1 359 ? 3.346 -15.185 -15.942 1.00 93.25 359 VAL A N 1
ATOM 2799 C CA . VAL A 1 359 ? 3.936 -13.837 -16.031 1.00 93.25 359 VAL A CA 1
ATOM 2800 C C . VAL A 1 359 ? 5.328 -13.814 -15.398 1.00 93.25 359 VAL A C 1
ATOM 2802 O O . VAL A 1 359 ? 6.270 -13.292 -15.987 1.00 93.25 359 VAL A O 1
ATOM 2805 N N . ARG A 1 360 ? 5.504 -14.457 -14.239 1.00 90.94 360 ARG A N 1
ATOM 2806 C CA . ARG A 1 360 ? 6.798 -14.551 -13.546 1.00 90.94 360 ARG A CA 1
ATOM 2807 C C . ARG A 1 360 ? 7.859 -15.315 -14.350 1.00 90.94 360 ARG A C 1
ATOM 2809 O O . ARG A 1 360 ? 9.049 -15.099 -14.140 1.00 90.94 360 ARG A O 1
ATOM 2816 N N . GLN A 1 361 ? 7.450 -16.210 -15.249 1.00 89.81 361 GLN A N 1
ATOM 2817 C CA . GLN A 1 361 ? 8.346 -17.004 -16.097 1.00 89.81 361 GLN A CA 1
ATOM 2818 C C . GLN A 1 361 ? 8.669 -16.342 -17.444 1.00 89.81 361 GLN A C 1
ATOM 2820 O O . GLN A 1 361 ? 9.444 -16.905 -18.225 1.00 89.81 361 GLN A O 1
ATOM 2825 N N . VAL A 1 362 ? 8.112 -15.160 -17.733 1.00 89.88 362 VAL A N 1
ATOM 2826 C CA . VAL A 1 362 ? 8.404 -14.429 -18.969 1.00 89.88 362 VAL A CA 1
ATOM 2827 C C . VAL A 1 362 ? 9.881 -14.031 -18.989 1.00 89.88 362 VAL A C 1
ATOM 2829 O O . VAL A 1 362 ? 10.333 -13.190 -18.218 1.00 89.88 362 VAL A O 1
ATOM 2832 N N . LYS A 1 363 ? 10.648 -14.663 -19.886 1.00 81.00 363 LYS A N 1
ATOM 2833 C CA . LYS A 1 363 ? 12.098 -14.441 -20.024 1.00 81.00 363 LYS A CA 1
ATOM 2834 C C . LYS A 1 363 ? 12.442 -13.117 -20.701 1.00 81.00 363 LYS A C 1
ATOM 2836 O O . LYS A 1 363 ? 13.490 -12.548 -20.418 1.00 81.00 363 LYS A O 1
ATOM 2841 N N . GLN A 1 364 ? 11.599 -12.676 -21.630 1.00 87.94 364 GLN A N 1
ATOM 2842 C CA . GLN A 1 364 ? 11.766 -11.438 -22.385 1.00 87.94 364 GLN A CA 1
ATOM 2843 C C . GLN A 1 364 ? 10.499 -10.615 -22.223 1.00 87.94 364 GLN A C 1
ATOM 2845 O O . GLN A 1 364 ? 9.444 -11.010 -22.708 1.00 87.94 364 GLN A O 1
ATOM 2850 N N . TRP A 1 365 ? 10.613 -9.500 -21.506 1.00 91.88 365 TRP A N 1
ATOM 2851 C CA . TRP A 1 365 ? 9.534 -8.535 -21.341 1.00 91.88 365 TRP A CA 1
ATOM 2852 C C . TRP A 1 365 ? 9.552 -7.567 -22.526 1.00 91.88 365 TRP A C 1
ATOM 2854 O O . TRP A 1 365 ? 10.116 -6.478 -22.465 1.00 91.88 365 TRP A O 1
ATOM 2864 N N . ASP A 1 366 ? 9.037 -8.044 -23.657 1.00 92.44 366 ASP A N 1
ATOM 2865 C CA . ASP A 1 366 ? 8.949 -7.322 -24.927 1.00 92.44 366 ASP A CA 1
ATOM 2866 C C . ASP A 1 366 ? 7.502 -6.946 -25.290 1.00 92.44 366 ASP A C 1
ATOM 2868 O O . ASP A 1 366 ? 6.548 -7.355 -24.628 1.00 92.44 366 ASP A O 1
ATOM 2872 N N . LYS A 1 367 ? 7.319 -6.202 -26.388 1.00 91.81 367 LYS A N 1
ATOM 2873 C CA . LYS A 1 367 ? 5.995 -5.736 -26.832 1.00 91.81 367 LYS A CA 1
ATOM 2874 C C . LYS A 1 367 ? 4.973 -6.865 -27.024 1.00 91.81 367 LYS A C 1
ATOM 2876 O O . LYS A 1 367 ? 3.807 -6.667 -26.702 1.00 91.81 367 LYS A O 1
ATOM 2881 N N . ASN A 1 368 ? 5.388 -8.036 -27.512 1.00 92.00 368 ASN A N 1
ATOM 2882 C CA . ASN A 1 368 ? 4.473 -9.151 -27.772 1.00 92.00 368 ASN A CA 1
ATOM 2883 C C . ASN A 1 368 ? 4.027 -9.810 -26.463 1.00 92.00 368 ASN A C 1
ATOM 2885 O O . ASN A 1 368 ? 2.838 -10.066 -26.260 1.00 92.00 368 ASN A O 1
ATOM 2889 N N . SER A 1 369 ? 4.979 -10.062 -25.561 1.00 92.12 369 SER A N 1
ATOM 2890 C CA . SER A 1 369 ? 4.692 -10.621 -24.239 1.00 92.12 369 SER A CA 1
ATOM 2891 C C . SER A 1 369 ? 3.814 -9.678 -23.410 1.00 92.12 369 SER A C 1
ATOM 2893 O O . SER A 1 369 ? 2.811 -10.113 -22.849 1.00 92.12 369 SER A O 1
ATOM 2895 N N . VAL A 1 370 ? 4.120 -8.378 -23.420 1.00 93.12 370 VAL A N 1
ATOM 2896 C CA . VAL A 1 370 ? 3.371 -7.337 -22.709 1.00 93.12 370 VAL A CA 1
ATOM 2897 C C . VAL A 1 370 ? 1.945 -7.228 -23.240 1.00 93.12 370 VAL A C 1
ATOM 2899 O O . VAL A 1 370 ? 1.001 -7.241 -22.450 1.00 93.12 370 VAL A O 1
ATOM 2902 N N . GLN A 1 371 ? 1.766 -7.209 -24.564 1.00 94.06 371 GLN A N 1
ATOM 2903 C CA . GLN A 1 371 ? 0.441 -7.196 -25.184 1.00 94.06 371 GLN A CA 1
ATOM 2904 C C . GLN A 1 371 ? -0.375 -8.446 -24.816 1.00 94.06 371 GLN A C 1
ATOM 2906 O O . GLN A 1 371 ? -1.550 -8.333 -24.473 1.00 94.06 371 GLN A O 1
ATOM 2911 N N . SER A 1 372 ? 0.258 -9.623 -24.802 1.00 92.38 372 SER A N 1
ATOM 2912 C CA . SER A 1 372 ? -0.407 -10.874 -24.413 1.00 92.38 372 SER A CA 1
ATOM 2913 C C . SER A 1 372 ? -0.886 -10.834 -22.957 1.00 92.38 372 SER A C 1
ATOM 2915 O O . SER A 1 372 ? -2.015 -11.218 -22.659 1.00 92.38 372 SER A O 1
ATOM 2917 N N . VAL A 1 373 ? -0.055 -10.331 -22.035 1.00 94.00 373 VAL A N 1
ATOM 2918 C CA . VAL A 1 373 ? -0.447 -10.175 -20.624 1.00 94.00 373 VAL A CA 1
ATOM 2919 C C . VAL A 1 373 ? -1.572 -9.149 -20.483 1.00 94.00 373 VAL A C 1
ATOM 2921 O O . VAL A 1 373 ? -2.513 -9.380 -19.726 1.00 94.00 373 VAL A O 1
ATOM 2924 N N . ARG A 1 374 ? -1.528 -8.051 -21.244 1.00 95.44 374 ARG A N 1
ATOM 2925 C CA . ARG A 1 374 ? -2.580 -7.026 -21.247 1.00 95.44 374 ARG A CA 1
ATOM 2926 C C . ARG A 1 374 ? -3.941 -7.595 -21.633 1.00 95.44 374 ARG A C 1
ATOM 2928 O O . ARG A 1 374 ? -4.928 -7.327 -20.956 1.00 95.44 374 ARG A O 1
ATOM 2935 N N . GLU A 1 375 ? -3.996 -8.379 -22.706 1.00 94.50 375 GLU A N 1
ATOM 2936 C CA . GLU A 1 375 ? -5.228 -9.032 -23.168 1.00 94.50 375 GLU A CA 1
ATOM 2937 C C . GLU A 1 375 ? -5.795 -9.973 -22.107 1.00 94.50 375 GLU A C 1
ATOM 2939 O O . GLU A 1 375 ? -6.992 -9.952 -21.830 1.00 94.50 375 GLU A O 1
ATOM 2944 N N . VAL A 1 376 ? -4.927 -10.736 -21.445 1.00 92.94 376 VAL A N 1
ATOM 2945 C CA . VAL A 1 376 ? -5.320 -11.620 -20.347 1.00 92.94 376 VAL A CA 1
ATOM 2946 C C . VAL A 1 376 ? -5.903 -10.838 -19.161 1.00 92.94 376 VAL A C 1
ATOM 2948 O O . VAL A 1 376 ? -6.940 -11.237 -18.633 1.00 92.94 376 VAL A O 1
ATOM 2951 N N . LEU A 1 377 ? -5.289 -9.718 -18.760 1.00 95.06 377 LEU A N 1
ATOM 2952 C CA . LEU A 1 377 ? -5.817 -8.866 -17.685 1.00 95.06 377 LEU A CA 1
ATOM 2953 C C . LEU A 1 377 ? -7.160 -8.223 -18.059 1.00 95.06 377 LEU A C 1
ATOM 2955 O O . LEU A 1 377 ? -8.065 -8.187 -17.227 1.00 95.06 377 LEU A O 1
ATOM 2959 N N . ASN A 1 378 ? -7.317 -7.770 -19.306 1.00 95.81 378 ASN A N 1
ATOM 2960 C CA . ASN A 1 378 ? -8.585 -7.226 -19.799 1.00 95.81 378 ASN A CA 1
ATOM 2961 C C . ASN A 1 378 ? -9.701 -8.279 -19.775 1.00 95.81 378 ASN A C 1
ATOM 2963 O O . ASN A 1 378 ? -10.798 -7.992 -19.302 1.00 95.81 378 ASN A O 1
ATOM 2967 N N . ASN A 1 379 ? -9.407 -9.509 -20.209 1.00 94.50 379 ASN A N 1
ATOM 2968 C CA . ASN A 1 379 ? -10.366 -10.613 -20.157 1.00 94.50 379 ASN A CA 1
ATOM 2969 C C . ASN A 1 379 ? -10.752 -10.952 -18.710 1.00 94.50 379 ASN A C 1
ATOM 2971 O O . ASN A 1 379 ? -11.928 -11.141 -18.415 1.00 94.50 379 ASN A O 1
ATOM 2975 N N . LEU A 1 380 ? -9.783 -10.988 -17.786 1.00 94.94 380 LEU A N 1
ATOM 2976 C CA . LEU A 1 380 ? -10.058 -11.203 -16.362 1.00 94.94 380 LEU A CA 1
ATOM 2977 C C . LEU A 1 380 ? -10.989 -10.120 -15.796 1.00 94.94 380 LEU A C 1
ATOM 2979 O O . LEU A 1 380 ? -11.930 -10.435 -15.069 1.00 94.94 380 LEU A O 1
ATOM 2983 N N . MET A 1 381 ? -10.734 -8.855 -16.133 1.00 95.06 381 MET A N 1
ATOM 2984 C CA . MET A 1 381 ? -11.560 -7.724 -15.710 1.00 95.06 381 MET A CA 1
ATOM 2985 C C . MET A 1 381 ? -12.994 -7.835 -16.251 1.00 95.06 381 MET A C 1
ATOM 2987 O O . MET A 1 381 ? -13.955 -7.620 -15.511 1.00 95.06 381 MET A O 1
ATOM 2991 N N . GLU A 1 382 ? -13.152 -8.225 -17.518 1.00 95.50 382 GLU A N 1
ATOM 2992 C CA . GLU A 1 382 ? -14.460 -8.432 -18.143 1.00 95.50 382 GLU A CA 1
ATOM 2993 C C . GLU A 1 382 ? -15.250 -9.564 -17.466 1.00 95.50 382 GLU A C 1
ATOM 2995 O O . GLU A 1 382 ? -16.420 -9.366 -17.123 1.00 95.50 38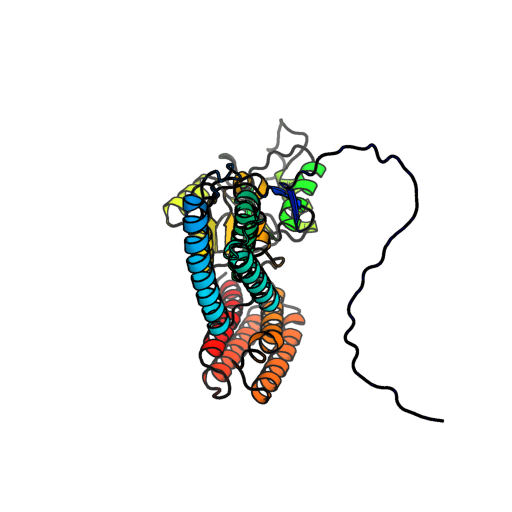2 GLU A O 1
ATOM 3000 N N . GLU A 1 383 ? -14.615 -10.709 -17.202 1.00 95.56 383 GLU A N 1
ATOM 3001 C CA . GLU A 1 383 ? -15.232 -11.844 -16.499 1.00 95.56 383 GLU A CA 1
ATOM 3002 C C . GLU A 1 383 ? -15.691 -11.449 -15.086 1.00 95.56 383 GLU A C 1
ATOM 3004 O O . GLU A 1 383 ? -16.860 -11.630 -14.740 1.00 95.56 383 GLU A O 1
ATOM 3009 N N . ILE A 1 384 ? -14.820 -10.799 -14.302 1.00 95.12 384 ILE A N 1
ATOM 3010 C CA . ILE A 1 384 ? -15.146 -10.322 -12.944 1.00 95.12 384 ILE A CA 1
ATOM 3011 C C . ILE A 1 384 ? -16.328 -9.348 -12.959 1.00 95.12 384 ILE A C 1
ATOM 3013 O O . ILE A 1 384 ? -17.189 -9.406 -12.079 1.00 95.12 384 ILE A O 1
ATOM 3017 N N . SER A 1 385 ? -16.399 -8.456 -13.950 1.00 94.06 385 SER A N 1
ATOM 3018 C CA . SER A 1 385 ? -17.474 -7.460 -14.028 1.00 94.06 385 SER A CA 1
ATOM 3019 C C . SER A 1 385 ? -18.860 -8.096 -14.214 1.00 94.06 385 SER A C 1
ATOM 3021 O O . SER A 1 385 ? -19.853 -7.621 -13.648 1.00 94.06 385 SER A O 1
ATOM 3023 N N . ARG A 1 386 ? -18.926 -9.202 -14.966 1.00 95.88 386 ARG A N 1
ATOM 3024 C CA . ARG A 1 386 ? -20.167 -9.908 -15.325 1.00 95.88 386 ARG A CA 1
ATOM 3025 C C . ARG A 1 386 ? -20.583 -10.960 -14.305 1.00 95.88 386 ARG A C 1
ATOM 3027 O O . ARG A 1 386 ? -21.751 -11.355 -14.291 1.00 95.88 386 ARG A O 1
ATOM 3034 N N . ASP A 1 387 ? -19.653 -11.399 -13.468 1.00 96.75 387 ASP A N 1
ATOM 3035 C CA . ASP A 1 387 ? -19.891 -12.435 -12.476 1.00 96.75 387 ASP A CA 1
ATOM 3036 C C . ASP A 1 387 ? -20.888 -11.970 -11.406 1.00 96.75 387 ASP A C 1
ATOM 3038 O O . ASP A 1 387 ? -20.752 -10.895 -10.820 1.00 96.75 387 ASP A O 1
ATOM 3042 N N . ARG A 1 388 ? -21.932 -12.763 -11.167 1.00 96.62 388 ARG A N 1
ATOM 3043 C CA . ARG A 1 388 ? -22.974 -12.445 -10.177 1.00 96.62 388 ARG A CA 1
ATOM 3044 C C . ARG A 1 388 ? -22.611 -12.923 -8.776 1.00 96.62 388 ARG A C 1
ATOM 3046 O O . ARG A 1 388 ? -23.193 -12.428 -7.817 1.00 96.62 388 ARG A O 1
ATOM 3053 N N . ASP A 1 389 ? -21.620 -13.801 -8.672 1.00 97.69 389 ASP A N 1
ATOM 3054 C CA . ASP A 1 389 ? -21.135 -14.377 -7.419 1.00 97.69 389 ASP A CA 1
ATOM 3055 C C . ASP A 1 389 ? -20.107 -13.452 -6.732 1.00 97.69 389 ASP A C 1
ATOM 3057 O O . ASP A 1 389 ? -19.517 -13.792 -5.702 1.00 97.69 389 ASP A O 1
ATOM 3061 N N . ILE A 1 390 ? -19.847 -12.278 -7.319 1.00 97.44 390 ILE A N 1
ATOM 3062 C CA . ILE A 1 390 ? -18.978 -11.235 -6.774 1.00 97.44 390 ILE A CA 1
ATOM 3063 C C . ILE A 1 390 ? -19.838 -10.011 -6.458 1.00 97.44 390 ILE A C 1
ATOM 3065 O O . ILE A 1 390 ? -20.510 -9.458 -7.328 1.00 97.44 390 ILE A O 1
ATOM 3069 N N . GLY A 1 391 ? -19.794 -9.549 -5.212 1.00 96.19 391 GLY A N 1
ATOM 3070 C CA . GLY A 1 391 ? -20.472 -8.325 -4.799 1.00 96.19 391 GLY A CA 1
ATOM 3071 C C . GLY A 1 391 ? -19.832 -7.078 -5.414 1.00 96.19 391 GLY A C 1
ATOM 3072 O O . GLY A 1 391 ? -18.617 -7.008 -5.599 1.00 96.19 391 GLY A O 1
ATOM 3073 N N . GLU A 1 392 ? -20.635 -6.044 -5.666 1.00 93.62 392 GLU A N 1
ATOM 3074 C CA . GLU A 1 392 ? -20.197 -4.825 -6.367 1.00 93.62 392 GLU A CA 1
ATOM 3075 C C . GLU A 1 392 ? -18.984 -4.131 -5.723 1.00 93.62 392 GLU A C 1
ATOM 3077 O O . GLU A 1 392 ? -18.067 -3.708 -6.423 1.00 93.62 392 GLU A O 1
ATOM 3082 N N . GLY A 1 393 ? -18.911 -4.071 -4.389 1.00 92.94 393 GLY A N 1
ATOM 3083 C CA . GLY A 1 393 ? -17.743 -3.498 -3.707 1.00 92.94 393 GLY A CA 1
ATOM 3084 C C . GLY A 1 393 ? -16.452 -4.292 -3.954 1.00 92.94 393 GLY A C 1
ATOM 3085 O O . GLY A 1 393 ? -15.388 -3.700 -4.141 1.00 92.94 393 GLY A O 1
ATOM 3086 N N . ALA A 1 394 ? -16.542 -5.625 -4.015 1.00 95.69 394 ALA A N 1
ATOM 3087 C CA . ALA A 1 394 ? -15.400 -6.479 -4.321 1.00 95.69 394 ALA A CA 1
ATOM 3088 C C . ALA A 1 394 ? -15.011 -6.372 -5.801 1.00 95.69 394 ALA A C 1
ATOM 3090 O O . ALA A 1 394 ? -13.821 -6.299 -6.095 1.00 95.69 394 ALA A O 1
ATOM 3091 N N . LYS A 1 395 ? -15.984 -6.263 -6.720 1.00 95.44 395 LYS A N 1
ATOM 3092 C CA . LYS A 1 395 ? -15.717 -5.988 -8.142 1.00 95.44 395 LYS A CA 1
ATOM 3093 C C . LYS A 1 395 ? -14.955 -4.687 -8.340 1.00 95.44 395 LYS A C 1
ATOM 3095 O O . LYS A 1 395 ? -13.953 -4.689 -9.048 1.00 95.44 395 LYS A O 1
ATOM 3100 N N . MET A 1 396 ? -15.395 -3.598 -7.704 1.00 92.19 396 MET A N 1
ATOM 3101 C CA . MET A 1 396 ? -14.717 -2.299 -7.804 1.00 92.19 396 MET A CA 1
ATOM 3102 C C . MET A 1 396 ? -13.263 -2.401 -7.341 1.00 92.19 396 MET A C 1
ATOM 3104 O O . MET A 1 396 ? -12.362 -1.938 -8.034 1.00 92.19 396 MET A O 1
ATOM 3108 N N . LYS A 1 397 ? -13.017 -3.050 -6.195 1.00 93.44 397 LYS A N 1
ATOM 3109 C CA . LYS A 1 397 ? -11.659 -3.183 -5.658 1.00 93.44 397 LYS A CA 1
ATOM 3110 C C . LYS A 1 397 ? -10.780 -4.136 -6.479 1.00 93.44 397 LYS A C 1
ATOM 3112 O O . LYS A 1 397 ? -9.614 -3.827 -6.696 1.00 93.44 397 LYS A O 1
ATOM 3117 N N . LEU A 1 398 ? -11.322 -5.261 -6.948 1.00 94.44 398 LEU A N 1
ATOM 3118 C CA . LEU A 1 398 ? -10.614 -6.186 -7.841 1.00 94.44 398 LEU A CA 1
ATOM 3119 C C . LEU A 1 398 ? -10.244 -5.511 -9.163 1.00 94.44 398 LEU A C 1
ATOM 3121 O O . LEU A 1 398 ? -9.107 -5.634 -9.605 1.00 94.44 398 LEU A O 1
ATOM 3125 N N . SER A 1 399 ? -11.185 -4.776 -9.760 1.00 92.81 399 SER A N 1
ATOM 3126 C CA . SER A 1 399 ? -10.951 -4.038 -11.006 1.00 92.81 399 SER A CA 1
ATOM 3127 C C . SER A 1 399 ? -9.852 -3.001 -10.812 1.00 92.81 399 SER A C 1
ATOM 3129 O O . SER A 1 399 ? -8.904 -2.990 -11.583 1.00 92.81 399 SER A O 1
ATOM 3131 N N . PHE A 1 400 ? -9.903 -2.238 -9.714 1.00 91.06 400 PHE A N 1
ATOM 3132 C CA . PHE A 1 400 ? -8.855 -1.281 -9.362 1.00 91.06 400 PHE A CA 1
ATOM 3133 C C . PHE A 1 400 ? -7.460 -1.933 -9.290 1.00 91.06 400 PHE A C 1
ATOM 3135 O O . PHE A 1 400 ? -6.498 -1.411 -9.849 1.00 91.06 400 PHE A O 1
ATOM 3142 N N . ASP A 1 401 ? -7.337 -3.083 -8.620 1.00 91.62 401 ASP A N 1
ATOM 3143 C CA . ASP A 1 401 ? -6.052 -3.781 -8.489 1.00 91.62 401 ASP A CA 1
ATOM 3144 C C . ASP A 1 401 ? -5.562 -4.358 -9.847 1.00 91.62 401 ASP A C 1
ATOM 3146 O O . ASP A 1 401 ? -4.356 -4.422 -10.097 1.00 91.62 401 ASP A O 1
ATOM 3150 N N . ILE A 1 402 ? -6.473 -4.762 -10.745 1.00 94.31 402 ILE A N 1
ATOM 3151 C CA . ILE A 1 402 ? -6.141 -5.208 -12.115 1.00 94.31 402 ILE A CA 1
ATOM 3152 C C . ILE A 1 402 ? -5.711 -4.020 -12.987 1.00 94.31 402 ILE A C 1
ATOM 3154 O O . ILE A 1 402 ? -4.730 -4.125 -13.727 1.00 94.31 402 ILE A O 1
ATOM 3158 N N . GLU A 1 403 ? -6.400 -2.885 -12.872 1.00 93.00 403 GLU A N 1
ATOM 3159 C CA . GLU A 1 403 ? -6.075 -1.631 -13.555 1.00 93.00 403 GLU A CA 1
ATOM 3160 C C . GLU A 1 403 ? -4.679 -1.127 -13.177 1.00 93.00 403 GLU A C 1
ATOM 3162 O O . GLU A 1 403 ? -3.963 -0.634 -14.046 1.00 93.00 403 GLU A O 1
ATOM 3167 N N . GLU A 1 404 ? -4.230 -1.316 -11.928 1.00 90.62 404 GLU A N 1
ATOM 3168 C CA . GLU A 1 404 ? -2.834 -1.042 -11.552 1.00 90.62 404 GLU A CA 1
ATOM 3169 C C . GLU A 1 404 ? -1.846 -1.878 -12.384 1.00 90.62 404 GLU A C 1
ATOM 3171 O O . GLU A 1 404 ? -0.842 -1.350 -12.859 1.00 90.62 404 GLU A O 1
ATOM 3176 N N . GLY A 1 405 ? -2.139 -3.158 -12.631 1.00 92.69 405 GLY A N 1
ATOM 3177 C CA . GLY A 1 405 ? -1.317 -4.013 -13.493 1.00 92.69 405 GLY A CA 1
ATOM 3178 C C . GLY A 1 405 ? -1.325 -3.567 -14.958 1.00 92.69 405 GLY A C 1
ATOM 3179 O O . GLY A 1 405 ? -0.274 -3.530 -15.602 1.00 92.69 405 GLY A O 1
ATOM 3180 N N . ILE A 1 406 ? -2.494 -3.175 -15.471 1.00 93.06 406 ILE A N 1
ATOM 3181 C CA . ILE A 1 406 ? -2.644 -2.638 -16.832 1.00 93.06 406 ILE A CA 1
ATOM 3182 C C . ILE A 1 406 ? -1.884 -1.316 -16.977 1.00 93.06 406 ILE A C 1
ATOM 3184 O O . ILE A 1 406 ? -1.193 -1.130 -17.974 1.00 93.06 406 ILE A O 1
ATOM 3188 N N . ALA A 1 407 ? -1.922 -0.432 -15.978 1.00 90.44 407 ALA A N 1
ATOM 3189 C CA . ALA A 1 407 ? -1.192 0.834 -16.002 1.00 90.44 407 ALA A CA 1
ATOM 3190 C C . ALA A 1 407 ? 0.330 0.630 -16.116 1.00 90.44 407 ALA A C 1
ATOM 3192 O O . ALA A 1 407 ? 1.003 1.39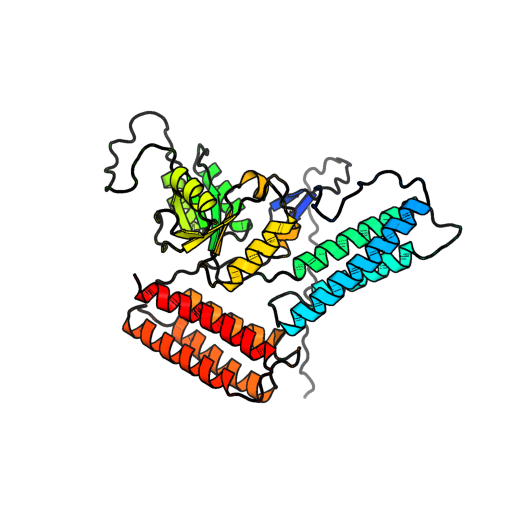0 -16.814 1.00 90.44 407 ALA A O 1
ATOM 3193 N N . LEU A 1 408 ? 0.884 -0.418 -15.492 1.00 90.81 408 LEU A N 1
ATOM 3194 C CA . LEU A 1 408 ? 2.301 -0.776 -15.644 1.00 90.81 408 LEU A CA 1
ATOM 3195 C C . LEU A 1 408 ? 2.627 -1.259 -17.062 1.00 90.81 408 LEU A C 1
ATOM 3197 O O . LEU A 1 408 ? 3.662 -0.897 -17.618 1.00 90.81 408 LEU A O 1
ATOM 3201 N N . ILE A 1 409 ? 1.739 -2.056 -17.654 1.00 92.38 409 ILE A N 1
ATOM 3202 C CA . ILE A 1 409 ? 1.866 -2.533 -19.036 1.00 92.38 409 ILE A CA 1
ATOM 3203 C C . ILE A 1 409 ? 1.772 -1.356 -20.016 1.00 92.38 409 ILE A C 1
ATOM 3205 O O . ILE A 1 409 ? 2.609 -1.220 -20.907 1.00 92.38 409 ILE A O 1
ATOM 3209 N N . ASP A 1 410 ? 0.804 -0.464 -19.829 1.00 91.12 410 ASP A N 1
ATOM 3210 C CA . ASP A 1 410 ? 0.627 0.721 -20.666 1.00 91.12 410 ASP A CA 1
ATOM 3211 C C . ASP A 1 410 ? 1.827 1.676 -20.531 1.00 91.12 410 ASP A C 1
ATOM 3213 O O . ASP A 1 410 ? 2.295 2.239 -21.525 1.00 91.12 410 ASP A O 1
ATOM 3217 N N . ALA A 1 411 ? 2.411 1.793 -19.333 1.00 88.88 411 ALA A N 1
ATOM 3218 C CA . ALA A 1 411 ? 3.657 2.526 -19.130 1.00 88.88 411 ALA A CA 1
ATOM 3219 C C . ALA A 1 411 ? 4.830 1.923 -19.920 1.00 88.88 411 ALA A C 1
ATOM 3221 O O . ALA A 1 411 ? 5.627 2.682 -20.454 1.00 88.88 411 ALA A O 1
ATOM 3222 N N . PHE A 1 412 ? 4.927 0.597 -20.059 1.00 90.50 412 PHE A N 1
ATOM 3223 C CA . PHE A 1 412 ? 5.936 -0.025 -20.927 1.00 90.50 412 PHE A CA 1
ATOM 3224 C C . PHE A 1 412 ? 5.712 0.297 -22.411 1.00 90.50 412 PHE A C 1
ATOM 3226 O O . PHE A 1 412 ? 6.668 0.522 -23.145 1.00 90.50 412 PHE A O 1
ATOM 3233 N N . MET A 1 413 ? 4.457 0.317 -22.867 1.00 86.69 413 MET A N 1
ATOM 3234 C CA . MET A 1 413 ? 4.126 0.514 -24.285 1.00 86.69 413 MET A CA 1
ATOM 3235 C C . MET A 1 413 ? 4.236 1.967 -24.764 1.00 86.69 413 MET A C 1
ATOM 3237 O O . MET A 1 413 ? 4.328 2.201 -25.969 1.00 86.69 413 MET A O 1
ATOM 3241 N N . THR A 1 414 ? 4.170 2.932 -23.845 1.00 85.06 414 THR A N 1
ATOM 3242 C CA . THR A 1 414 ? 4.184 4.378 -24.143 1.00 85.06 414 THR A CA 1
ATOM 3243 C C . THR A 1 414 ? 5.580 5.004 -24.138 1.00 85.06 414 THR A C 1
ATOM 3245 O O . THR A 1 414 ? 5.711 6.186 -24.462 1.00 85.06 414 THR A O 1
ATOM 3248 N N . GLN A 1 415 ? 6.601 4.233 -23.764 1.00 67.50 415 GLN A N 1
ATOM 3249 C CA . GLN A 1 415 ? 8.014 4.630 -23.768 1.00 67.50 415 GLN A CA 1
ATOM 3250 C C . GLN A 1 415 ? 8.660 4.181 -25.076 1.00 67.50 415 GLN A C 1
ATOM 3252 O O . GLN A 1 415 ? 9.526 4.936 -25.568 1.00 67.50 415 GLN A O 1
#

Organism: NCBI:txid1117108

Foldseek 3Di:
DDDDDDDDDPDDDDDDDDDDDDDDDDDDDDPPVQWDQFLNAIFGADFQADVDDCPDLDPPPDPVVLVVLLVVLVVLLVVLVVLLVVLLLLLAPFPNVLLVVLSVLLVVLSVVLPDDDVPDDPSNSVVSSVSNSVSSLLSVQRSAHADAAAAAEEEDAQPDQDLVVLLVVLVVCQSLLHAEYEYEDEDDDDPPDPDDPPPPPDDHPDDRLVSNQVSSVVSNHWYFYFYPVQQVVLVVVQFWQFGGGTPYPADTFIAGEDECPPHPVVRSVVQVVVLVVLGRHYYYHDVCCCRPRNVGCSNCSHHSVDRYDYLRLQALQSLLVLLVVLLVSLVPRCDVSQQADPVRNVVSSVVSNVLSVVSNPPPGSDPVSLVVNLVVLVVSLVCLVPDPRGHPSRNVSSNSSSVSSNVSSVVNVVD

Radius of gyration: 25.16 Å; Cα contacts (8 Å, |Δi|>4): 558; chains: 1; bounding box: 62×77×73 Å

Solvent-accessible surface area (backbone atoms only — not comparable to full-atom values): 23591 Å² total; per-residue (Å²): 133,89,85,91,83,88,88,86,87,81,83,78,85,78,85,76,87,86,84,85,81,89,84,83,85,75,90,75,90,74,89,68,86,50,58,45,76,55,74,89,40,78,33,54,70,79,69,78,44,76,91,50,76,66,73,61,94,63,81,58,85,48,72,69,61,54,50,54,53,51,56,51,48,53,54,51,51,53,53,49,53,54,49,50,53,48,40,62,57,50,62,56,68,46,60,61,70,60,32,51,51,24,51,51,53,20,52,52,25,48,53,61,46,66,59,86,48,98,83,64,52,62,56,61,33,49,53,28,48,52,52,20,54,49,26,50,51,51,25,53,27,30,67,33,54,34,62,50,71,27,38,33,27,35,38,39,76,85,77,58,82,49,65,66,53,44,47,54,50,51,47,53,43,46,53,54,26,33,27,30,39,34,36,50,44,73,94,69,80,81,91,81,66,90,75,67,89,76,76,86,74,86,91,67,102,58,62,52,68,61,41,44,38,59,52,27,55,77,70,69,32,42,32,27,39,30,42,60,68,55,53,54,50,31,56,73,66,75,17,56,44,75,63,53,48,54,70,40,102,48,78,74,50,44,31,32,60,42,75,57,84,84,52,66,62,62,49,58,56,45,52,55,58,47,60,74,66,74,54,49,30,38,30,33,65,40,46,59,31,53,73,76,48,76,53,40,65,54,48,52,51,7,57,38,50,45,64,32,40,59,68,41,47,78,44,44,56,46,47,18,49,48,34,52,48,51,36,48,40,40,68,72,41,32,40,78,70,65,24,28,39,73,68,54,44,54,53,50,34,55,52,33,53,52,49,20,54,53,42,60,63,55,87,61,73,40,76,67,53,46,50,52,52,45,53,52,52,52,51,52,47,52,51,52,69,70,40,81,55,40,37,68,47,39,40,54,44,53,44,52,56,50,47,53,42,46,52,35,47,51,54,47,73,76,107